Protein AF-A0A356EL39-F1 (afdb_monomer_lite)

Foldseek 3Di:
DDDDDDDDDDDDDDDDDDDDDDDDPPDPPVPQDWDKAWAADPPWIKIKTKAFQDPVFADVPCGQLQKDKAFPVLFKALKFKQDPDPCVVVVCCVVVDCPPPDDPPPVVCPVVVVVVPDGRDIMMIMIIGGDQAKTFMWIDGVDIDTDIDHHDHDVVVRVVRVVVSLCRLLDDDDDPPDADPLDDVLLSLLVQLLCCQVVVHDGSDDDDPQPPVNVVCLLVCLQQVHPVVLSVLLNCQLNVVDDFPAAPPDDFDDADPDDPDDDDFFDPPQDDDPLQLLAFQQKKKKKQQFPVLVVVVQVVCVVQQNDPVCVNNVHNDRLCLVVLVCQQQLPDCDPVCSVCVRVFFRIKMKIFLGNNSSLPGWIKMKTQTPHLVVVVVVSVVSLVVCVVVVQWDWDFDAALNDTWIFIAGPQSSYTWTWDDDPRMIMIINDSVSVNLSVVSVDPPGGNRPDSVNSSVCVVVPCVVVDSMDIDRHPSSVSSSVTSVNSVVSSVSSNQVSLQSLLLSLQVVCVSVVFDRPDPVRSCVVSSGPVCSDDGSPRKDWDQDPNGTDIPPD

Sequence (553 aa):
MRCVQNRSFLAVVLVGCWLTGAMSALCPTATCALQIEAVAGEPFGIGRIVIPNSADLLPAELGVQGVSISTPDGRILYPVVELPPDNKMVTEILLGSPLMKGGPVREQAGGILRELLKPPPQTSLYFLFRGSEPLEVTLQMRDTQRFVVRPRANPPAYNRLFREWWRAYTAKPTGFFRPSGSYPPVVSNYLQAMLARRLGLPPAESEKEKSWQDQIEGQLGLFLGTEQVRLAVVRDRILGRLPSDETASLPLPTELDWPPLELPEPSDDVKTEPIANRVPAECLYVRFGSFANFLWLQDTLQKWGGDMSNLVALRGLDTGQSARMERQLVLKQTALGRMLGPTVISDVAIVGTDMFMREGGAFGILFEARNSFLLENDFKRQRSDLVKQGIATEKSVEIAGKKVSFLNSSDGAVRSFYLSDKGYIFVTTSETLMRRFIETSGEGASLGRSAEFRHARSVMPLTREDTVFVYLSDAFFRNMAGPHYWIEILRRLRAAADIELLEMASLASATEGKPGDTIEQLVAGEFLPPGFDPRGDGSRTELLDGAAVDSLR

pLDDT: mean 76.41, std 20.14, range [24.83, 97.44]

Secondary structure (DSSP, 8-state):
----------------------------------EEEEE--SS-EEEEEEEE--TTTS-TTTGGGG-EEE-TTS-EEEEEE-PPP-HHHHHHHHHHSGGGSS-S--SGGGGTHHHHTSPPPEEEEEEEE-SSS-EEEEEESSSEEEEEE--B--HHHHHHHHHHHHHHHH----STTSPP-SS-HHHHHHHHHHHHHHTTPPPSS--S---HHHHHHHHHHHHTT-HHHHHHHHHHHHTT-S-SS----SPPPPPP-PPP---PPPPTT----GGGGGSBTTSEEEE-SSHHHHHHHHHHHHHTTSSTHHHHH-------HHHHHHHHHT----HHHHHHHHHHEEEEEEEES-S-TTTT-SEEEEEEESSHHHHHHHHHHHHHHHHHTTS-EEEEEEETTEEEEEEE-TTSS-EEEEEEETTEEEEES-HHHHHHHHHTTSTT-BGGGSHHHHHHHHHS-GGG--SSEEEE-HHHHHHHTSHHHHHHHHHHHHHHHHHHHHHHHHHHHHHTT---SSHHHHHHTTSS-TT-S--TTS--EEEETTEEEES--

Radius of gyration: 33.7 Å; chains: 1; bounding box: 104×71×111 Å

Structure (mmCIF, N/CA/C/O backbone):
data_AF-A0A356EL39-F1
#
_entry.id   AF-A0A356EL39-F1
#
loop_
_atom_site.group_PDB
_atom_site.id
_atom_site.type_symbol
_atom_site.label_atom_id
_atom_site.label_alt_id
_atom_site.label_comp_id
_atom_site.label_asym_id
_atom_site.label_entity_id
_atom_site.label_seq_id
_atom_site.pdbx_PDB_ins_code
_atom_site.Cartn_x
_atom_site.Cartn_y
_atom_site.Cartn_z
_atom_site.occupancy
_atom_site.B_iso_or_equiv
_atom_site.auth_seq_id
_atom_site.auth_comp_id
_atom_site.auth_asym_id
_atom_site.auth_atom_id
_atom_site.pdbx_PDB_model_num
ATOM 1 N N . MET A 1 1 ? 44.703 -50.324 -75.496 1.00 31.39 1 MET A N 1
ATOM 2 C CA . MET A 1 1 ? 45.947 -49.984 -76.221 1.00 31.39 1 MET A CA 1
ATOM 3 C C . MET A 1 1 ? 46.662 -48.844 -75.511 1.00 31.39 1 MET A C 1
ATOM 5 O O . MET A 1 1 ? 46.103 -47.766 -75.455 1.00 31.39 1 MET A O 1
ATOM 9 N N . ARG A 1 2 ? 47.858 -49.141 -74.970 1.00 25.75 2 ARG A N 1
ATOM 10 C CA . ARG A 1 2 ? 49.107 -48.348 -75.071 1.00 25.75 2 ARG A CA 1
ATOM 11 C C . ARG A 1 2 ? 48.974 -46.835 -74.784 1.00 25.75 2 ARG A C 1
ATOM 13 O O . ARG A 1 2 ? 48.436 -46.110 -75.601 1.00 25.75 2 ARG A O 1
ATOM 20 N N . CYS A 1 3 ? 49.373 -46.309 -73.622 1.00 24.83 3 CYS A N 1
ATOM 21 C CA . CYS A 1 3 ? 50.753 -46.184 -73.115 1.00 24.83 3 CYS A CA 1
ATOM 22 C C . CYS A 1 3 ? 51.718 -45.620 -74.173 1.00 24.83 3 CYS A C 1
ATOM 24 O O . CYS A 1 3 ? 51.915 -46.300 -75.176 1.00 24.83 3 CYS A O 1
ATOM 26 N N . VAL A 1 4 ? 52.299 -44.429 -73.924 1.00 26.44 4 VAL A N 1
ATOM 27 C CA . VAL A 1 4 ? 53.717 -44.042 -74.160 1.00 26.44 4 VAL A CA 1
ATOM 28 C C . VAL A 1 4 ? 53.933 -42.510 -74.027 1.00 26.44 4 VAL A C 1
ATOM 30 O O . VAL A 1 4 ? 53.353 -41.719 -74.758 1.00 26.44 4 VAL A O 1
ATOM 33 N N . GLN A 1 5 ? 54.760 -42.161 -73.029 1.00 29.38 5 GLN A N 1
ATOM 34 C CA . GLN A 1 5 ? 55.905 -41.217 -72.945 1.00 29.38 5 GLN A CA 1
ATOM 35 C C . GLN A 1 5 ? 55.942 -39.849 -73.665 1.00 29.38 5 GLN A C 1
ATOM 37 O O . GLN A 1 5 ? 55.881 -39.775 -74.885 1.00 29.38 5 GLN A O 1
ATOM 42 N N . ASN A 1 6 ? 56.339 -38.814 -72.902 1.00 26.23 6 ASN A N 1
ATOM 43 C CA . ASN A 1 6 ? 57.641 -38.097 -73.001 1.00 26.23 6 ASN A CA 1
ATOM 44 C C . ASN A 1 6 ? 57.773 -37.114 -71.800 1.00 26.23 6 ASN A C 1
ATOM 46 O O . ASN A 1 6 ? 56.809 -36.415 -71.519 1.00 26.23 6 ASN A O 1
ATOM 50 N N . ARG A 1 7 ? 58.781 -37.129 -70.895 1.00 29.14 7 ARG A N 1
ATOM 51 C CA . ARG A 1 7 ? 60.232 -36.774 -70.988 1.00 29.14 7 ARG A CA 1
ATOM 52 C C . ARG A 1 7 ? 60.434 -35.357 -71.583 1.00 29.14 7 ARG A C 1
ATOM 54 O O . ARG A 1 7 ? 59.977 -35.135 -72.689 1.00 29.14 7 ARG A O 1
ATOM 61 N N . SER A 1 8 ? 61.043 -34.344 -70.941 1.00 27.42 8 SER A N 1
ATOM 62 C CA . SER A 1 8 ? 62.261 -34.310 -70.105 1.00 27.42 8 SER A CA 1
ATOM 63 C C . SER A 1 8 ? 62.473 -32.957 -69.375 1.00 27.42 8 SER A C 1
ATOM 65 O O . SER A 1 8 ? 62.128 -31.917 -69.916 1.00 27.42 8 SER A O 1
ATOM 67 N N . PHE A 1 9 ? 63.133 -33.025 -68.206 1.00 25.72 9 PHE A N 1
ATOM 68 C CA . PHE A 1 9 ? 64.190 -32.147 -67.645 1.00 25.72 9 PHE A CA 1
ATOM 69 C C . PHE A 1 9 ? 64.116 -30.604 -67.737 1.00 25.72 9 PHE A C 1
ATOM 71 O O . PHE A 1 9 ? 64.332 -30.048 -68.806 1.00 25.72 9 PHE A O 1
ATOM 78 N N . LEU A 1 10 ? 64.128 -29.928 -66.571 1.00 26.83 10 LEU A N 1
ATOM 79 C CA . LEU A 1 10 ? 65.211 -28.986 -66.227 1.00 26.83 10 LEU A CA 1
ATOM 80 C C . LEU A 1 10 ? 65.322 -28.703 -64.707 1.00 26.83 10 LEU A C 1
ATOM 82 O O . LEU A 1 10 ? 64.359 -28.309 -64.064 1.00 26.83 10 LEU A O 1
ATOM 86 N N . ALA A 1 11 ? 66.546 -28.899 -64.209 1.00 25.80 11 ALA A N 1
ATOM 87 C CA . ALA A 1 11 ? 67.273 -28.192 -63.146 1.00 25.80 11 ALA A CA 1
ATOM 88 C C . ALA A 1 11 ? 66.654 -27.956 -61.748 1.00 25.80 11 ALA A C 1
ATOM 90 O O . ALA A 1 11 ? 65.832 -27.079 -61.507 1.00 25.80 11 ALA A O 1
ATOM 91 N N . VAL A 1 12 ? 67.248 -28.683 -60.799 1.00 25.30 12 VAL A N 1
ATOM 92 C CA . VAL A 1 12 ? 67.294 -28.460 -59.351 1.00 25.30 12 VAL A CA 1
ATOM 93 C C . VAL A 1 12 ? 68.044 -27.160 -59.020 1.00 25.30 12 VAL A C 1
ATOM 95 O O . VAL A 1 12 ? 69.186 -26.995 -59.443 1.00 25.30 12 VAL A O 1
ATOM 98 N N . VAL A 1 13 ? 67.457 -26.302 -58.179 1.00 27.66 13 VAL A N 1
ATOM 99 C CA . VAL A 1 13 ? 68.191 -25.374 -57.301 1.00 27.66 13 VAL A CA 1
ATOM 100 C C . VAL A 1 13 ? 67.671 -25.567 -55.877 1.00 27.66 13 VAL A C 1
ATOM 102 O O . VAL A 1 13 ? 66.494 -25.373 -55.586 1.00 27.66 13 VAL A O 1
ATOM 105 N N . LEU A 1 14 ? 68.583 -26.009 -55.015 1.00 25.67 14 LEU A N 1
ATOM 106 C CA . LEU A 1 14 ? 68.447 -26.177 -53.573 1.00 25.67 14 LEU A CA 1
ATOM 107 C C . LEU A 1 14 ? 68.361 -24.817 -52.870 1.00 25.67 14 LEU A C 1
ATOM 109 O O . LEU A 1 14 ? 69.311 -24.044 -52.948 1.00 25.67 14 LEU A O 1
ATOM 113 N N . VAL A 1 15 ? 67.312 -24.597 -52.078 1.00 28.02 15 VAL A N 1
ATOM 114 C CA . VAL A 1 15 ? 67.398 -23.816 -50.833 1.00 28.02 15 VAL A CA 1
ATOM 115 C C . VAL A 1 15 ? 66.579 -24.559 -49.782 1.00 28.02 15 VAL A C 1
ATOM 117 O O . VAL A 1 15 ? 65.384 -24.789 -49.951 1.00 28.02 15 VAL A O 1
ATOM 120 N N . GLY A 1 16 ? 67.266 -25.025 -48.742 1.00 26.02 16 GLY A N 1
ATOM 121 C CA . GLY A 1 16 ? 66.683 -25.817 -47.670 1.00 26.02 16 GLY A CA 1
ATOM 122 C C . GLY A 1 16 ? 65.969 -24.981 -46.614 1.00 26.02 16 GLY A C 1
ATOM 123 O O . GLY A 1 16 ? 66.281 -23.811 -46.424 1.00 26.02 16 GLY A O 1
ATOM 124 N N . CYS A 1 17 ? 65.057 -25.632 -45.892 1.00 25.62 17 CYS A N 1
ATOM 125 C CA . CYS A 1 17 ? 64.949 -25.533 -44.436 1.00 25.62 17 CYS A CA 1
ATOM 126 C C . CYS A 1 17 ? 63.959 -26.585 -43.902 1.00 25.62 17 CYS A C 1
ATOM 128 O O . CYS A 1 17 ? 62.767 -26.530 -44.178 1.00 25.62 17 CYS A O 1
ATOM 130 N N . TRP A 1 18 ? 64.511 -27.567 -43.184 1.00 26.48 18 TRP A N 1
ATOM 131 C CA . TRP A 1 18 ? 63.976 -28.272 -42.013 1.00 26.48 18 TRP A CA 1
ATOM 132 C C . TRP A 1 18 ? 62.448 -28.435 -41.870 1.00 26.48 18 TRP A C 1
ATOM 134 O O . TRP A 1 18 ? 61.747 -27.567 -41.360 1.00 26.48 18 TRP A O 1
ATOM 144 N N . LEU A 1 19 ? 61.973 -29.640 -42.204 1.00 26.33 19 LEU A N 1
ATOM 145 C CA . LEU A 1 19 ? 60.712 -30.220 -41.735 1.00 26.33 19 LEU A CA 1
ATOM 146 C C . LEU A 1 19 ? 60.948 -30.913 -40.385 1.00 26.33 19 LEU A C 1
ATOM 148 O O . LEU A 1 19 ? 61.553 -31.982 -40.325 1.00 26.33 19 LEU A O 1
ATOM 152 N N . THR A 1 20 ? 60.433 -30.325 -39.310 1.00 32.16 20 THR A N 1
ATOM 153 C CA . THR A 1 20 ? 60.235 -30.992 -38.017 1.00 32.16 20 THR A CA 1
ATOM 154 C C . THR A 1 20 ? 58.745 -31.159 -37.749 1.00 32.16 20 THR A C 1
ATOM 156 O O . THR A 1 20 ? 58.021 -30.172 -37.695 1.00 32.16 20 THR A O 1
ATOM 159 N N . GLY A 1 21 ? 58.333 -32.406 -37.505 1.00 27.83 21 GLY A N 1
ATOM 160 C CA . GLY A 1 21 ? 57.369 -32.737 -36.452 1.00 27.83 21 GLY A CA 1
ATOM 161 C C . GLY A 1 21 ? 55.890 -32.509 -36.747 1.00 27.83 21 GLY A C 1
ATOM 162 O O . GLY A 1 21 ? 55.346 -31.439 -36.506 1.00 27.83 21 GLY A O 1
ATOM 163 N N . ALA A 1 22 ? 55.231 -33.583 -37.174 1.00 29.06 22 ALA A N 1
ATOM 164 C CA . ALA A 1 22 ? 53.786 -33.741 -37.197 1.00 29.06 22 ALA A CA 1
ATOM 165 C C . ALA A 1 22 ? 53.158 -33.796 -35.785 1.00 29.06 22 ALA A C 1
ATOM 167 O O . ALA A 1 22 ? 53.840 -34.054 -34.797 1.00 29.06 22 ALA A O 1
ATOM 168 N N . MET A 1 23 ? 51.823 -33.687 -35.773 1.00 27.33 23 MET A N 1
ATOM 169 C CA . MET A 1 23 ? 50.868 -33.871 -34.665 1.00 27.33 23 MET A CA 1
ATOM 170 C C . MET A 1 23 ? 50.535 -32.633 -33.824 1.00 27.33 23 MET A C 1
ATOM 172 O O . MET A 1 23 ? 50.741 -32.588 -32.616 1.00 27.33 23 MET A O 1
ATOM 176 N N . SER A 1 24 ? 49.855 -31.672 -34.450 1.00 27.94 24 SER A N 1
ATOM 177 C CA . SER A 1 24 ? 48.871 -30.855 -33.736 1.00 27.94 24 SER A CA 1
ATOM 178 C C . SER A 1 24 ? 47.567 -31.648 -33.651 1.00 27.94 24 SER A C 1
ATOM 180 O O . SER A 1 24 ? 46.889 -31.863 -34.656 1.00 27.94 24 SER A O 1
ATOM 182 N N . ALA A 1 25 ? 47.239 -32.119 -32.450 1.00 29.48 25 ALA A N 1
ATOM 183 C CA . ALA A 1 25 ? 45.920 -32.635 -32.130 1.00 29.48 25 ALA A CA 1
ATOM 184 C C . ALA A 1 25 ? 44.887 -31.522 -32.367 1.00 29.48 25 ALA A C 1
ATOM 186 O O . ALA A 1 25 ? 44.873 -30.506 -31.674 1.00 29.48 25 ALA A O 1
ATOM 187 N N . LEU A 1 26 ? 44.039 -31.711 -33.377 1.00 29.48 26 LEU A N 1
ATOM 188 C CA . LEU A 1 26 ? 42.823 -30.933 -33.570 1.00 29.48 26 LEU A CA 1
ATOM 189 C C . LEU A 1 26 ? 41.860 -31.296 -32.437 1.00 29.48 26 LEU A C 1
ATOM 191 O O . LEU A 1 26 ? 41.136 -32.284 -32.513 1.00 29.48 26 LEU A O 1
ATOM 195 N N . CYS A 1 27 ? 41.886 -30.504 -31.371 1.00 25.53 27 CYS A N 1
ATOM 196 C CA . CYS A 1 27 ? 40.786 -30.418 -30.425 1.00 25.53 27 CYS A CA 1
ATOM 197 C C . CYS A 1 27 ? 39.737 -29.494 -31.065 1.00 25.53 27 CYS A C 1
ATOM 199 O O . CYS A 1 27 ? 40.033 -28.311 -31.243 1.00 25.53 27 CYS A O 1
ATOM 201 N N . PRO A 1 28 ? 38.535 -29.960 -31.446 1.00 32.22 28 PRO A N 1
ATOM 202 C CA . PRO A 1 28 ? 37.461 -29.044 -31.770 1.00 32.22 28 PRO A CA 1
ATOM 203 C C . PRO A 1 28 ? 36.887 -28.555 -30.440 1.00 32.22 28 PRO A C 1
ATOM 205 O O . PRO A 1 28 ? 35.934 -29.121 -29.911 1.00 32.22 28 PRO A O 1
ATOM 208 N N . THR A 1 29 ? 37.464 -27.499 -29.870 1.00 30.41 29 THR A N 1
ATOM 209 C CA . THR A 1 29 ? 36.676 -26.647 -28.983 1.00 30.41 29 THR A CA 1
ATOM 210 C C . THR A 1 29 ? 35.608 -26.020 -29.869 1.00 30.41 29 THR A C 1
ATOM 212 O O . THR A 1 29 ? 35.880 -25.121 -30.658 1.00 30.41 29 THR A O 1
ATOM 215 N N . ALA A 1 30 ? 34.392 -26.564 -29.819 1.00 32.25 30 ALA A N 1
ATOM 216 C CA . ALA A 1 30 ? 33.235 -25.941 -30.434 1.00 32.25 30 ALA A CA 1
ATOM 217 C C . ALA A 1 30 ? 33.005 -24.605 -29.720 1.00 32.25 30 ALA A C 1
ATOM 219 O O . ALA A 1 30 ? 32.340 -24.538 -28.688 1.00 32.25 30 ALA A O 1
ATOM 220 N N . THR A 1 31 ? 33.616 -23.538 -30.229 1.00 39.66 31 THR A N 1
ATOM 221 C CA . THR A 1 31 ? 33.345 -22.175 -29.792 1.00 39.66 31 THR A CA 1
ATOM 222 C C . THR A 1 31 ? 31.884 -21.909 -30.117 1.00 39.66 31 THR A C 1
ATOM 224 O O . THR A 1 31 ? 31.499 -21.798 -31.281 1.00 39.66 31 THR A O 1
ATOM 227 N N . CYS A 1 32 ? 31.046 -21.889 -29.085 1.00 51.12 32 CYS A N 1
ATOM 228 C CA . CYS A 1 32 ? 29.638 -21.556 -29.197 1.00 51.12 32 CYS A CA 1
ATOM 229 C C . CYS A 1 32 ? 29.538 -20.104 -29.693 1.00 51.12 32 CYS A C 1
ATOM 231 O O . CYS A 1 32 ? 29.740 -19.163 -28.928 1.00 51.12 32 CYS A O 1
ATOM 233 N N . ALA A 1 33 ? 29.349 -19.911 -30.999 1.00 65.31 33 ALA A N 1
ATOM 234 C CA . ALA A 1 33 ? 29.327 -18.584 -31.597 1.00 65.31 33 ALA A CA 1
ATOM 235 C C . ALA A 1 33 ? 27.994 -17.899 -31.267 1.00 65.31 33 ALA A C 1
ATOM 237 O O . ALA A 1 33 ? 26.977 -18.169 -31.907 1.00 65.31 33 ALA A O 1
ATOM 238 N N . LEU A 1 34 ? 27.997 -17.021 -30.259 1.00 78.56 34 LEU A N 1
ATOM 239 C CA . LEU A 1 34 ? 26.885 -16.108 -29.999 1.00 78.56 34 LEU A CA 1
ATOM 240 C C . LEU A 1 34 ? 26.609 -15.281 -31.260 1.00 78.56 34 LEU A C 1
ATOM 242 O O . LEU A 1 34 ? 27.524 -14.675 -31.823 1.00 78.56 34 LEU A O 1
ATOM 246 N N . GLN A 1 35 ? 25.353 -15.236 -31.703 1.00 86.75 35 GLN A N 1
ATOM 247 C CA . GLN A 1 35 ? 24.962 -14.342 -32.794 1.00 86.75 35 GLN A CA 1
ATOM 248 C C . GLN A 1 35 ? 24.529 -13.011 -32.195 1.00 86.75 35 GLN A C 1
ATOM 250 O O . GLN A 1 35 ? 23.590 -12.966 -31.402 1.00 86.75 35 GLN A O 1
ATOM 255 N N . ILE A 1 36 ? 25.228 -11.939 -32.562 1.00 90.06 36 ILE A N 1
ATOM 256 C CA . ILE A 1 36 ? 25.029 -10.608 -31.994 1.00 90.06 36 ILE A CA 1
ATOM 257 C C . ILE A 1 36 ? 24.651 -9.647 -33.120 1.00 90.06 36 ILE A C 1
ATOM 259 O O . ILE A 1 36 ? 25.401 -9.477 -34.083 1.00 90.06 36 ILE A O 1
ATOM 263 N N . GLU A 1 37 ? 23.503 -8.995 -32.981 1.00 93.19 37 GLU A N 1
ATOM 264 C CA . GLU A 1 37 ? 23.041 -7.920 -33.856 1.00 93.19 37 GLU A CA 1
ATOM 265 C C . GLU A 1 37 ? 22.842 -6.663 -33.004 1.00 93.19 37 GLU A C 1
ATOM 267 O O . GLU A 1 37 ? 22.175 -6.714 -31.977 1.00 93.19 37 GLU A O 1
ATOM 272 N N . ALA A 1 38 ? 23.432 -5.534 -33.399 1.00 94.56 38 ALA A N 1
ATOM 273 C CA . ALA A 1 38 ? 23.220 -4.250 -32.737 1.00 94.56 38 ALA A CA 1
ATOM 274 C C . ALA A 1 38 ? 23.040 -3.156 -33.781 1.00 94.56 38 ALA A C 1
ATOM 276 O O . ALA A 1 38 ? 23.900 -2.953 -34.645 1.00 94.56 38 ALA A O 1
ATOM 277 N N . VAL A 1 39 ? 21.913 -2.459 -33.696 1.00 95.94 39 VAL A N 1
ATOM 278 C CA . VAL A 1 39 ? 21.519 -1.438 -34.660 1.00 95.94 39 VAL A CA 1
ATOM 279 C C . VAL A 1 39 ? 21.383 -0.104 -33.940 1.00 95.94 39 VAL A C 1
ATOM 281 O O . VAL A 1 39 ? 20.639 -0.003 -32.969 1.00 95.94 39 VAL A O 1
ATOM 284 N N . ALA A 1 40 ? 22.128 0.904 -34.395 1.00 94.25 40 ALA A N 1
ATOM 285 C CA . ALA A 1 40 ? 22.060 2.255 -33.839 1.00 94.25 40 ALA A CA 1
ATOM 286 C C . ALA A 1 40 ? 20.712 2.918 -34.174 1.00 94.25 40 ALA A C 1
ATOM 288 O O . ALA A 1 40 ? 20.167 2.695 -35.258 1.00 94.25 40 ALA A O 1
ATOM 289 N N . GLY A 1 41 ? 20.202 3.742 -33.259 1.00 90.31 41 GLY A N 1
ATOM 290 C CA . GLY A 1 41 ? 18.946 4.475 -33.404 1.00 90.31 41 GLY A CA 1
ATOM 291 C C . GLY A 1 41 ? 18.790 5.561 -32.340 1.00 90.31 41 GLY A C 1
ATOM 292 O O . GLY A 1 41 ? 19.585 5.631 -31.405 1.00 90.31 41 GLY A O 1
ATOM 293 N N . GLU A 1 42 ? 17.764 6.394 -32.507 1.00 87.44 42 GLU A N 1
ATOM 294 C CA . GLU A 1 42 ? 17.400 7.498 -31.611 1.00 87.44 42 GLU A CA 1
ATOM 295 C C . GLU A 1 42 ? 15.931 7.322 -31.174 1.00 87.44 42 GLU A C 1
ATOM 297 O O . GLU A 1 42 ? 15.089 7.035 -32.032 1.00 87.44 42 GLU A O 1
ATOM 302 N N . PRO A 1 43 ? 15.583 7.462 -29.878 1.00 88.50 43 PRO A N 1
ATOM 303 C CA . PRO A 1 43 ? 16.460 7.797 -28.746 1.00 88.50 43 PRO A CA 1
ATOM 304 C C . PRO A 1 43 ? 17.323 6.623 -28.241 1.00 88.50 43 PRO A C 1
ATOM 306 O O . PRO A 1 43 ? 18.185 6.817 -27.385 1.00 88.50 43 PRO A O 1
ATOM 309 N N . PHE A 1 44 ? 17.086 5.403 -28.736 1.00 94.31 44 PHE A N 1
ATOM 310 C CA . PHE A 1 44 ? 17.838 4.205 -28.362 1.00 94.31 44 PHE A CA 1
ATOM 311 C C . PHE A 1 44 ? 18.227 3.391 -29.596 1.00 94.31 44 PHE A C 1
ATOM 313 O O . PHE A 1 44 ? 17.446 3.262 -30.534 1.00 94.31 44 PHE A O 1
ATOM 320 N N . GLY A 1 45 ? 19.407 2.777 -29.568 1.00 95.00 45 GLY A N 1
ATOM 321 C CA . GLY A 1 45 ? 19.725 1.625 -30.404 1.00 95.00 45 GLY A CA 1
ATOM 322 C C . GLY A 1 45 ? 19.173 0.330 -29.802 1.00 95.00 45 GLY A C 1
ATOM 323 O O . GLY A 1 45 ? 18.811 0.284 -28.625 1.00 95.00 45 GLY A O 1
ATOM 324 N N . ILE A 1 46 ? 19.105 -0.736 -30.602 1.00 96.44 46 ILE A N 1
ATOM 325 C CA . ILE A 1 46 ? 18.575 -2.043 -30.177 1.00 96.44 46 ILE A CA 1
ATOM 326 C C . ILE A 1 46 ? 19.594 -3.134 -30.448 1.00 96.44 46 ILE A C 1
ATOM 328 O O . ILE A 1 46 ? 20.132 -3.246 -31.555 1.00 96.44 46 ILE A O 1
ATOM 332 N N . GLY A 1 47 ? 19.838 -3.946 -29.427 1.00 94.88 47 GLY A N 1
ATOM 333 C CA . GLY A 1 47 ? 20.667 -5.133 -29.493 1.00 94.88 47 GLY A CA 1
ATOM 334 C C . GLY A 1 47 ? 19.850 -6.414 -29.373 1.00 94.88 47 GLY A C 1
ATOM 335 O O . GLY A 1 47 ? 18.842 -6.471 -28.668 1.00 94.88 47 GLY A O 1
ATOM 336 N N . ARG A 1 48 ? 20.322 -7.458 -30.050 1.00 94.94 48 ARG A N 1
ATOM 337 C CA . ARG A 1 48 ? 19.862 -8.836 -29.921 1.00 94.94 48 ARG A CA 1
ATOM 338 C C . ARG A 1 48 ? 21.070 -9.757 -29.806 1.00 94.94 48 ARG A C 1
ATOM 340 O O . ARG A 1 48 ? 21.984 -9.693 -30.627 1.00 94.94 48 ARG A O 1
ATOM 347 N N . ILE A 1 49 ? 21.047 -10.638 -28.816 1.00 91.56 49 ILE A N 1
ATOM 348 C CA . ILE A 1 49 ? 22.003 -11.731 -28.647 1.00 91.56 49 ILE A CA 1
ATOM 349 C C . ILE A 1 49 ? 21.220 -13.036 -28.692 1.00 91.56 49 ILE A C 1
ATOM 351 O O . ILE A 1 49 ? 20.312 -13.248 -27.894 1.00 91.56 49 ILE A O 1
ATOM 355 N N . VAL A 1 50 ? 21.565 -13.915 -29.625 1.00 88.69 50 VAL A N 1
ATOM 356 C CA . VAL A 1 50 ? 20.991 -15.259 -29.698 1.00 88.69 50 VAL A CA 1
ATOM 357 C C . VAL A 1 50 ? 21.898 -16.207 -28.929 1.00 88.69 50 VAL A C 1
ATOM 359 O O . VAL A 1 50 ? 23.053 -16.424 -29.306 1.00 88.69 50 VAL A O 1
ATOM 362 N N . ILE A 1 51 ? 21.359 -16.761 -27.848 1.00 83.94 51 ILE A N 1
ATOM 363 C CA . ILE A 1 51 ? 22.040 -17.683 -26.947 1.00 83.94 51 ILE A CA 1
ATOM 364 C C . ILE A 1 51 ? 21.557 -19.101 -27.269 1.00 83.94 51 ILE A C 1
ATOM 366 O O . ILE A 1 51 ? 20.354 -19.381 -27.196 1.00 83.94 51 ILE A O 1
ATOM 370 N N . PRO A 1 52 ? 22.462 -20.021 -27.631 1.00 76.19 52 PRO A N 1
ATOM 371 C CA . PRO A 1 52 ? 22.116 -21.429 -27.765 1.00 76.19 52 PRO A CA 1
ATOM 372 C C . PRO A 1 52 ? 21.679 -21.993 -26.410 1.00 76.19 52 PRO A C 1
ATOM 374 O O . PRO A 1 52 ? 22.400 -21.870 -25.423 1.00 76.19 52 PRO A O 1
ATOM 377 N N . ASN A 1 53 ? 20.499 -22.610 -26.347 1.00 67.00 53 ASN A N 1
ATOM 378 C CA . ASN A 1 53 ? 19.982 -23.213 -25.119 1.00 67.00 53 ASN A CA 1
ATOM 379 C C . ASN A 1 53 ? 20.671 -24.562 -24.871 1.00 67.00 53 ASN A C 1
ATOM 381 O O . ASN A 1 53 ? 20.141 -25.624 -25.205 1.00 67.00 53 ASN A O 1
ATOM 385 N N . SER A 1 54 ? 21.894 -24.512 -24.347 1.00 65.56 54 SER A N 1
ATOM 386 C CA . SER A 1 54 ? 22.596 -25.673 -23.811 1.00 65.56 54 SER A CA 1
ATOM 387 C C . SER A 1 54 ? 22.594 -25.615 -22.285 1.00 65.56 54 SER A C 1
ATOM 389 O O . SER A 1 54 ? 22.815 -24.563 -21.681 1.00 65.56 54 SER A O 1
ATOM 391 N N . ALA A 1 55 ? 22.359 -26.767 -21.650 1.00 61.16 55 ALA A N 1
ATOM 392 C CA . ALA A 1 55 ? 22.377 -26.898 -20.192 1.00 61.16 55 ALA A CA 1
ATOM 393 C C . ALA A 1 55 ? 23.730 -26.490 -19.573 1.00 61.16 55 ALA A C 1
ATOM 395 O O . ALA A 1 55 ? 23.788 -26.133 -18.402 1.00 61.16 55 ALA A O 1
ATOM 396 N N . ASP A 1 56 ? 24.803 -26.495 -20.370 1.00 62.12 56 ASP A N 1
ATOM 397 C CA . ASP A 1 56 ? 26.139 -26.095 -19.936 1.00 62.12 56 ASP A CA 1
ATOM 398 C C . ASP A 1 56 ? 26.317 -24.577 -19.816 1.00 62.12 56 ASP A C 1
ATOM 400 O O . ASP A 1 56 ? 27.154 -24.141 -19.031 1.00 62.12 56 ASP A O 1
ATOM 404 N N . LEU A 1 57 ? 25.542 -23.774 -20.555 1.00 62.25 57 LEU A N 1
ATOM 405 C CA . LEU A 1 57 ? 25.686 -22.313 -20.584 1.00 62.25 57 LEU A CA 1
ATOM 406 C C . LEU A 1 57 ? 24.761 -21.596 -19.599 1.00 62.25 57 LEU A C 1
ATOM 408 O O . LEU A 1 57 ? 25.087 -20.498 -19.151 1.00 62.25 57 LEU A O 1
ATOM 412 N N . LEU A 1 58 ? 23.615 -22.184 -19.258 1.00 67.75 58 LEU A N 1
ATOM 413 C CA . LEU A 1 58 ? 22.614 -21.536 -18.413 1.00 67.75 58 LEU A CA 1
ATOM 414 C C . LEU A 1 58 ? 22.902 -21.720 -16.909 1.00 67.75 58 LEU A C 1
ATOM 416 O O . LEU A 1 58 ? 23.367 -22.784 -16.499 1.00 67.75 58 LEU A O 1
ATOM 420 N N . PRO A 1 59 ? 22.596 -20.716 -16.065 1.00 65.88 59 PRO A N 1
ATOM 421 C CA . PRO A 1 59 ? 22.622 -20.853 -14.609 1.00 65.88 59 PRO A CA 1
ATOM 422 C C . PRO A 1 59 ? 21.806 -22.055 -14.111 1.00 65.88 59 PRO A C 1
ATOM 424 O O . PRO A 1 59 ? 20.665 -22.247 -14.528 1.00 65.88 59 PRO A O 1
ATOM 427 N N . ALA A 1 60 ? 22.369 -22.843 -13.190 1.00 57.72 60 ALA A N 1
ATOM 428 C CA . ALA A 1 60 ? 21.784 -24.119 -12.761 1.00 57.72 60 ALA A CA 1
ATOM 429 C C . ALA A 1 60 ? 20.417 -23.981 -12.059 1.00 57.72 60 ALA A C 1
ATOM 431 O O . ALA A 1 60 ? 19.558 -24.841 -12.225 1.00 57.72 60 ALA A O 1
ATOM 432 N N . GLU A 1 61 ? 20.208 -22.902 -11.301 1.00 62.97 61 GLU A N 1
ATOM 433 C CA . GLU A 1 61 ? 18.999 -22.700 -10.485 1.00 62.97 61 GLU A CA 1
ATOM 434 C C . GLU A 1 61 ? 17.939 -21.849 -11.199 1.00 62.97 61 GLU A C 1
ATOM 436 O O . GLU A 1 61 ? 16.751 -22.153 -11.151 1.00 62.97 61 GLU A O 1
ATOM 441 N N . LEU A 1 62 ? 18.370 -20.794 -11.896 1.00 58.59 62 LEU A N 1
ATOM 442 C CA . LEU A 1 62 ? 17.480 -19.824 -12.548 1.00 58.59 62 LEU A CA 1
ATOM 443 C C . LEU A 1 62 ? 17.276 -20.100 -14.047 1.00 58.59 62 LEU A C 1
ATOM 445 O O . LEU A 1 62 ? 16.427 -19.475 -14.689 1.00 58.59 62 LEU A O 1
ATOM 449 N N . GLY A 1 63 ? 18.051 -21.018 -14.634 1.00 67.50 63 GLY A N 1
ATOM 450 C CA . GLY A 1 63 ? 18.027 -21.302 -16.066 1.00 67.50 63 GLY A CA 1
ATOM 451 C C . GLY A 1 63 ? 18.165 -20.026 -16.900 1.00 67.50 63 GLY A C 1
ATOM 452 O O . GLY A 1 63 ? 18.973 -19.147 -16.609 1.00 67.50 63 GLY A O 1
ATOM 453 N N . VAL A 1 64 ? 17.318 -19.892 -17.921 1.00 64.38 64 VAL A N 1
ATOM 454 C CA . VAL A 1 64 ? 17.270 -18.724 -18.818 1.00 64.38 64 VAL A CA 1
ATOM 455 C C . VAL A 1 64 ? 17.004 -17.399 -18.081 1.00 64.38 64 VAL A C 1
ATOM 457 O O . VAL A 1 64 ? 17.454 -16.353 -18.540 1.00 64.38 64 VAL A O 1
ATOM 460 N N . GLN A 1 65 ? 16.327 -17.420 -16.927 1.00 65.56 65 GLN A N 1
ATOM 461 C CA . GLN A 1 65 ? 16.031 -16.204 -16.155 1.00 65.56 65 GLN A CA 1
ATOM 462 C C . GLN A 1 65 ? 17.242 -15.654 -15.392 1.00 65.56 65 GLN A C 1
ATOM 464 O O . GLN A 1 65 ? 17.222 -14.502 -14.974 1.00 65.56 65 GLN A O 1
ATOM 469 N N . GLY A 1 66 ? 18.296 -16.454 -15.212 1.00 66.31 66 GLY A N 1
ATOM 470 C CA . GLY A 1 66 ? 19.536 -16.001 -14.580 1.00 66.31 66 GLY A CA 1
ATOM 471 C C . GLY A 1 66 ? 20.496 -15.294 -15.540 1.00 66.31 66 GLY A C 1
ATOM 472 O O . GLY A 1 66 ? 21.571 -14.879 -15.115 1.00 66.31 66 GLY A O 1
ATOM 473 N N . VAL A 1 67 ? 20.145 -15.184 -16.827 1.00 78.00 67 VAL A N 1
ATOM 474 C CA . VAL A 1 67 ? 20.960 -14.469 -17.813 1.00 78.00 67 VAL A CA 1
ATOM 475 C C . VAL A 1 67 ? 20.806 -12.966 -17.601 1.00 78.00 67 VAL A C 1
ATOM 477 O O . VAL A 1 67 ? 19.695 -12.442 -17.657 1.00 78.00 67 VAL A O 1
ATOM 480 N N . SER A 1 68 ? 21.918 -12.260 -17.404 1.00 83.62 68 SER A N 1
ATOM 481 C CA . SER A 1 68 ? 21.926 -10.800 -17.282 1.00 83.62 68 SER A CA 1
ATOM 482 C C . SER A 1 68 ? 22.980 -10.161 -18.178 1.00 83.62 68 SER A C 1
ATOM 484 O O . SER A 1 68 ? 23.956 -10.791 -18.585 1.00 83.62 68 SER A O 1
ATOM 486 N N . ILE A 1 69 ? 22.753 -8.900 -18.532 1.00 88.62 69 ILE A N 1
ATOM 487 C CA . ILE A 1 69 ? 23.615 -8.134 -19.428 1.00 88.62 69 ILE A CA 1
ATOM 488 C C . ILE A 1 69 ? 23.827 -6.734 -18.870 1.00 88.62 69 ILE A C 1
ATOM 490 O O . ILE A 1 69 ? 22.887 -6.101 -18.390 1.00 88.62 69 ILE A O 1
ATOM 494 N N . SER A 1 70 ? 25.061 -6.250 -18.946 1.00 89.88 70 SER A N 1
ATOM 495 C CA . SER A 1 70 ? 25.426 -4.906 -18.512 1.00 89.88 70 SER A CA 1
ATOM 496 C C . SER A 1 70 ? 26.589 -4.344 -19.327 1.00 89.88 70 SER A C 1
ATOM 498 O O . SER A 1 70 ? 27.295 -5.072 -20.031 1.00 89.88 70 SER A O 1
ATOM 500 N N . THR A 1 71 ? 26.792 -3.033 -19.220 1.00 89.94 71 THR A N 1
ATOM 501 C CA . THR A 1 71 ? 28.012 -2.350 -19.662 1.00 89.94 71 THR A CA 1
ATOM 502 C C . THR A 1 71 ? 28.579 -1.541 -18.494 1.00 89.94 71 THR A C 1
ATOM 504 O O . THR A 1 71 ? 27.796 -1.050 -17.675 1.00 89.94 71 THR A O 1
ATOM 507 N N . PRO A 1 72 ? 29.911 -1.370 -18.388 1.00 86.50 72 PRO A N 1
ATOM 508 C CA . PRO A 1 72 ? 30.517 -0.571 -17.317 1.00 86.50 72 PRO A CA 1
ATOM 509 C C . PRO A 1 72 ? 30.022 0.882 -17.266 1.00 86.50 72 PRO A C 1
ATOM 511 O O . PRO A 1 72 ? 29.984 1.486 -16.200 1.00 86.50 72 PRO A O 1
ATOM 514 N N . ASP A 1 73 ? 29.631 1.433 -18.414 1.00 86.56 73 ASP A N 1
ATOM 515 C CA . ASP A 1 73 ? 29.159 2.809 -18.593 1.00 86.56 73 ASP A CA 1
ATOM 516 C C . ASP A 1 73 ? 27.628 2.970 -18.492 1.00 86.56 73 ASP A C 1
ATOM 518 O O . ASP A 1 73 ? 27.108 4.061 -18.724 1.00 86.56 73 ASP A O 1
ATOM 522 N N . GLY A 1 74 ? 26.884 1.901 -18.176 1.00 86.81 74 GLY A N 1
ATOM 523 C CA . GLY A 1 74 ? 25.427 1.965 -17.992 1.00 86.81 74 GLY A CA 1
ATOM 524 C C . GLY A 1 74 ? 24.650 2.358 -19.257 1.00 86.81 74 GLY A C 1
ATOM 525 O O . GLY A 1 74 ? 23.582 2.975 -19.187 1.00 86.81 74 GLY A O 1
ATOM 526 N N . ARG A 1 75 ? 25.194 2.061 -20.443 1.00 92.00 75 ARG A N 1
ATOM 527 C CA . ARG A 1 75 ? 24.541 2.344 -21.729 1.00 92.00 75 ARG A CA 1
ATOM 528 C C . ARG A 1 75 ? 23.495 1.311 -22.119 1.00 92.00 75 ARG A C 1
ATOM 530 O O . ARG A 1 75 ? 22.631 1.675 -22.909 1.00 92.00 75 ARG A O 1
ATOM 537 N N . ILE A 1 76 ? 23.558 0.077 -21.608 1.00 93.31 76 ILE A N 1
ATOM 538 C CA . ILE A 1 76 ? 22.532 -0.957 -21.836 1.00 93.31 76 ILE A CA 1
ATOM 539 C C . ILE A 1 76 ? 21.359 -0.777 -20.873 1.00 93.31 76 ILE A C 1
ATOM 541 O O . ILE A 1 76 ? 21.546 -0.675 -19.664 1.00 93.31 76 ILE A O 1
ATOM 545 N N . LEU A 1 77 ? 20.149 -0.778 -21.428 1.00 92.75 77 LEU A N 1
ATOM 546 C CA . LEU A 1 77 ? 18.893 -0.516 -20.736 1.00 92.75 77 LEU A CA 1
ATOM 547 C C . LEU A 1 77 ? 17.825 -1.539 -21.145 1.00 92.75 77 LEU A C 1
ATOM 549 O O . LEU A 1 77 ? 17.855 -2.095 -22.244 1.00 92.75 77 LEU A O 1
ATOM 553 N N . TYR A 1 78 ? 16.853 -1.762 -20.258 1.00 91.56 78 TYR A N 1
ATOM 554 C CA . TYR A 1 78 ? 15.653 -2.577 -20.506 1.00 91.56 78 TYR A CA 1
ATOM 555 C C . TYR A 1 78 ? 15.912 -3.956 -21.150 1.00 91.56 78 TYR A C 1
ATOM 557 O O . TYR A 1 78 ? 15.288 -4.286 -22.169 1.00 91.56 78 TYR A O 1
ATOM 565 N N . PRO A 1 79 ? 16.830 -4.772 -20.593 1.00 91.25 79 PRO A N 1
ATOM 566 C CA . PRO A 1 79 ? 17.077 -6.100 -21.123 1.00 91.25 79 PRO A CA 1
ATOM 567 C C . PRO A 1 79 ? 15.861 -7.006 -20.911 1.00 91.25 79 PRO A C 1
ATOM 569 O O . PRO A 1 79 ? 15.199 -6.955 -19.874 1.00 91.25 79 PRO A O 1
ATOM 572 N N . VAL A 1 80 ? 15.589 -7.869 -21.885 1.00 87.81 80 VAL A N 1
ATOM 573 C CA . VAL A 1 80 ? 14.578 -8.920 -21.781 1.00 87.81 80 VAL A CA 1
ATOM 574 C C . VAL A 1 80 ? 15.041 -10.181 -22.480 1.00 87.81 80 VAL A C 1
ATOM 576 O O . VAL A 1 80 ? 15.549 -10.149 -23.601 1.00 87.81 80 VAL A O 1
ATOM 579 N N . VAL A 1 81 ? 14.828 -11.309 -21.814 1.00 84.44 81 VAL A N 1
ATOM 580 C CA . VAL A 1 81 ? 15.082 -12.627 -22.377 1.00 84.44 81 VAL A CA 1
ATOM 581 C C . VAL A 1 81 ? 13.765 -13.207 -22.881 1.00 84.44 81 VAL A C 1
ATOM 583 O O . VAL A 1 81 ? 12.826 -13.406 -22.112 1.00 84.44 81 VAL A O 1
ATOM 586 N N . GLU A 1 82 ? 13.692 -13.473 -24.180 1.00 80.12 82 GLU A N 1
ATOM 587 C CA . GLU A 1 82 ? 12.568 -14.156 -24.808 1.00 80.12 82 GLU A CA 1
ATOM 588 C C . GLU A 1 82 ? 12.572 -15.623 -24.375 1.00 80.12 82 GLU A C 1
ATOM 590 O O . GLU A 1 82 ? 13.456 -16.402 -24.740 1.00 80.12 82 GLU A O 1
ATOM 595 N N . LEU A 1 83 ? 11.582 -16.002 -23.571 1.00 65.62 83 LEU A N 1
ATOM 596 C CA . LEU A 1 83 ? 11.419 -17.385 -23.149 1.00 65.62 83 LEU A CA 1
ATOM 597 C C . LEU A 1 83 ? 10.842 -18.203 -24.312 1.00 65.62 83 LEU A C 1
ATOM 599 O O . LEU A 1 83 ? 9.819 -17.805 -24.877 1.00 65.62 83 LEU A O 1
ATOM 603 N N . PRO A 1 84 ? 11.436 -19.359 -24.657 1.00 59.50 84 PRO A N 1
ATOM 604 C CA . PRO A 1 84 ? 10.847 -20.227 -25.662 1.00 59.50 84 PRO A CA 1
ATOM 605 C C . PRO A 1 84 ? 9.451 -20.694 -25.202 1.00 59.50 84 PRO A C 1
ATOM 607 O O . PRO A 1 84 ? 9.242 -20.918 -24.001 1.00 59.50 84 PRO A O 1
ATOM 610 N N . PRO A 1 85 ? 8.489 -20.863 -26.130 1.00 54.50 85 PRO A N 1
ATOM 611 C CA . PRO A 1 85 ? 7.206 -21.480 -25.813 1.00 54.50 85 PRO A CA 1
ATOM 612 C C . PRO A 1 85 ? 7.439 -22.862 -25.197 1.00 54.50 85 PRO A C 1
ATOM 614 O O . PRO A 1 85 ? 8.387 -23.564 -25.560 1.00 54.50 85 PRO A O 1
ATOM 617 N N . ASP A 1 86 ? 6.602 -23.224 -24.223 1.00 49.94 86 ASP A N 1
ATOM 618 C CA . ASP A 1 86 ? 6.780 -24.415 -23.393 1.00 49.94 86 ASP A CA 1
ATOM 619 C C . ASP A 1 86 ? 6.535 -25.708 -24.184 1.00 49.94 86 ASP A C 1
ATOM 621 O O . ASP A 1 86 ? 5.496 -26.358 -24.093 1.00 49.94 86 ASP A O 1
ATOM 625 N N . ASN A 1 87 ? 7.514 -26.095 -24.996 1.00 44.56 87 ASN A N 1
ATOM 626 C CA . ASN A 1 87 ? 7.471 -27.350 -25.729 1.00 44.56 87 ASN A CA 1
ATOM 627 C C . ASN A 1 87 ? 7.747 -28.553 -24.818 1.00 44.56 87 ASN A C 1
ATOM 629 O O . ASN A 1 87 ? 7.606 -29.681 -25.287 1.00 44.56 87 ASN A O 1
ATOM 633 N N . LYS A 1 88 ? 8.121 -28.374 -23.537 1.00 46.84 88 LYS A N 1
ATOM 634 C CA . LYS A 1 88 ? 8.360 -29.513 -22.633 1.00 46.84 88 LYS A CA 1
ATOM 635 C C . LYS A 1 88 ? 7.075 -30.289 -22.375 1.00 46.84 88 LYS A C 1
ATOM 637 O O . LYS A 1 88 ? 7.108 -31.509 -22.460 1.00 46.84 88 LYS A O 1
ATOM 642 N N . MET A 1 89 ? 5.941 -29.606 -22.211 1.00 42.34 89 MET A N 1
ATOM 643 C CA . MET A 1 89 ? 4.644 -30.272 -22.044 1.00 42.34 89 MET A CA 1
ATOM 644 C C . MET A 1 89 ? 4.215 -31.021 -23.318 1.00 42.34 89 MET A C 1
ATOM 646 O O . MET A 1 89 ? 3.745 -32.150 -23.244 1.00 42.34 89 MET A O 1
ATOM 650 N N . VAL A 1 90 ? 4.455 -30.446 -24.503 1.00 43.00 90 VAL A N 1
ATOM 651 C CA . VAL A 1 90 ? 4.200 -31.113 -25.796 1.00 43.00 90 VAL A CA 1
ATOM 652 C C . VAL A 1 90 ? 5.088 -32.351 -25.952 1.00 43.00 90 VAL A C 1
ATOM 654 O O . VAL A 1 90 ? 4.614 -33.409 -26.362 1.00 43.00 90 VAL A O 1
ATOM 657 N N . THR A 1 91 ? 6.358 -32.244 -25.561 1.00 39.50 91 THR A N 1
ATOM 658 C CA . THR A 1 91 ? 7.344 -33.326 -25.667 1.00 39.50 91 THR A CA 1
ATOM 659 C C . THR A 1 91 ? 7.068 -34.448 -24.657 1.00 39.50 91 THR A C 1
ATOM 661 O O . THR A 1 91 ? 7.132 -35.614 -25.032 1.00 39.50 91 THR A O 1
ATOM 664 N N . GLU A 1 92 ? 6.689 -34.139 -23.413 1.00 44.22 92 GLU A N 1
ATOM 665 C CA . GLU A 1 92 ? 6.299 -35.134 -22.400 1.00 44.22 92 GLU A CA 1
ATOM 666 C C . GLU A 1 92 ? 4.976 -35.830 -22.736 1.00 44.22 92 GLU A C 1
ATOM 668 O O . GLU A 1 92 ? 4.869 -37.044 -22.569 1.00 44.22 92 GLU A O 1
ATOM 673 N N . ILE A 1 93 ? 3.990 -35.108 -23.280 1.00 44.44 93 ILE A N 1
ATOM 674 C CA . ILE A 1 93 ? 2.724 -35.703 -23.731 1.00 44.44 93 ILE A CA 1
ATOM 675 C C . ILE A 1 93 ? 2.958 -36.620 -24.941 1.00 44.44 93 ILE A C 1
ATOM 677 O O . ILE A 1 93 ? 2.397 -37.714 -24.992 1.00 44.44 93 ILE A O 1
ATOM 681 N N . LEU A 1 94 ? 3.815 -36.235 -25.894 1.00 40.44 94 LEU A N 1
ATOM 682 C CA . LEU A 1 94 ? 4.165 -37.068 -27.054 1.00 40.44 94 LEU A CA 1
ATOM 683 C C . LEU A 1 94 ? 5.010 -38.295 -26.678 1.00 40.44 94 LEU A C 1
ATOM 685 O O . LEU A 1 94 ? 4.751 -39.382 -27.193 1.00 40.44 94 LEU A O 1
ATOM 689 N N . LEU A 1 95 ? 5.988 -38.148 -25.777 1.00 46.53 95 LEU A N 1
ATOM 690 C CA . LEU A 1 95 ? 6.840 -39.251 -25.305 1.00 46.53 95 LEU A CA 1
ATOM 691 C C . LEU A 1 95 ? 6.112 -40.189 -24.326 1.00 46.53 95 LEU A C 1
ATOM 693 O O . LEU A 1 95 ? 6.429 -41.376 -24.273 1.00 46.53 95 LEU A O 1
ATOM 697 N N . GLY A 1 96 ? 5.134 -39.676 -23.573 1.00 48.31 96 GLY A N 1
ATOM 698 C CA . GLY A 1 96 ? 4.293 -40.440 -22.646 1.00 48.31 96 GLY A CA 1
ATOM 699 C C . GLY A 1 96 ? 3.061 -41.087 -23.289 1.00 48.31 96 GLY A C 1
ATOM 700 O O . GLY A 1 96 ? 2.403 -41.913 -22.654 1.00 48.31 96 GLY A O 1
ATOM 701 N N . SER A 1 97 ? 2.741 -40.752 -24.543 1.00 43.34 97 SER A N 1
ATOM 702 C CA . SER A 1 97 ? 1.585 -41.307 -25.252 1.00 43.34 97 SER A CA 1
ATOM 703 C C . SER A 1 97 ? 1.846 -42.732 -25.778 1.00 43.34 97 SER A C 1
ATOM 705 O O . SER A 1 97 ? 2.930 -43.019 -26.292 1.00 43.34 97 SER A O 1
ATOM 707 N N . PRO A 1 98 ? 0.843 -43.637 -25.769 1.00 44.12 98 PRO A N 1
ATOM 708 C CA . PRO A 1 98 ? 0.974 -45.011 -26.279 1.00 44.12 98 PRO A CA 1
ATOM 709 C C . PRO A 1 98 ? 1.300 -45.118 -27.779 1.00 44.12 98 PRO A C 1
ATOM 711 O O . PRO A 1 98 ? 1.603 -46.207 -28.254 1.00 44.12 98 PRO A O 1
ATOM 714 N N . LEU A 1 99 ? 1.270 -44.006 -28.522 1.00 46.97 99 LEU A N 1
ATOM 715 C CA . LEU A 1 99 ? 1.575 -43.920 -29.957 1.00 46.97 99 LEU A CA 1
ATOM 716 C C . LEU A 1 99 ? 2.990 -44.407 -30.326 1.00 46.97 99 LEU A C 1
ATOM 718 O O . LEU A 1 99 ? 3.221 -44.782 -31.471 1.00 46.97 99 LEU A O 1
ATOM 722 N N . MET A 1 100 ? 3.921 -44.450 -29.366 1.00 44.81 100 MET A N 1
ATOM 723 C CA . MET A 1 100 ? 5.279 -44.985 -29.551 1.00 44.81 100 MET A CA 1
ATOM 724 C C . MET A 1 100 ? 5.425 -46.467 -29.155 1.00 44.81 100 MET A C 1
ATOM 726 O O . MET A 1 100 ? 6.480 -47.063 -29.380 1.00 44.81 100 MET A O 1
ATOM 730 N N . LYS A 1 101 ? 4.390 -47.098 -28.581 1.00 48.16 101 LYS A N 1
ATOM 731 C CA . LYS A 1 101 ? 4.398 -48.527 -28.235 1.00 48.16 101 LYS A CA 1
ATOM 732 C C . LYS A 1 101 ? 3.757 -49.343 -29.358 1.00 48.16 101 LYS A C 1
ATOM 734 O O . LYS A 1 101 ? 2.583 -49.670 -29.307 1.00 48.16 101 LYS A O 1
ATOM 739 N N . GLY A 1 102 ? 4.576 -49.670 -30.359 1.00 46.16 102 GLY A N 1
ATOM 740 C CA . GLY A 1 102 ? 4.419 -50.829 -31.248 1.00 46.16 102 GLY A CA 1
ATOM 741 C C . GLY A 1 102 ? 3.057 -51.015 -31.929 1.00 46.16 102 GLY A C 1
ATOM 742 O O . GLY A 1 102 ? 2.212 -51.757 -31.443 1.00 46.16 102 GLY A O 1
ATOM 743 N N . GLY A 1 103 ? 2.903 -50.451 -33.126 1.00 51.47 103 GLY A N 1
ATOM 744 C CA . GLY A 1 103 ? 1.812 -50.759 -34.056 1.00 51.47 103 GLY A CA 1
ATOM 745 C C . GLY A 1 103 ? 2.149 -50.298 -35.482 1.00 51.47 103 GLY A C 1
ATOM 746 O O . GLY A 1 103 ? 3.083 -49.512 -35.650 1.00 51.47 103 GLY A O 1
ATOM 747 N N . PRO A 1 104 ? 1.430 -50.760 -36.523 1.00 47.53 104 PRO A N 1
ATOM 748 C CA . PRO A 1 104 ? 1.810 -50.621 -37.937 1.00 47.53 104 PRO A CA 1
ATOM 749 C C . PRO A 1 104 ? 1.659 -49.198 -38.516 1.00 47.53 104 PRO A C 1
ATOM 751 O O . PRO A 1 104 ? 1.646 -49.016 -39.727 1.00 47.53 104 PRO A O 1
ATOM 754 N N . VAL A 1 105 ? 1.589 -48.162 -37.679 1.00 45.12 105 VAL A N 1
ATOM 755 C CA . VAL A 1 105 ? 1.401 -46.761 -38.095 1.00 45.12 105 VAL A CA 1
ATOM 756 C C . VAL A 1 105 ? 2.759 -46.060 -38.226 1.00 45.12 105 VAL A C 1
ATOM 758 O O . VAL A 1 105 ? 3.023 -45.028 -37.616 1.00 45.12 105 VAL A O 1
ATOM 761 N N . ARG A 1 106 ? 3.677 -46.653 -38.998 1.00 47.12 106 ARG A N 1
ATOM 762 C CA . ARG A 1 106 ? 5.025 -46.092 -39.218 1.00 47.12 106 ARG A CA 1
ATOM 763 C C . ARG A 1 106 ? 5.084 -45.083 -40.371 1.00 47.12 106 ARG A C 1
ATOM 765 O O . ARG A 1 106 ? 6.011 -44.282 -40.415 1.00 47.12 106 ARG A O 1
ATOM 772 N N . GLU A 1 107 ? 4.087 -45.061 -41.257 1.00 45.66 107 GLU A N 1
ATOM 773 C CA . GLU A 1 107 ? 4.089 -44.191 -42.446 1.00 45.66 107 GLU A CA 1
ATOM 774 C C . GLU A 1 107 ? 3.559 -42.766 -42.196 1.00 45.66 107 GLU A C 1
ATOM 776 O O . GLU A 1 107 ? 3.932 -41.846 -42.917 1.00 45.66 107 GLU A O 1
ATOM 781 N N . GLN A 1 108 ? 2.791 -42.523 -41.125 1.00 45.69 108 GLN A N 1
ATOM 782 C CA . GLN A 1 108 ? 2.332 -41.168 -40.756 1.00 45.69 108 GLN A CA 1
ATOM 783 C C . GLN A 1 108 ? 3.319 -40.397 -39.850 1.00 45.69 108 GLN A C 1
ATOM 785 O O . GLN A 1 108 ? 3.147 -39.203 -39.616 1.00 45.69 108 GLN A O 1
ATOM 790 N N . ALA A 1 109 ? 4.395 -41.042 -39.382 1.00 44.38 109 ALA A N 1
ATOM 791 C CA . ALA A 1 109 ? 5.376 -40.462 -38.454 1.00 44.38 109 ALA A CA 1
ATOM 792 C C . ALA A 1 109 ? 6.505 -39.651 -39.132 1.00 44.38 109 ALA A C 1
ATOM 794 O O . ALA A 1 109 ? 7.362 -39.087 -38.446 1.00 44.38 109 ALA A O 1
ATOM 795 N N . GLY A 1 110 ? 6.508 -39.548 -40.467 1.00 39.28 110 GLY A N 1
ATOM 796 C CA . GLY A 1 110 ? 7.527 -38.802 -41.221 1.00 39.28 110 GLY A CA 1
ATOM 797 C C . GLY A 1 110 ? 7.559 -37.295 -40.918 1.00 39.28 110 GLY A C 1
ATOM 798 O O . GLY A 1 110 ? 8.606 -36.663 -41.049 1.00 39.28 110 GLY A O 1
ATOM 799 N N . GLY A 1 111 ? 6.441 -36.719 -40.457 1.00 47.09 111 GLY A N 1
ATOM 800 C CA . GLY A 1 111 ? 6.368 -35.314 -40.035 1.00 47.09 111 GLY A CA 1
ATOM 801 C C . GLY A 1 111 ? 6.946 -35.046 -38.639 1.00 47.09 111 GLY A C 1
ATOM 802 O O . GLY A 1 111 ? 7.497 -33.976 -38.402 1.00 47.09 111 GLY A O 1
ATOM 803 N N . ILE A 1 112 ? 6.879 -36.032 -37.739 1.00 43.59 112 ILE A N 1
ATOM 804 C CA . ILE A 1 112 ? 7.189 -35.878 -36.307 1.00 43.59 112 ILE A CA 1
ATOM 805 C C . ILE A 1 112 ? 8.691 -36.078 -36.044 1.00 43.59 112 ILE A C 1
ATOM 807 O O . ILE A 1 112 ? 9.292 -35.346 -35.260 1.00 43.59 112 ILE A O 1
ATOM 811 N N . LEU A 1 113 ? 9.357 -36.978 -36.785 1.00 40.72 113 LEU A N 1
ATOM 812 C CA . LEU A 1 113 ? 10.825 -37.099 -36.743 1.00 40.72 113 LEU A CA 1
ATOM 813 C C . LEU A 1 113 ? 11.541 -35.822 -37.221 1.00 40.72 113 LEU A C 1
ATOM 815 O O . LEU A 1 113 ? 12.666 -35.547 -36.809 1.00 40.72 113 LEU A O 1
ATOM 819 N N . ARG A 1 114 ? 10.886 -35.022 -38.070 1.00 44.47 114 ARG A N 1
ATOM 820 C CA . ARG A 1 114 ? 11.421 -33.750 -38.572 1.00 44.47 114 ARG A CA 1
ATOM 821 C C . ARG A 1 114 ? 11.398 -32.643 -37.510 1.00 44.47 114 ARG A C 1
ATOM 823 O O . ARG A 1 114 ? 12.196 -31.716 -37.604 1.00 44.47 114 ARG A O 1
ATOM 830 N N . GLU A 1 115 ? 10.540 -32.748 -36.491 1.00 44.41 115 GLU A N 1
ATOM 831 C CA . GLU A 1 115 ? 10.550 -31.844 -35.331 1.00 44.41 115 GLU A CA 1
ATOM 832 C C . GLU A 1 115 ? 11.669 -32.158 -34.335 1.00 44.41 115 GLU A C 1
ATOM 834 O O . GLU A 1 115 ? 12.234 -31.233 -33.760 1.00 44.41 115 GLU A O 1
ATOM 839 N N . LEU A 1 116 ? 12.049 -33.432 -34.197 1.00 40.28 116 LEU A N 1
ATOM 840 C CA . LEU A 1 116 ? 13.178 -33.874 -33.364 1.00 40.28 116 LEU A CA 1
ATOM 841 C C . LEU A 1 116 ? 14.555 -33.523 -33.959 1.00 40.28 116 LEU A C 1
ATOM 843 O O . LEU A 1 116 ? 15.556 -33.554 -33.252 1.00 40.28 116 LEU A O 1
ATOM 847 N N . LEU A 1 117 ? 14.605 -33.173 -35.249 1.00 44.56 117 LEU A N 1
ATOM 848 C CA . LEU A 1 117 ? 15.804 -32.699 -35.953 1.00 44.56 117 LEU A CA 1
ATOM 849 C C . LEU A 1 117 ? 15.925 -31.163 -35.969 1.00 44.56 117 LEU A C 1
ATOM 851 O O . LEU A 1 117 ? 16.812 -30.628 -36.639 1.00 44.56 117 LEU A O 1
ATOM 855 N N . LYS A 1 118 ? 15.043 -30.433 -35.268 1.00 47.16 118 LYS A N 1
ATOM 856 C CA . LYS A 1 118 ? 15.181 -28.979 -35.124 1.00 47.16 118 LYS A CA 1
ATOM 857 C C . LYS A 1 118 ? 16.380 -28.673 -34.207 1.00 47.16 118 LYS A C 1
ATOM 859 O O . LYS A 1 118 ? 16.556 -29.357 -33.199 1.00 47.16 118 LYS A O 1
ATOM 864 N N . PRO A 1 119 ? 17.214 -27.670 -34.544 1.00 46.59 119 PRO A N 1
ATOM 865 C CA . PRO A 1 119 ? 18.307 -27.233 -33.676 1.00 46.59 119 PRO A CA 1
ATOM 866 C C . PRO A 1 119 ? 17.780 -26.897 -32.270 1.00 46.59 119 PRO A C 1
ATOM 868 O O . PRO A 1 119 ? 16.601 -26.547 -32.146 1.00 46.59 119 PRO A O 1
ATOM 871 N N . PRO A 1 120 ? 18.623 -26.998 -31.219 1.00 52.28 120 PRO A N 1
ATOM 872 C CA . PRO A 1 120 ? 18.204 -26.698 -29.853 1.00 52.28 120 PRO A CA 1
ATOM 873 C C . PRO A 1 120 ? 17.510 -25.330 -29.819 1.00 52.28 120 PRO A C 1
ATOM 875 O O . PRO A 1 120 ? 17.978 -24.410 -30.501 1.00 52.28 120 PRO A O 1
ATOM 878 N N . PRO A 1 121 ? 16.388 -25.196 -29.086 1.00 61.72 121 PRO A N 1
ATOM 879 C CA . PRO A 1 121 ? 15.597 -23.971 -29.083 1.00 61.72 121 PRO A CA 1
ATOM 880 C C . PRO A 1 121 ? 16.510 -22.797 -28.743 1.00 61.72 121 PRO A C 1
ATOM 882 O O . PRO A 1 121 ? 17.151 -22.807 -27.706 1.00 61.72 121 PRO A O 1
ATOM 885 N N . GLN A 1 122 ? 16.641 -21.818 -29.628 1.00 71.94 122 GLN A N 1
ATOM 886 C CA . GLN A 1 122 ? 17.484 -20.658 -29.361 1.00 71.94 122 GLN A CA 1
ATOM 887 C C . GLN A 1 122 ? 16.722 -19.665 -28.487 1.00 71.94 122 GLN A C 1
ATOM 889 O O . GLN A 1 122 ? 15.525 -19.461 -28.683 1.00 71.94 122 GLN A O 1
ATOM 894 N N . THR A 1 123 ? 17.422 -19.042 -27.547 1.00 78.12 123 THR A N 1
ATOM 895 C CA . THR A 1 123 ? 16.868 -17.994 -26.690 1.00 78.12 123 THR A CA 1
ATOM 896 C C . THR A 1 123 ? 17.393 -16.649 -27.173 1.00 78.12 123 THR A C 1
ATOM 898 O O . THR A 1 123 ? 18.604 -16.467 -27.303 1.00 78.12 123 THR A O 1
ATOM 901 N N . SER A 1 124 ? 16.502 -15.693 -27.429 1.00 88.00 124 SER A N 1
ATOM 902 C CA . SER A 1 124 ? 16.897 -14.328 -27.782 1.00 88.00 124 SER A CA 1
ATOM 903 C C . SER A 1 124 ? 16.947 -13.455 -26.526 1.00 88.00 124 SER A C 1
ATOM 905 O O . SER A 1 124 ? 15.960 -13.344 -25.807 1.00 88.00 124 SER A O 1
ATOM 907 N N . LEU A 1 125 ? 18.070 -12.791 -26.278 1.00 90.19 125 LEU A N 1
ATOM 908 C CA . LEU A 1 125 ? 18.181 -11.678 -25.338 1.00 90.19 125 LEU A CA 1
ATOM 909 C C . LEU A 1 125 ? 18.126 -10.376 -26.139 1.00 90.19 125 LEU A C 1
ATOM 911 O O . LEU A 1 125 ? 18.980 -10.138 -26.992 1.00 90.19 125 LEU A O 1
ATOM 915 N N . TYR A 1 126 ? 17.142 -9.534 -25.855 1.00 93.62 126 TYR A N 1
ATOM 916 C CA . TYR A 1 126 ? 17.006 -8.204 -26.435 1.00 93.62 126 TYR A CA 1
ATOM 917 C C . TYR A 1 126 ? 17.357 -7.139 -25.398 1.00 93.62 126 TYR A C 1
ATOM 919 O O . TYR A 1 126 ? 17.137 -7.336 -24.205 1.00 93.62 126 TYR A O 1
ATOM 927 N N . PHE A 1 127 ? 17.879 -6.000 -25.841 1.00 94.69 127 PHE A N 1
ATOM 928 C CA . PHE A 1 127 ? 18.155 -4.853 -24.977 1.00 94.69 127 PHE A CA 1
ATOM 929 C C . PHE A 1 127 ? 18.159 -3.550 -25.776 1.00 94.69 127 PHE A C 1
ATOM 931 O O . PHE A 1 127 ? 18.435 -3.547 -26.978 1.00 94.69 127 PHE A O 1
ATOM 938 N N . LEU A 1 128 ? 17.884 -2.438 -25.100 1.00 95.56 128 LEU A N 1
ATOM 939 C CA . LEU A 1 128 ? 18.077 -1.097 -25.642 1.00 95.56 128 LEU A CA 1
ATOM 940 C C . LEU A 1 128 ? 19.459 -0.570 -25.247 1.00 95.56 128 LEU A C 1
ATOM 942 O O . LEU A 1 128 ? 20.021 -0.982 -24.232 1.00 95.56 128 LEU A O 1
ATOM 946 N N . PHE A 1 129 ? 20.023 0.342 -26.034 1.00 95.00 129 PHE A N 1
ATOM 947 C CA . PHE A 1 129 ? 21.264 1.022 -25.670 1.00 95.00 129 PHE A CA 1
ATOM 948 C C . PHE A 1 129 ? 21.304 2.485 -26.108 1.00 95.00 129 PHE A C 1
ATOM 950 O O . PHE A 1 129 ? 20.628 2.879 -27.055 1.00 95.00 129 PHE A O 1
ATOM 957 N N . ARG A 1 130 ? 22.119 3.301 -25.433 1.00 92.75 130 ARG A N 1
ATOM 958 C CA . ARG A 1 130 ? 22.316 4.724 -25.768 1.00 92.75 130 ARG A CA 1
ATOM 959 C C . ARG A 1 130 ? 23.548 4.948 -26.642 1.00 92.75 130 ARG A C 1
ATOM 961 O O . ARG A 1 130 ? 24.584 4.330 -26.404 1.00 92.75 130 ARG A O 1
ATOM 968 N N . GLY A 1 131 ? 23.467 5.881 -27.590 1.00 89.69 131 GLY A N 1
ATOM 969 C CA . GLY A 1 131 ? 24.582 6.294 -28.455 1.00 89.69 131 GLY A CA 1
ATOM 970 C C . GLY A 1 131 ? 24.984 5.261 -29.516 1.00 89.69 131 GLY A C 1
ATOM 971 O O . GLY A 1 131 ? 24.515 4.127 -29.513 1.00 89.69 131 GLY A O 1
ATOM 972 N N . SER A 1 132 ? 25.884 5.647 -30.419 1.00 90.44 132 SER A N 1
ATOM 973 C CA . SER A 1 132 ? 26.324 4.840 -31.572 1.00 90.44 132 SER A CA 1
ATOM 974 C C . SER A 1 132 ? 27.721 4.223 -31.423 1.00 90.44 132 SER A C 1
ATOM 976 O O . SER A 1 132 ? 28.093 3.360 -32.219 1.00 90.44 132 SER A O 1
ATOM 978 N N . GLU A 1 133 ? 28.480 4.630 -30.402 1.00 91.81 133 GLU A N 1
ATOM 979 C CA . GLU A 1 133 ? 29.832 4.129 -30.138 1.00 91.81 133 GLU A CA 1
ATOM 980 C C . GLU A 1 133 ? 29.832 2.645 -29.728 1.00 91.81 133 GLU A C 1
ATOM 982 O O . GLU A 1 133 ? 28.832 2.178 -29.164 1.00 91.81 133 GLU A O 1
ATOM 987 N N . PRO A 1 134 ? 30.940 1.904 -29.948 1.00 92.88 134 PRO A N 1
ATOM 988 C CA . PRO A 1 134 ? 31.089 0.524 -29.489 1.00 92.88 134 PRO A CA 1
ATOM 989 C C . PRO A 1 134 ? 30.719 0.338 -28.008 1.00 92.88 134 PRO A C 1
ATOM 991 O O . PRO A 1 134 ? 30.957 1.216 -27.182 1.00 92.88 134 PRO A O 1
ATOM 994 N N . LEU A 1 135 ? 30.126 -0.812 -27.686 1.00 92.56 135 LEU A N 1
ATOM 995 C CA . LEU A 1 135 ? 29.659 -1.175 -26.348 1.00 92.56 135 LEU A CA 1
ATOM 996 C C . LEU A 1 135 ? 30.533 -2.293 -25.780 1.00 92.56 135 LEU A C 1
ATOM 998 O O . LEU A 1 135 ? 30.663 -3.349 -26.406 1.00 92.56 135 LEU A O 1
ATOM 1002 N N . GLU A 1 136 ? 31.089 -2.090 -24.588 1.00 93.44 136 GLU A N 1
ATOM 1003 C CA . GLU A 1 136 ? 31.756 -3.146 -23.822 1.00 93.44 136 GLU A CA 1
ATOM 1004 C C . GLU A 1 136 ? 30.721 -3.940 -23.025 1.00 93.44 136 GLU A C 1
ATOM 1006 O O . GLU A 1 136 ? 30.272 -3.519 -21.960 1.00 93.44 136 GLU A O 1
ATOM 1011 N N . VAL A 1 137 ? 30.314 -5.088 -23.559 1.00 93.06 137 VAL A N 1
ATOM 1012 C CA . VAL A 1 137 ? 29.220 -5.889 -23.011 1.00 93.06 137 VAL A CA 1
ATOM 1013 C C . VAL A 1 137 ? 29.763 -6.964 -22.082 1.00 93.06 137 VAL A C 1
ATOM 1015 O O . VAL A 1 137 ? 30.635 -7.748 -22.461 1.00 93.06 137 VAL A O 1
ATOM 1018 N N . THR A 1 138 ? 29.200 -7.028 -20.876 1.00 93.00 138 THR A N 1
ATOM 1019 C CA . THR A 1 138 ? 29.346 -8.156 -19.954 1.00 93.00 138 THR A CA 1
ATOM 1020 C C . THR A 1 138 ? 28.048 -8.953 -19.954 1.00 93.00 138 THR A C 1
ATOM 1022 O O . THR A 1 138 ? 27.001 -8.442 -19.562 1.00 93.00 138 THR A O 1
ATOM 1025 N N . LEU A 1 139 ? 28.117 -10.202 -20.408 1.00 90.19 139 LEU A N 1
ATOM 1026 C CA . LEU A 1 139 ? 27.014 -11.156 -20.400 1.00 90.19 139 LEU A CA 1
ATOM 1027 C C . LEU A 1 139 ? 27.258 -12.168 -19.279 1.00 90.19 139 LEU A C 1
ATOM 1029 O O . LEU A 1 139 ? 28.207 -12.954 -19.336 1.00 90.19 139 LEU A O 1
ATOM 1033 N N . GLN A 1 140 ? 26.410 -12.136 -18.258 1.00 87.00 140 GLN A N 1
ATOM 1034 C CA . GLN A 1 140 ? 26.425 -13.093 -17.163 1.00 87.00 140 GLN A CA 1
ATOM 1035 C C . GLN A 1 140 ? 25.506 -14.261 -17.521 1.00 87.00 140 GLN A C 1
ATOM 1037 O O . GLN A 1 140 ? 24.301 -14.085 -17.695 1.00 87.00 140 GLN A O 1
ATOM 1042 N N . MET A 1 141 ? 26.077 -15.455 -17.631 1.00 84.31 141 MET A N 1
ATOM 1043 C CA . MET A 1 141 ? 25.330 -16.707 -17.736 1.00 84.31 141 MET A CA 1
ATOM 1044 C C . MET A 1 141 ? 25.808 -17.628 -16.607 1.00 84.31 141 MET A C 1
ATOM 1046 O O . MET A 1 141 ? 26.011 -17.153 -15.489 1.00 84.31 141 MET A O 1
ATOM 1050 N N . ARG A 1 142 ? 26.025 -18.925 -16.861 1.00 82.44 142 ARG A N 1
ATOM 1051 C CA . ARG A 1 142 ? 26.796 -19.763 -15.931 1.00 82.44 142 ARG A CA 1
ATOM 1052 C C . ARG A 1 142 ? 28.216 -19.221 -15.744 1.00 82.44 142 ARG A C 1
ATOM 1054 O O . ARG A 1 142 ? 28.675 -19.096 -14.614 1.00 82.44 142 ARG A O 1
ATOM 1061 N N . ASP A 1 143 ? 28.850 -18.851 -16.854 1.00 82.50 143 ASP A N 1
ATOM 1062 C CA . ASP A 1 143 ? 30.131 -18.151 -16.888 1.00 82.50 143 ASP A CA 1
ATOM 1063 C C . ASP A 1 143 ? 29.932 -16.697 -17.333 1.00 82.50 143 ASP A C 1
ATOM 1065 O O . ASP A 1 143 ? 29.005 -16.371 -18.084 1.00 82.50 143 ASP A O 1
ATOM 1069 N N . THR A 1 144 ? 30.825 -15.811 -16.893 1.00 86.88 144 THR A N 1
ATOM 1070 C CA . THR A 1 144 ? 30.852 -14.414 -17.337 1.00 86.88 144 THR A CA 1
ATOM 1071 C C . THR A 1 144 ? 31.605 -14.297 -18.659 1.00 86.88 144 THR A C 1
ATOM 1073 O O . THR A 1 144 ? 32.784 -14.641 -18.742 1.00 86.88 144 THR A O 1
ATOM 1076 N N . GLN A 1 145 ? 30.961 -13.743 -19.685 1.00 88.81 145 GLN A N 1
ATOM 1077 C CA . GLN A 1 145 ? 31.589 -13.439 -20.972 1.00 88.81 145 GLN A CA 1
ATOM 1078 C C . GLN A 1 145 ? 31.668 -11.930 -21.194 1.00 88.81 145 GLN A C 1
ATOM 1080 O O . GLN A 1 145 ? 30.712 -11.203 -20.930 1.00 88.81 145 GLN A O 1
ATOM 1085 N N . ARG A 1 146 ? 32.810 -11.451 -21.699 1.00 91.50 146 ARG A N 1
ATOM 1086 C CA . ARG A 1 146 ? 33.029 -10.038 -22.037 1.00 91.50 146 ARG A CA 1
ATOM 1087 C C . ARG A 1 146 ? 33.418 -9.903 -23.500 1.00 91.50 146 ARG A C 1
ATOM 1089 O O . ARG A 1 146 ? 34.318 -10.604 -23.958 1.00 91.50 146 ARG A O 1
ATOM 1096 N N . PHE A 1 147 ? 32.751 -9.014 -24.227 1.00 92.25 147 PHE A N 1
ATOM 1097 C CA . PHE A 1 147 ? 33.018 -8.774 -25.645 1.00 92.25 147 PHE A CA 1
ATOM 1098 C C . PHE A 1 147 ? 32.580 -7.370 -26.074 1.00 92.25 147 PHE A C 1
ATOM 1100 O O . PHE A 1 147 ? 31.790 -6.713 -25.400 1.00 92.25 147 PHE A O 1
ATOM 1107 N N . VAL A 1 148 ? 33.092 -6.909 -27.218 1.00 92.75 148 VAL A N 1
ATOM 1108 C CA . VAL A 1 148 ? 32.762 -5.590 -27.773 1.00 92.75 148 VAL A CA 1
ATOM 1109 C C . VAL A 1 148 ? 31.726 -5.731 -28.880 1.00 92.75 148 VAL A C 1
ATOM 1111 O O . VAL A 1 148 ? 31.951 -6.428 -29.871 1.00 92.75 148 VAL A O 1
ATOM 1114 N N . VAL A 1 149 ? 30.612 -5.019 -28.743 1.00 92.00 149 VAL A N 1
ATOM 1115 C CA . VAL A 1 149 ? 29.556 -4.942 -29.754 1.00 92.00 149 VAL A CA 1
ATOM 1116 C C . VAL A 1 149 ? 29.677 -3.620 -30.498 1.00 92.00 149 VAL A C 1
ATOM 1118 O O . VAL A 1 149 ? 29.765 -2.564 -29.882 1.00 92.00 149 VAL A O 1
ATOM 1121 N N . ARG A 1 150 ? 29.689 -3.659 -31.834 1.00 93.69 150 ARG A N 1
ATOM 1122 C CA . ARG A 1 150 ? 29.772 -2.458 -32.680 1.00 93.69 150 ARG A CA 1
ATOM 1123 C C . ARG A 1 150 ? 28.422 -2.198 -33.351 1.00 93.69 150 ARG A C 1
ATOM 1125 O O . ARG A 1 150 ? 28.081 -2.955 -34.267 1.00 93.69 150 ARG A O 1
ATOM 1132 N N . PRO A 1 151 ? 27.665 -1.171 -32.921 1.00 93.81 151 PRO A N 1
ATOM 1133 C CA . PRO A 1 151 ? 26.406 -0.801 -33.554 1.00 93.81 151 PRO A CA 1
ATOM 1134 C C . PRO A 1 151 ? 26.579 -0.495 -35.044 1.00 93.81 151 PRO A C 1
ATOM 1136 O O . PRO A 1 151 ? 27.582 0.082 -35.464 1.00 93.81 151 PRO A O 1
ATOM 1139 N N . ARG A 1 152 ? 25.592 -0.873 -35.858 1.00 93.06 152 ARG A N 1
ATOM 1140 C CA . ARG A 1 152 ? 25.545 -0.549 -37.292 1.00 93.06 152 ARG A CA 1
ATOM 1141 C C . ARG A 1 152 ? 24.293 0.257 -37.614 1.00 93.06 152 ARG A C 1
ATOM 1143 O O . ARG A 1 152 ? 23.253 0.053 -36.999 1.00 93.06 152 ARG A O 1
ATOM 1150 N N . ALA A 1 153 ? 24.362 1.135 -38.609 1.00 90.19 153 ALA A N 1
ATOM 1151 C CA . ALA A 1 153 ? 23.175 1.806 -39.133 1.00 90.19 153 ALA A CA 1
ATOM 1152 C C . ALA A 1 153 ? 22.434 0.867 -40.102 1.00 90.19 153 ALA A C 1
ATOM 1154 O O . ALA A 1 153 ? 22.971 0.506 -41.149 1.00 90.19 153 ALA A O 1
ATOM 1155 N N . ASN A 1 154 ? 21.218 0.441 -39.748 1.00 92.31 154 ASN A N 1
ATOM 1156 C CA . ASN A 1 154 ? 20.376 -0.414 -40.594 1.00 92.31 154 ASN A CA 1
ATOM 1157 C C . ASN A 1 154 ? 18.879 -0.185 -40.289 1.00 92.31 154 ASN A C 1
ATOM 1159 O O . ASN A 1 154 ? 18.302 -0.913 -39.477 1.00 92.31 154 ASN A O 1
ATOM 1163 N N . PRO A 1 155 ? 18.228 0.810 -40.922 1.00 87.50 155 PRO A N 1
ATOM 1164 C CA . PRO A 1 155 ? 16.849 1.182 -40.588 1.00 87.50 155 PRO A CA 1
ATOM 1165 C C . PRO A 1 155 ? 15.811 0.046 -40.734 1.00 87.50 155 PRO A C 1
ATOM 1167 O O . PRO A 1 155 ? 14.969 -0.104 -39.846 1.00 87.50 155 PRO A O 1
ATOM 1170 N N . PRO A 1 156 ? 15.855 -0.815 -41.776 1.00 89.81 156 PRO A N 1
ATOM 1171 C CA . PRO A 1 156 ? 14.954 -1.968 -41.855 1.00 89.81 156 PRO A CA 1
ATOM 1172 C C . PRO A 1 156 ? 15.117 -2.963 -40.697 1.00 89.81 156 PRO A C 1
ATOM 1174 O O . PRO A 1 156 ? 14.121 -3.458 -40.165 1.00 89.81 156 PRO A O 1
ATOM 1177 N N . ALA A 1 157 ? 16.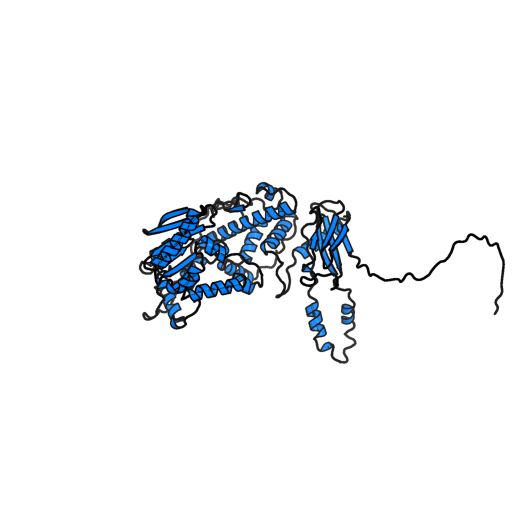359 -3.252 -40.292 1.00 91.19 157 ALA A N 1
ATOM 1178 C CA . ALA A 1 157 ? 16.622 -4.148 -39.166 1.00 91.19 157 ALA A CA 1
ATOM 1179 C C . ALA A 1 157 ? 16.195 -3.523 -37.833 1.00 91.19 157 ALA A C 1
ATOM 1181 O O . ALA A 1 157 ? 15.611 -4.221 -37.007 1.00 91.19 157 ALA A O 1
ATOM 1182 N N . TYR A 1 158 ? 16.397 -2.211 -37.667 1.00 93.56 158 TYR A N 1
ATOM 1183 C CA . TYR A 1 158 ? 15.966 -1.457 -36.490 1.00 93.56 158 TYR A CA 1
ATOM 1184 C C . TYR A 1 158 ? 14.470 -1.664 -36.204 1.00 93.56 158 TYR A C 1
ATOM 1186 O O . TYR A 1 158 ? 14.104 -2.172 -35.148 1.00 93.56 158 TYR A O 1
ATOM 1194 N N . ASN A 1 159 ? 13.599 -1.386 -37.181 1.00 91.25 159 ASN A N 1
ATOM 1195 C CA . ASN A 1 159 ? 12.142 -1.490 -37.008 1.00 91.25 159 ASN A CA 1
ATOM 1196 C C . ASN A 1 159 ? 11.656 -2.922 -36.724 1.00 91.25 159 ASN A C 1
ATOM 1198 O O . ASN A 1 159 ? 10.622 -3.129 -36.081 1.00 91.25 159 ASN A O 1
ATOM 1202 N N . ARG A 1 160 ? 12.359 -3.934 -37.243 1.00 93.88 160 ARG A N 1
ATOM 1203 C CA . ARG A 1 160 ? 12.071 -5.341 -36.938 1.00 93.88 160 ARG A CA 1
ATOM 1204 C C . ARG A 1 160 ? 12.447 -5.656 -35.491 1.00 93.88 160 ARG A C 1
ATOM 1206 O O . ARG A 1 160 ? 11.582 -6.090 -34.735 1.00 93.88 160 ARG A O 1
ATOM 1213 N N . LEU A 1 161 ? 13.698 -5.389 -35.114 1.00 93.94 161 LEU A N 1
ATOM 1214 C CA . LEU A 1 161 ? 14.220 -5.680 -33.779 1.00 93.94 161 LEU A CA 1
ATOM 1215 C C . LEU A 1 161 ? 13.479 -4.908 -32.689 1.00 93.94 161 LEU A C 1
ATOM 1217 O O . LEU A 1 161 ? 13.231 -5.465 -31.627 1.00 93.94 161 LEU A O 1
ATOM 1221 N N . PHE A 1 162 ? 13.063 -3.669 -32.955 1.00 93.69 162 PHE A N 1
ATOM 1222 C CA . PHE A 1 162 ? 12.319 -2.865 -31.986 1.00 93.69 162 PHE A CA 1
ATOM 1223 C C . PHE A 1 162 ? 10.968 -3.491 -31.642 1.00 93.69 162 PHE A C 1
ATOM 1225 O O . PHE A 1 162 ? 10.598 -3.593 -30.475 1.00 93.69 162 PHE A O 1
ATOM 1232 N N . ARG A 1 163 ? 10.245 -3.979 -32.658 1.00 91.56 163 ARG A N 1
ATOM 1233 C CA . ARG A 1 163 ? 8.963 -4.671 -32.465 1.00 91.56 163 ARG A CA 1
ATOM 1234 C C . ARG A 1 163 ? 9.131 -6.024 -31.782 1.00 91.56 163 ARG A C 1
ATOM 1236 O O . ARG A 1 163 ? 8.274 -6.406 -30.991 1.00 91.56 163 ARG A O 1
ATOM 1243 N N . GLU A 1 164 ? 10.202 -6.750 -32.093 1.00 92.06 164 GLU A N 1
ATOM 1244 C CA . GLU A 1 164 ? 10.533 -8.012 -31.421 1.00 92.06 164 GLU A CA 1
ATOM 1245 C C . GLU A 1 164 ? 10.878 -7.789 -29.946 1.00 92.06 164 GLU A C 1
ATOM 1247 O O . GLU A 1 164 ? 10.291 -8.450 -29.091 1.00 92.06 164 GLU A O 1
ATOM 1252 N N . TRP A 1 165 ? 11.737 -6.809 -29.646 1.00 93.62 165 TRP A N 1
ATOM 1253 C CA . TRP A 1 165 ? 12.047 -6.398 -28.277 1.00 93.62 165 TRP A CA 1
ATOM 1254 C C . TRP A 1 165 ? 10.775 -6.015 -27.525 1.00 93.62 165 TRP A C 1
ATOM 1256 O O . TRP A 1 165 ? 10.536 -6.562 -26.456 1.00 93.62 165 TRP A O 1
ATOM 1266 N N . TRP A 1 166 ? 9.918 -5.156 -28.089 1.00 93.00 166 TRP A N 1
ATOM 1267 C CA . TRP A 1 166 ? 8.694 -4.729 -27.405 1.00 93.00 166 TRP A CA 1
ATOM 1268 C C . TRP A 1 166 ? 7.750 -5.897 -27.112 1.00 93.00 166 TRP A C 1
ATOM 1270 O O . TRP A 1 166 ? 7.215 -6.011 -26.007 1.00 93.00 166 TRP A O 1
ATOM 1280 N N . ARG A 1 167 ? 7.584 -6.813 -28.074 1.00 89.75 167 ARG A N 1
ATOM 1281 C CA . ARG A 1 167 ? 6.785 -8.030 -27.888 1.00 89.75 167 ARG A CA 1
ATOM 1282 C C . ARG A 1 167 ? 7.359 -8.916 -26.783 1.00 89.75 167 ARG A C 1
ATOM 1284 O O . ARG A 1 167 ? 6.593 -9.415 -25.968 1.00 89.75 167 ARG A O 1
ATOM 1291 N N . ALA A 1 168 ? 8.678 -9.104 -26.745 1.00 86.44 168 ALA A N 1
ATOM 1292 C CA . ALA A 1 168 ? 9.333 -9.880 -25.696 1.00 86.44 168 ALA A CA 1
ATOM 1293 C C . ALA A 1 168 ? 9.216 -9.187 -24.326 1.00 86.44 168 ALA A C 1
ATOM 1295 O O . ALA A 1 168 ? 8.895 -9.836 -23.337 1.00 86.44 168 ALA A O 1
ATOM 1296 N N . TYR A 1 169 ? 9.402 -7.864 -24.279 1.00 87.12 169 TYR A N 1
ATOM 1297 C CA . TYR A 1 169 ? 9.361 -7.036 -23.068 1.00 87.12 169 TYR A CA 1
ATOM 1298 C C . TYR A 1 169 ? 7.974 -6.982 -22.410 1.00 87.12 169 TYR A C 1
ATOM 1300 O O . TYR A 1 169 ? 7.854 -6.836 -21.193 1.00 87.12 169 TYR A O 1
ATOM 1308 N N . THR A 1 170 ? 6.917 -7.120 -23.212 1.00 85.56 170 THR A N 1
ATOM 1309 C CA . THR A 1 170 ? 5.515 -7.109 -22.760 1.00 85.56 170 THR A CA 1
ATOM 1310 C C . THR A 1 170 ? 4.893 -8.501 -22.645 1.00 85.56 170 THR A C 1
ATOM 1312 O O . THR A 1 170 ? 3.744 -8.630 -22.218 1.00 85.56 170 THR A O 1
ATOM 1315 N N . ALA A 1 171 ? 5.630 -9.561 -22.989 1.00 78.88 171 ALA A N 1
ATOM 1316 C CA . ALA A 1 171 ? 5.120 -10.923 -22.926 1.00 78.88 171 ALA A CA 1
ATOM 1317 C C . ALA A 1 171 ? 4.808 -11.330 -21.477 1.00 78.88 171 ALA A C 1
ATOM 1319 O O . ALA A 1 171 ? 5.660 -11.264 -20.589 1.00 78.88 171 ALA A O 1
ATOM 1320 N N . LYS A 1 172 ? 3.583 -11.809 -21.233 1.00 65.50 172 LYS A N 1
ATOM 1321 C CA . LYS A 1 172 ? 3.217 -12.377 -19.932 1.00 65.50 172 LYS A CA 1
ATOM 1322 C C . LYS A 1 172 ? 3.868 -13.753 -19.744 1.00 65.50 172 LYS A C 1
ATOM 1324 O O . LYS A 1 172 ? 3.800 -14.576 -20.664 1.00 65.50 172 LYS A O 1
ATOM 1329 N N . PRO A 1 173 ? 4.416 -14.062 -18.555 1.00 56.59 173 PRO A N 1
ATOM 1330 C CA . PRO A 1 173 ? 4.794 -15.426 -18.216 1.00 56.59 173 PRO A CA 1
ATOM 1331 C C . PRO A 1 173 ? 3.554 -16.323 -18.312 1.00 56.59 173 PRO A C 1
ATOM 1333 O O . PRO A 1 173 ? 2.585 -16.145 -17.581 1.00 56.59 173 PRO A O 1
ATOM 1336 N N . THR A 1 174 ? 3.557 -17.271 -19.241 1.00 43.75 174 THR A N 1
ATOM 1337 C CA . THR A 1 174 ? 2.514 -18.295 -19.355 1.00 43.75 174 THR A CA 1
ATOM 1338 C C . THR A 1 174 ? 2.925 -19.510 -18.518 1.00 43.75 174 THR A C 1
ATOM 1340 O O . THR A 1 174 ? 3.994 -20.075 -18.743 1.00 43.75 174 THR A O 1
ATOM 1343 N N . GLY A 1 175 ? 2.108 -19.888 -17.525 1.00 38.34 175 GLY A N 1
ATOM 1344 C CA . GLY A 1 175 ? 2.286 -21.102 -16.710 1.00 38.34 175 GLY A CA 1
ATOM 1345 C C . GLY A 1 175 ? 1.990 -20.916 -15.213 1.00 38.34 175 GLY A C 1
ATOM 1346 O O . GLY A 1 175 ? 2.453 -19.959 -14.605 1.00 38.34 175 GLY A O 1
ATOM 1347 N N . PHE A 1 176 ? 1.259 -21.867 -14.617 1.00 31.62 176 PHE A N 1
ATOM 1348 C CA . PHE A 1 176 ? 0.769 -21.843 -13.222 1.00 31.62 176 PHE A CA 1
ATOM 1349 C C . PHE A 1 176 ? 1.881 -21.946 -12.151 1.00 31.62 176 PHE A C 1
ATOM 1351 O O . PHE A 1 176 ? 1.675 -21.551 -11.012 1.00 31.62 176 PHE A O 1
ATOM 1358 N N . PHE A 1 177 ? 3.072 -22.443 -12.518 1.00 33.97 177 PHE A N 1
ATOM 1359 C CA . PHE A 1 177 ? 4.222 -22.649 -11.617 1.00 33.97 177 PHE A CA 1
ATOM 1360 C C . PHE A 1 177 ? 5.421 -21.738 -11.910 1.00 33.97 177 PHE A C 1
ATOM 1362 O O . PHE A 1 177 ? 6.513 -21.970 -11.393 1.00 33.97 177 PHE A O 1
ATOM 1369 N N . ARG A 1 178 ? 5.272 -20.727 -12.774 1.00 46.25 178 ARG A N 1
ATOM 1370 C CA . ARG A 1 178 ? 6.385 -19.815 -13.055 1.00 46.25 178 ARG A CA 1
ATOM 1371 C C . ARG A 1 178 ? 6.386 -18.692 -12.022 1.00 46.25 178 ARG A C 1
ATOM 1373 O O . ARG A 1 178 ? 5.356 -18.029 -11.883 1.00 46.25 178 ARG A O 1
ATOM 1380 N N . PRO A 1 179 ? 7.517 -18.432 -11.342 1.00 43.53 179 PRO A N 1
ATOM 1381 C CA . PRO A 1 179 ? 7.652 -17.226 -10.549 1.00 43.53 179 PRO A CA 1
ATOM 1382 C C . PRO A 1 179 ? 7.306 -16.033 -11.443 1.00 43.53 179 PRO A C 1
ATOM 1384 O O . PRO A 1 179 ? 7.875 -15.864 -12.527 1.00 43.53 179 PRO A O 1
ATOM 1387 N N . SER A 1 180 ? 6.352 -15.213 -10.997 1.00 49.62 180 SER A N 1
ATOM 1388 C CA . SER A 1 180 ? 6.322 -13.811 -11.427 1.00 49.62 180 SER A CA 1
ATOM 1389 C C . SER A 1 180 ? 7.739 -13.260 -11.211 1.00 49.62 180 SER A C 1
ATOM 1391 O O . SER A 1 180 ? 8.376 -13.687 -10.249 1.00 49.62 180 SER A O 1
ATOM 1393 N N . GLY A 1 181 ? 8.259 -12.407 -12.103 1.00 51.88 181 GLY A N 1
ATOM 1394 C CA . GLY A 1 181 ? 9.661 -11.957 -12.041 1.00 51.88 181 GLY A CA 1
ATOM 1395 C C . GLY A 1 181 ? 10.109 -11.563 -10.626 1.00 51.88 181 GLY A C 1
ATOM 1396 O O . GLY A 1 181 ? 9.285 -11.161 -9.810 1.00 51.88 181 GLY A O 1
ATOM 1397 N N . SER A 1 182 ? 11.408 -11.670 -10.326 1.00 52.34 182 SER A N 1
ATOM 1398 C CA . SER A 1 182 ? 11.988 -11.471 -8.979 1.00 52.34 182 SER A CA 1
ATOM 1399 C C . SER A 1 182 ? 11.829 -10.058 -8.387 1.00 52.34 182 SER A C 1
ATOM 1401 O O . SER A 1 182 ? 12.479 -9.728 -7.399 1.00 52.34 182 SER A O 1
ATOM 1403 N N . TYR A 1 183 ? 11.009 -9.208 -8.998 1.00 59.88 183 TYR A N 1
ATOM 1404 C CA . TYR A 1 183 ? 10.757 -7.828 -8.625 1.00 59.88 183 TYR A CA 1
ATOM 1405 C C . TYR A 1 183 ? 9.241 -7.559 -8.526 1.00 59.88 183 TYR A C 1
ATOM 1407 O O . TYR A 1 183 ? 8.440 -8.251 -9.162 1.00 59.88 183 TYR A O 1
ATOM 1415 N N . PRO A 1 184 ? 8.814 -6.548 -7.747 1.00 68.31 184 PRO A N 1
ATOM 1416 C CA . PRO A 1 184 ? 7.400 -6.219 -7.584 1.00 68.31 184 PRO A CA 1
ATOM 1417 C C . PRO A 1 184 ? 6.693 -5.901 -8.919 1.00 68.31 184 PRO A C 1
ATOM 1419 O O . PRO A 1 184 ? 7.241 -5.145 -9.726 1.00 68.31 184 PRO A O 1
ATOM 1422 N N . PRO A 1 185 ? 5.451 -6.374 -9.154 1.00 71.06 185 PRO A N 1
ATOM 1423 C CA . PRO A 1 185 ? 4.721 -6.147 -10.411 1.00 71.06 185 PRO A CA 1
ATOM 1424 C C . PRO A 1 185 ? 4.557 -4.675 -10.812 1.00 71.06 185 PRO A C 1
ATOM 1426 O O . PRO A 1 185 ? 4.464 -4.366 -12.005 1.00 71.06 185 PRO A O 1
ATOM 1429 N N . VAL A 1 186 ? 4.544 -3.769 -9.827 1.00 76.19 186 VAL A N 1
ATOM 1430 C CA . VAL A 1 186 ? 4.480 -2.316 -10.044 1.00 76.19 186 VAL A CA 1
ATOM 1431 C C . VAL A 1 186 ? 5.630 -1.819 -10.918 1.00 76.19 186 VAL A C 1
ATOM 1433 O O . VAL A 1 186 ? 5.394 -0.986 -11.786 1.00 76.19 186 VAL A O 1
ATOM 1436 N N . VAL A 1 187 ? 6.827 -2.403 -10.793 1.00 82.88 187 VAL A N 1
ATOM 1437 C CA . VAL A 1 187 ? 8.003 -2.019 -11.586 1.00 82.88 187 VAL A CA 1
ATOM 1438 C C . VAL A 1 187 ? 7.772 -2.329 -13.064 1.00 82.88 187 VAL A C 1
ATOM 1440 O O . VAL A 1 187 ? 7.880 -1.437 -13.901 1.00 82.88 187 VAL A O 1
ATOM 1443 N N . SER A 1 188 ? 7.388 -3.568 -13.403 1.00 80.38 188 SER A N 1
ATOM 1444 C CA . SER A 1 188 ? 7.069 -3.930 -14.795 1.00 80.38 188 SER A CA 1
ATOM 1445 C C . SER A 1 188 ? 5.914 -3.107 -15.348 1.00 80.38 188 SER A C 1
ATOM 1447 O O . SER A 1 188 ? 5.976 -2.659 -16.489 1.00 80.38 188 SER A O 1
ATOM 1449 N N . ASN A 1 189 ? 4.870 -2.892 -14.543 1.00 83.62 189 ASN A N 1
ATOM 1450 C CA . ASN A 1 189 ? 3.686 -2.154 -14.963 1.00 83.62 189 ASN A CA 1
ATOM 1451 C C . ASN A 1 189 ? 4.025 -0.691 -15.278 1.00 83.62 189 ASN A C 1
ATOM 1453 O O . ASN A 1 189 ? 3.616 -0.180 -16.319 1.00 83.62 189 ASN A O 1
ATOM 1457 N N . TYR A 1 190 ? 4.817 -0.049 -14.415 1.00 90.00 190 TYR A N 1
ATOM 1458 C CA . TYR A 1 190 ? 5.333 1.296 -14.634 1.00 90.00 190 TYR A CA 1
ATOM 1459 C C . TYR A 1 190 ? 6.234 1.359 -15.871 1.00 90.00 190 TYR A C 1
ATOM 1461 O O . TYR A 1 190 ? 5.954 2.141 -16.774 1.00 90.00 190 TYR A O 1
ATOM 1469 N N . LEU A 1 191 ? 7.276 0.522 -15.953 1.00 91.19 191 LEU A N 1
ATOM 1470 C CA . LEU A 1 191 ? 8.252 0.573 -17.046 1.00 91.19 191 LEU A CA 1
ATOM 1471 C C . LEU A 1 191 ? 7.598 0.337 -18.407 1.00 91.19 191 LEU A C 1
ATOM 1473 O O . LEU A 1 191 ? 7.865 1.081 -19.346 1.00 91.19 191 LEU A O 1
ATOM 1477 N N . GLN A 1 192 ? 6.711 -0.654 -18.515 1.00 90.81 192 GLN A N 1
ATOM 1478 C CA . GLN A 1 192 ? 5.979 -0.911 -19.753 1.00 90.81 192 GLN A CA 1
ATOM 1479 C C . GLN A 1 192 ? 5.092 0.280 -20.125 1.00 90.81 192 GLN A C 1
ATOM 1481 O O . GLN A 1 192 ? 5.114 0.730 -21.264 1.00 90.81 192 GLN A O 1
ATOM 1486 N N . ALA A 1 193 ? 4.325 0.833 -19.190 1.00 89.38 193 ALA A N 1
ATOM 1487 C CA . ALA A 1 193 ? 3.433 1.939 -19.517 1.00 89.38 193 ALA A CA 1
ATOM 1488 C C . ALA A 1 193 ? 4.190 3.251 -19.817 1.00 89.38 193 ALA A C 1
ATOM 1490 O O . ALA A 1 193 ? 3.818 3.974 -20.742 1.00 89.38 193 ALA A O 1
ATOM 1491 N N . MET A 1 194 ? 5.289 3.517 -19.104 1.00 93.00 194 MET A N 1
ATOM 1492 C CA . MET A 1 194 ? 6.198 4.638 -19.354 1.00 93.00 194 MET A CA 1
ATOM 1493 C C . MET A 1 194 ? 6.839 4.522 -20.741 1.00 93.00 194 MET A C 1
ATOM 1495 O O . MET A 1 194 ? 6.720 5.449 -21.539 1.00 93.00 194 MET A O 1
ATOM 1499 N N . LEU A 1 195 ? 7.436 3.369 -21.073 1.00 93.06 195 LEU A N 1
ATOM 1500 C CA . LEU A 1 195 ? 8.044 3.128 -22.387 1.00 93.06 195 LEU A CA 1
ATOM 1501 C C . LEU A 1 195 ? 7.004 3.166 -23.508 1.00 93.06 195 LEU A C 1
ATOM 1503 O O . LEU A 1 195 ? 7.292 3.697 -24.577 1.00 93.06 195 LEU A O 1
ATOM 1507 N N . ALA A 1 196 ? 5.794 2.655 -23.262 1.00 91.81 196 ALA A N 1
ATOM 1508 C CA . ALA A 1 196 ? 4.707 2.712 -24.231 1.00 91.81 196 ALA A CA 1
ATOM 1509 C C . ALA A 1 196 ? 4.372 4.151 -24.619 1.00 91.81 196 ALA A C 1
ATOM 1511 O O . ALA A 1 196 ? 4.366 4.489 -25.801 1.00 91.81 196 ALA A O 1
ATOM 1512 N N . ARG A 1 197 ? 4.174 5.015 -23.620 1.00 90.75 197 ARG A N 1
ATOM 1513 C CA . ARG A 1 197 ? 3.910 6.439 -23.835 1.00 90.75 197 ARG A CA 1
ATOM 1514 C C . ARG A 1 197 ? 5.094 7.138 -24.508 1.00 90.75 197 ARG A C 1
ATOM 1516 O O . ARG A 1 197 ? 4.913 7.778 -25.537 1.00 90.75 197 ARG A O 1
ATOM 1523 N N . ARG A 1 198 ? 6.294 6.987 -23.943 1.00 91.31 198 ARG A N 1
ATOM 1524 C CA . ARG A 1 198 ? 7.515 7.700 -24.351 1.00 91.31 198 ARG A CA 1
ATOM 1525 C C . ARG A 1 198 ? 8.019 7.314 -25.744 1.00 91.31 198 ARG A C 1
ATOM 1527 O O . ARG A 1 198 ? 8.613 8.125 -26.443 1.00 91.31 198 ARG A O 1
ATOM 1534 N N . LEU A 1 199 ? 7.805 6.065 -26.156 1.00 91.69 199 LEU A N 1
ATOM 1535 C CA . LEU A 1 199 ? 8.274 5.549 -27.447 1.00 91.69 199 LEU A CA 1
ATOM 1536 C C . LEU A 1 199 ? 7.142 5.384 -28.473 1.00 91.69 199 LEU A C 1
ATOM 1538 O O . LEU A 1 199 ? 7.382 4.851 -29.556 1.00 91.69 199 LEU A O 1
ATOM 1542 N N . GLY A 1 200 ? 5.916 5.813 -28.147 1.00 89.12 200 GLY A N 1
ATOM 1543 C CA . GLY A 1 200 ? 4.748 5.682 -29.024 1.00 89.12 200 GLY A CA 1
ATOM 1544 C C . GLY A 1 200 ? 4.386 4.226 -29.348 1.00 89.12 200 GLY A C 1
ATOM 1545 O O . GLY A 1 200 ? 3.969 3.922 -30.466 1.00 89.12 200 GLY A O 1
ATOM 1546 N N . LEU A 1 201 ? 4.595 3.310 -28.400 1.00 90.12 201 LEU A N 1
ATOM 1547 C CA . LEU A 1 201 ? 4.331 1.880 -28.561 1.00 90.12 201 LEU A CA 1
ATOM 1548 C C . LEU A 1 201 ? 2.918 1.523 -28.074 1.00 90.12 201 LEU A C 1
ATOM 1550 O O . LEU A 1 201 ? 2.381 2.187 -27.183 1.00 90.12 201 LEU A O 1
ATOM 1554 N N . PRO A 1 202 ? 2.306 0.448 -28.608 1.00 86.00 202 PRO A N 1
ATOM 1555 C CA . PRO A 1 202 ? 1.031 -0.028 -28.090 1.00 86.00 202 PRO A CA 1
ATOM 1556 C C . PRO A 1 202 ? 1.201 -0.451 -26.623 1.00 86.00 202 PRO A C 1
ATOM 1558 O O . PRO A 1 202 ? 2.167 -1.159 -26.317 1.00 86.00 202 PRO A O 1
ATOM 1561 N N . PRO A 1 203 ? 0.297 -0.049 -25.713 1.00 78.06 203 PRO A N 1
ATOM 1562 C CA . PRO A 1 203 ? 0.388 -0.438 -24.313 1.00 78.06 203 PRO A CA 1
ATOM 1563 C C . PRO A 1 203 ? 0.345 -1.966 -24.188 1.00 78.06 203 PRO A C 1
ATOM 1565 O O . PRO A 1 203 ? -0.334 -2.638 -24.962 1.00 78.06 203 PRO A O 1
ATOM 1568 N N . ALA A 1 204 ? 1.044 -2.509 -23.185 1.00 66.50 204 ALA A N 1
ATOM 1569 C CA . ALA A 1 204 ? 1.168 -3.954 -22.955 1.00 66.50 204 ALA A CA 1
ATOM 1570 C C . ALA A 1 204 ? -0.188 -4.682 -22.816 1.00 66.50 204 ALA A C 1
ATOM 1572 O O . ALA A 1 204 ? -0.249 -5.899 -22.963 1.00 66.50 204 ALA A O 1
ATOM 1573 N N . GLU A 1 205 ? -1.279 -3.937 -22.594 1.00 64.38 205 GLU A N 1
ATOM 1574 C CA . GLU A 1 205 ? -2.656 -4.400 -22.744 1.00 64.38 205 GLU A CA 1
ATOM 1575 C C . GLU A 1 205 ? -3.559 -3.262 -23.250 1.00 64.38 205 GLU A C 1
ATOM 1577 O O . GLU A 1 205 ? -3.906 -2.338 -22.508 1.00 64.38 205 GLU A O 1
ATOM 1582 N N . SER A 1 206 ? -3.994 -3.354 -24.501 1.00 47.91 206 SER A N 1
ATOM 1583 C CA . SER A 1 206 ? -5.252 -2.762 -24.952 1.00 47.91 206 SER A CA 1
ATOM 1584 C C . SER A 1 206 ? -5.908 -3.711 -25.948 1.00 47.91 206 SER A C 1
ATOM 1586 O O . SER A 1 206 ? -5.238 -4.175 -26.864 1.00 47.91 206 SER A O 1
ATOM 1588 N N . GLU A 1 207 ? -7.210 -3.952 -25.759 1.00 40.44 207 GLU A N 1
ATOM 1589 C CA . GLU A 1 207 ? -8.132 -4.639 -26.684 1.00 40.44 207 GLU A CA 1
ATOM 1590 C C . GLU A 1 207 ? -8.277 -6.166 -26.558 1.00 40.44 207 GLU A C 1
ATOM 1592 O O . GLU A 1 207 ? -8.211 -6.918 -27.526 1.00 40.44 207 GLU A O 1
ATOM 1597 N N . LYS A 1 208 ? -8.644 -6.643 -25.368 1.00 43.12 208 LYS A N 1
ATOM 1598 C CA . LYS A 1 208 ? -9.774 -7.583 -25.326 1.00 43.12 208 LYS A CA 1
ATOM 1599 C C . LYS A 1 208 ? -10.908 -6.888 -24.594 1.00 43.12 208 LYS A C 1
ATOM 1601 O O . LYS A 1 208 ? -10.661 -6.266 -23.561 1.00 43.12 208 LYS A O 1
ATOM 1606 N N . GLU A 1 209 ? -12.116 -6.942 -25.154 1.00 39.34 209 GLU A N 1
ATOM 1607 C CA . GLU A 1 209 ? -13.331 -6.600 -24.416 1.00 39.34 209 GLU A CA 1
ATOM 1608 C C . GLU A 1 209 ? -13.272 -7.353 -23.090 1.00 39.34 209 GLU A C 1
ATOM 1610 O O . GLU A 1 209 ? -13.206 -8.584 -23.075 1.00 39.34 209 GLU A O 1
ATOM 1615 N N . LYS A 1 210 ? -13.185 -6.605 -21.986 1.00 51.41 210 LYS A N 1
ATOM 1616 C CA . LYS A 1 210 ? -13.184 -7.186 -20.645 1.00 51.41 210 LYS A CA 1
ATOM 1617 C C . LYS A 1 210 ? -14.449 -8.024 -20.534 1.00 51.41 210 LYS A C 1
ATOM 1619 O O . LYS A 1 210 ? -15.543 -7.470 -20.683 1.00 51.41 210 LYS A O 1
ATOM 1624 N N . SER A 1 211 ? -14.297 -9.325 -20.293 1.00 53.38 211 SER A N 1
ATOM 1625 C CA . SER A 1 211 ? -15.431 -10.205 -20.029 1.00 53.38 211 SER A CA 1
ATOM 1626 C C . SER A 1 211 ? -16.239 -9.625 -18.867 1.00 53.38 211 SER A C 1
ATOM 1628 O O . SER A 1 211 ? -15.694 -8.941 -17.999 1.00 53.38 211 SER A O 1
ATOM 1630 N N . TRP A 1 212 ? -17.536 -9.914 -18.806 1.00 41.59 212 TRP A N 1
ATOM 1631 C CA . TRP A 1 212 ? -18.360 -9.562 -17.646 1.00 41.59 212 TRP A CA 1
ATOM 1632 C C . TRP A 1 212 ? -17.752 -10.103 -16.334 1.00 41.59 212 TRP A C 1
ATOM 1634 O O . TRP A 1 212 ? -17.866 -9.465 -15.293 1.00 41.59 212 TRP A O 1
ATOM 1644 N N . GLN A 1 213 ? -17.029 -11.227 -16.404 1.00 44.91 213 GLN A N 1
ATOM 1645 C CA . GLN A 1 213 ? -16.266 -11.791 -15.286 1.00 44.91 213 GLN A CA 1
ATOM 1646 C C . GLN A 1 213 ? -15.087 -10.898 -14.884 1.00 44.91 213 GLN A C 1
ATOM 1648 O O . GLN A 1 213 ? -14.949 -10.609 -13.705 1.00 44.91 213 GLN A O 1
ATOM 1653 N N . ASP A 1 214 ? -14.312 -10.371 -15.838 1.00 55.00 214 ASP A N 1
ATOM 1654 C CA . ASP A 1 214 ? -13.193 -9.452 -15.561 1.00 55.00 214 ASP A CA 1
ATOM 1655 C C . ASP A 1 214 ? -13.683 -8.114 -14.977 1.00 55.00 214 ASP A C 1
ATOM 1657 O O . ASP A 1 214 ? -12.989 -7.456 -14.202 1.00 55.00 214 ASP A O 1
ATOM 1661 N N . GLN A 1 215 ? -14.887 -7.681 -15.363 1.00 53.03 215 GLN A N 1
ATOM 1662 C CA . GLN A 1 215 ? -15.520 -6.480 -14.817 1.00 53.03 215 GLN A CA 1
ATOM 1663 C C . GLN A 1 215 ? -15.987 -6.705 -13.375 1.00 53.03 215 GLN A C 1
ATOM 1665 O O . GLN A 1 215 ? -15.734 -5.855 -12.523 1.00 53.03 215 GLN A O 1
ATOM 1670 N N . ILE A 1 216 ? -16.604 -7.857 -13.088 1.00 50.69 216 ILE A N 1
ATOM 1671 C CA . ILE A 1 216 ? -16.994 -8.249 -11.728 1.00 50.69 216 ILE A CA 1
ATOM 1672 C C . ILE A 1 216 ? -15.761 -8.489 -10.856 1.00 50.69 216 ILE A C 1
ATOM 1674 O O . ILE A 1 216 ? -15.731 -8.010 -9.731 1.00 50.69 216 ILE A O 1
ATOM 1678 N N . GLU A 1 217 ? -14.718 -9.154 -11.352 1.00 55.19 217 GLU A N 1
ATOM 1679 C CA . GLU A 1 217 ? -13.447 -9.321 -10.637 1.00 55.19 217 GLU A CA 1
ATOM 1680 C C . GLU A 1 217 ? -12.750 -7.981 -10.398 1.00 55.19 217 GLU A C 1
ATOM 1682 O O . GLU A 1 217 ? -12.193 -7.772 -9.327 1.00 55.19 217 GLU A O 1
ATOM 1687 N N . GLY A 1 218 ? -12.830 -7.035 -11.337 1.00 55.16 218 GLY A N 1
ATOM 1688 C CA . GLY A 1 218 ? -12.360 -5.667 -11.127 1.00 55.16 218 GLY A CA 1
ATOM 1689 C C . GLY A 1 218 ? -13.152 -4.929 -10.043 1.00 55.16 218 GLY A C 1
ATOM 1690 O O . GLY A 1 218 ? -12.555 -4.261 -9.201 1.00 55.16 218 GLY A O 1
ATOM 1691 N N . GLN A 1 219 ? -14.480 -5.071 -10.022 1.00 55.50 219 GLN A N 1
ATOM 1692 C CA . GLN A 1 219 ? -15.352 -4.466 -9.008 1.00 55.50 219 GLN A CA 1
ATOM 1693 C C . GLN A 1 219 ? -15.170 -5.114 -7.630 1.00 55.50 219 GLN A C 1
ATOM 1695 O O . GLN A 1 219 ? -14.947 -4.411 -6.652 1.00 55.50 219 GLN A O 1
ATOM 1700 N N . LEU A 1 220 ? -15.171 -6.445 -7.542 1.00 56.72 220 LEU A N 1
ATOM 1701 C CA . LEU A 1 220 ? -14.830 -7.200 -6.330 1.00 56.72 220 LEU A CA 1
ATOM 1702 C C . LEU A 1 220 ? -13.396 -6.913 -5.885 1.00 56.72 220 LEU A C 1
ATOM 1704 O O . LEU A 1 220 ? -13.128 -6.762 -4.699 1.00 56.72 220 LEU A O 1
ATOM 1708 N N . GLY A 1 221 ? -12.476 -6.756 -6.830 1.00 56.41 221 GLY A N 1
ATOM 1709 C CA . GLY A 1 221 ? -11.102 -6.373 -6.564 1.00 56.41 221 GLY A CA 1
ATOM 1710 C C . GLY A 1 221 ? -10.976 -4.966 -5.987 1.00 56.41 221 GLY A C 1
ATOM 1711 O O . GLY A 1 221 ? -10.074 -4.732 -5.183 1.00 56.41 221 GLY A O 1
ATOM 1712 N N . LEU A 1 222 ? -11.869 -4.049 -6.376 1.00 55.19 222 LEU A N 1
ATOM 1713 C CA . LEU A 1 222 ? -12.005 -2.703 -5.815 1.00 55.19 222 LEU A CA 1
ATOM 1714 C C . LEU A 1 222 ? -12.675 -2.744 -4.437 1.00 55.19 222 LEU A C 1
ATOM 1716 O O . LEU A 1 222 ? -12.364 -1.918 -3.596 1.00 55.19 222 LEU A O 1
ATOM 1720 N N . PHE A 1 223 ? -13.542 -3.715 -4.165 1.00 55.91 223 PHE A N 1
ATOM 1721 C CA . PHE A 1 223 ? -14.085 -3.928 -2.823 1.00 55.91 223 PHE A CA 1
ATOM 1722 C C . PHE A 1 223 ? -13.047 -4.530 -1.859 1.00 55.91 223 PHE A C 1
ATOM 1724 O O . PHE A 1 223 ? -13.038 -4.207 -0.676 1.00 55.91 223 PHE A O 1
ATOM 1731 N N . LEU A 1 224 ? -12.154 -5.386 -2.362 1.00 59.00 224 LEU A N 1
ATOM 1732 C CA . LEU A 1 224 ? -11.194 -6.149 -1.555 1.00 59.00 224 LEU A CA 1
ATOM 1733 C C . LEU A 1 224 ? -9.770 -5.562 -1.536 1.00 59.00 224 LEU A C 1
ATOM 1735 O O . LEU A 1 224 ? -8.884 -6.143 -0.916 1.00 59.00 224 LEU A O 1
ATOM 1739 N N . GLY A 1 225 ? -9.515 -4.451 -2.233 1.00 57.31 225 GLY A N 1
ATOM 1740 C CA . GLY A 1 225 ? -8.189 -3.819 -2.291 1.00 57.31 225 GLY A CA 1
ATOM 1741 C C . GLY A 1 225 ? -7.104 -4.652 -2.981 1.00 57.31 225 GLY A C 1
ATOM 1742 O O . GLY A 1 225 ? -5.937 -4.655 -2.583 1.00 57.31 225 GLY A O 1
ATOM 1743 N N . THR A 1 226 ? -7.472 -5.374 -4.039 1.00 65.75 226 THR A N 1
ATOM 1744 C CA . THR A 1 226 ? -6.550 -6.280 -4.741 1.00 65.75 226 THR A CA 1
ATOM 1745 C C . THR A 1 226 ? -5.397 -5.542 -5.432 1.00 65.75 226 TH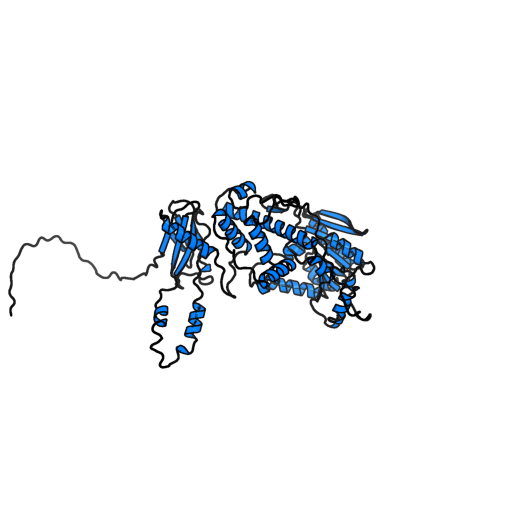R A C 1
ATOM 1747 O O . THR A 1 226 ? -5.512 -4.402 -5.885 1.00 65.75 226 THR A O 1
ATOM 1750 N N . GLU A 1 227 ? -4.255 -6.221 -5.574 1.00 66.19 227 GLU A N 1
ATOM 1751 C CA . GLU A 1 227 ? -3.085 -5.687 -6.284 1.00 66.19 227 GLU A CA 1
ATOM 1752 C C . GLU A 1 227 ? -3.400 -5.303 -7.740 1.00 66.19 227 GLU A C 1
ATOM 1754 O O . GLU A 1 227 ? -2.893 -4.296 -8.226 1.00 66.19 227 GLU A O 1
ATOM 1759 N N . GLN A 1 228 ? -4.266 -6.057 -8.421 1.00 65.00 228 GLN A N 1
ATOM 1760 C CA . GLN A 1 228 ? -4.617 -5.806 -9.820 1.00 65.00 228 GLN A CA 1
ATOM 1761 C C . GLN A 1 228 ? -5.267 -4.436 -10.021 1.00 65.00 228 GLN A C 1
ATOM 1763 O O . GLN A 1 228 ? -4.916 -3.713 -10.953 1.00 65.00 228 GLN A O 1
ATOM 1768 N N . VAL A 1 229 ? -6.172 -4.056 -9.119 1.00 67.81 229 VAL A N 1
ATOM 1769 C CA . VAL A 1 229 ? -6.835 -2.751 -9.149 1.00 67.81 229 VAL A CA 1
ATOM 1770 C C . VAL A 1 229 ? -5.831 -1.626 -8.941 1.00 67.81 229 VAL A C 1
ATOM 1772 O O . VAL A 1 229 ? -5.844 -0.651 -9.690 1.00 67.81 229 VAL A O 1
ATOM 1775 N N . ARG A 1 230 ? -4.905 -1.783 -7.988 1.00 72.88 230 ARG A N 1
ATOM 1776 C CA . ARG A 1 230 ? -3.830 -0.805 -7.774 1.00 72.88 230 ARG A CA 1
ATOM 1777 C C . ARG A 1 230 ? -2.977 -0.632 -9.031 1.00 72.88 230 ARG A C 1
ATOM 1779 O O . ARG A 1 230 ? -2.767 0.490 -9.481 1.00 72.88 230 ARG A O 1
ATOM 1786 N N . LEU A 1 231 ? -2.536 -1.737 -9.636 1.00 72.94 231 LEU A N 1
ATOM 1787 C CA . LEU A 1 231 ? -1.735 -1.708 -10.864 1.00 72.94 231 LEU A CA 1
ATOM 1788 C C . LEU A 1 231 ? -2.491 -1.061 -12.032 1.00 72.94 231 LEU A C 1
ATOM 1790 O O . LEU A 1 231 ? -1.876 -0.356 -12.835 1.00 72.94 231 LEU A O 1
ATOM 1794 N N . ALA A 1 232 ? -3.808 -1.261 -12.121 1.00 74.81 232 ALA A N 1
ATOM 1795 C CA . ALA A 1 232 ? -4.644 -0.602 -13.118 1.00 74.81 232 ALA A CA 1
ATOM 1796 C C . ALA A 1 232 ? -4.692 0.919 -12.903 1.00 74.81 232 ALA A C 1
ATOM 1798 O O . ALA A 1 232 ? -4.466 1.660 -13.855 1.00 74.81 232 ALA A O 1
ATOM 1799 N N . VAL A 1 233 ? -4.886 1.387 -11.662 1.00 79.00 233 VAL A N 1
ATOM 1800 C CA . VAL A 1 233 ? -4.861 2.825 -11.332 1.00 79.00 233 VAL A CA 1
ATOM 1801 C C . VAL A 1 233 ? -3.498 3.441 -11.658 1.00 79.00 233 VAL A C 1
ATOM 1803 O O . VAL A 1 233 ? -3.449 4.460 -12.346 1.00 79.00 233 VAL A O 1
ATOM 1806 N N . VAL A 1 234 ? -2.394 2.798 -11.254 1.00 80.56 234 VAL A N 1
ATOM 1807 C CA . VAL A 1 234 ? -1.021 3.226 -11.593 1.00 80.56 234 VAL A CA 1
ATOM 1808 C C . VAL A 1 234 ? -0.844 3.337 -13.107 1.00 80.56 234 VAL A C 1
ATOM 1810 O O . VAL A 1 234 ? -0.318 4.336 -13.596 1.00 80.56 234 VAL A O 1
ATOM 1813 N N . ARG A 1 235 ? -1.314 2.334 -13.861 1.00 81.88 235 ARG A N 1
ATOM 1814 C CA . ARG A 1 235 ? -1.212 2.293 -15.325 1.00 81.88 235 ARG A CA 1
ATOM 1815 C C . ARG A 1 235 ? -2.028 3.396 -15.994 1.00 81.88 235 ARG A C 1
ATOM 1817 O O . ARG A 1 235 ? -1.531 4.062 -16.896 1.00 81.88 235 ARG A O 1
ATOM 1824 N N . ASP A 1 236 ? -3.276 3.590 -15.593 1.00 82.06 236 ASP A N 1
ATOM 1825 C CA . ASP A 1 236 ? -4.117 4.625 -16.191 1.00 82.06 236 ASP A CA 1
ATOM 1826 C C . ASP A 1 236 ? -3.600 6.027 -15.845 1.00 82.06 236 ASP A C 1
ATOM 1828 O O . ASP A 1 236 ? -3.681 6.933 -16.679 1.00 82.06 236 ASP A O 1
ATOM 1832 N N . ARG A 1 237 ? -2.975 6.188 -14.672 1.00 82.94 237 ARG A N 1
ATOM 1833 C CA . ARG A 1 237 ? -2.309 7.427 -14.275 1.00 82.94 237 ARG A CA 1
ATOM 1834 C C . ARG A 1 237 ? -1.095 7.739 -15.150 1.00 82.94 237 ARG A C 1
ATOM 1836 O O . ARG A 1 237 ? -1.051 8.810 -15.747 1.00 82.94 237 ARG A O 1
ATOM 1843 N N . ILE A 1 238 ? -0.153 6.805 -15.312 1.00 83.75 238 ILE A N 1
ATOM 1844 C CA . ILE A 1 238 ? 1.010 6.991 -16.204 1.00 83.75 238 ILE A CA 1
ATOM 1845 C C . ILE A 1 238 ? 0.582 7.137 -17.675 1.00 83.75 238 ILE A C 1
ATOM 1847 O O . ILE A 1 238 ? 1.174 7.914 -18.412 1.00 83.75 238 ILE A O 1
ATOM 1851 N N . LEU A 1 239 ? -0.483 6.477 -18.131 1.00 83.00 239 LEU A N 1
ATOM 1852 C CA . LEU A 1 239 ? -0.978 6.656 -19.502 1.00 83.00 239 LEU A CA 1
ATOM 1853 C C . LEU A 1 239 ? -1.757 7.968 -19.711 1.00 83.00 239 LEU A C 1
ATOM 1855 O O . LEU A 1 239 ? -2.214 8.210 -20.825 1.00 83.00 239 LEU A O 1
ATOM 1859 N N . GLY A 1 240 ? -1.915 8.808 -18.679 1.00 76.31 240 GLY A N 1
ATOM 1860 C CA . GLY A 1 240 ? -2.632 10.084 -18.775 1.00 76.31 240 GLY A CA 1
ATOM 1861 C C . GLY A 1 240 ? -4.135 9.927 -19.026 1.00 76.31 240 GLY A C 1
ATOM 1862 O O . GLY A 1 240 ? -4.768 10.831 -19.556 1.00 76.31 240 GLY A O 1
ATOM 1863 N N . ARG A 1 241 ? -4.717 8.769 -18.683 1.00 77.56 241 ARG A N 1
ATOM 1864 C CA . ARG A 1 241 ? -6.147 8.465 -18.890 1.00 77.56 241 ARG A CA 1
ATOM 1865 C C . ARG A 1 241 ? -7.043 8.986 -17.770 1.00 77.56 241 ARG A C 1
ATOM 1867 O O . ARG A 1 241 ? -8.261 8.974 -17.904 1.00 77.56 241 ARG A O 1
ATOM 1874 N N . LEU A 1 242 ? -6.444 9.395 -16.655 1.00 69.88 242 LEU A N 1
ATOM 1875 C CA . LEU A 1 242 ? -7.135 9.999 -15.523 1.00 69.88 242 LEU A CA 1
ATOM 1876 C C . LEU A 1 242 ? -6.930 11.519 -15.580 1.00 69.88 242 LEU A C 1
ATOM 1878 O O . LEU A 1 242 ? -5.783 11.944 -15.401 1.00 69.88 242 LEU A O 1
ATOM 1882 N N . PRO A 1 243 ? -7.997 12.316 -15.798 1.00 61.62 243 PRO A N 1
ATOM 1883 C CA . PRO A 1 243 ? -7.918 13.773 -15.743 1.00 61.62 243 PRO A CA 1
ATOM 1884 C C . PRO A 1 243 ? -7.405 14.214 -14.370 1.00 61.62 243 PRO A C 1
ATOM 1886 O O . PRO A 1 243 ? -7.855 13.699 -13.340 1.00 61.62 243 PRO A O 1
ATOM 1889 N N . SER A 1 244 ? -6.445 15.131 -14.350 1.00 61.94 244 SER A N 1
ATOM 1890 C CA . SER A 1 244 ? -5.869 15.708 -13.125 1.00 61.94 244 SER A CA 1
ATOM 1891 C C . SER A 1 244 ? -6.245 17.166 -12.912 1.00 61.94 244 SER A C 1
ATOM 1893 O O . SER A 1 244 ? -6.228 17.630 -11.779 1.00 61.94 244 SER A O 1
ATOM 1895 N N . ASP A 1 245 ? -6.624 17.872 -13.972 1.00 64.25 245 ASP A N 1
ATOM 1896 C CA . ASP A 1 245 ? -6.941 19.299 -13.975 1.00 64.25 245 ASP A CA 1
ATOM 1897 C C . ASP A 1 245 ? -8.389 19.616 -13.568 1.00 64.25 245 ASP A C 1
ATOM 1899 O O . ASP A 1 245 ? -8.734 20.777 -13.345 1.00 64.25 245 ASP A O 1
ATOM 1903 N N . GLU A 1 246 ? -9.240 18.600 -13.422 1.00 72.50 246 GLU A N 1
ATOM 1904 C CA . GLU A 1 246 ? -10.625 18.785 -12.999 1.00 72.50 246 GLU A CA 1
ATOM 1905 C C . GLU A 1 246 ? -10.749 18.923 -11.476 1.00 72.50 246 GLU A C 1
ATOM 1907 O O . GLU A 1 246 ? -10.509 17.985 -10.711 1.00 72.50 246 GLU A O 1
ATOM 1912 N N . THR A 1 247 ? -11.208 20.090 -11.025 1.00 80.19 247 THR A N 1
ATOM 1913 C CA . THR A 1 247 ? -11.571 20.322 -9.623 1.00 80.19 247 THR A CA 1
ATOM 1914 C C . THR A 1 247 ? -12.783 19.478 -9.231 1.00 80.19 247 THR A C 1
ATOM 1916 O O . THR A 1 247 ? -13.844 19.563 -9.860 1.00 80.19 247 THR A O 1
ATOM 1919 N N . ALA A 1 248 ? -12.667 18.733 -8.129 1.00 82.50 248 ALA A N 1
ATOM 1920 C CA . ALA A 1 248 ? -13.740 17.936 -7.540 1.00 82.50 248 ALA A CA 1
ATOM 1921 C C . ALA A 1 248 ? -14.833 18.839 -6.932 1.00 82.50 248 ALA A C 1
ATOM 1923 O O . ALA A 1 248 ? -14.897 19.050 -5.723 1.00 82.50 248 ALA A O 1
ATOM 1924 N N . SER A 1 249 ? -15.676 19.397 -7.801 1.00 85.06 249 SER A N 1
ATOM 1925 C CA . SER A 1 249 ? -16.699 20.407 -7.493 1.00 85.06 249 SER A CA 1
ATOM 1926 C C . SER A 1 249 ? -18.134 19.879 -7.580 1.00 85.06 249 SER A C 1
ATOM 1928 O O . SER A 1 249 ? -19.074 20.567 -7.183 1.00 85.06 249 SER A O 1
ATOM 1930 N N . LEU A 1 250 ? -18.314 18.659 -8.090 1.00 87.06 250 LEU A N 1
ATOM 1931 C CA . LEU A 1 250 ? -19.619 18.018 -8.196 1.00 87.06 250 LEU A CA 1
ATOM 1932 C C . LEU A 1 250 ? -20.101 17.515 -6.824 1.00 87.06 250 LEU A C 1
ATOM 1934 O O . LEU A 1 250 ? -19.280 17.080 -6.010 1.00 87.06 250 LEU A O 1
ATOM 1938 N N . PRO A 1 251 ? -21.421 17.541 -6.559 1.00 89.12 251 PRO A N 1
ATOM 1939 C CA . PRO A 1 251 ? -21.973 16.948 -5.348 1.00 89.12 251 PRO A CA 1
ATOM 1940 C C . PRO A 1 251 ? -21.768 15.430 -5.340 1.00 89.12 251 PRO A C 1
ATOM 1942 O O . PRO A 1 251 ? -21.622 14.796 -6.389 1.00 89.12 251 PRO A O 1
ATOM 1945 N N . LEU A 1 252 ? -21.807 14.839 -4.144 1.00 88.06 252 LEU A N 1
ATOM 1946 C CA . LEU A 1 252 ? -21.835 13.386 -4.015 1.00 88.06 252 LEU A CA 1
ATOM 1947 C C . LEU A 1 252 ? -23.082 12.825 -4.722 1.00 88.06 252 LEU A C 1
ATOM 1949 O O . LEU A 1 252 ? -24.171 13.389 -4.561 1.00 88.06 252 LEU A O 1
ATOM 1953 N N . PRO A 1 253 ? -22.949 11.722 -5.481 1.00 89.94 253 PRO A N 1
ATOM 1954 C CA . PRO A 1 253 ? -24.100 10.986 -5.982 1.00 89.94 253 PRO A CA 1
ATOM 1955 C C . PRO A 1 253 ? -25.053 10.602 -4.847 1.00 89.94 253 PRO A C 1
ATOM 1957 O O . PRO A 1 253 ? -24.622 10.364 -3.718 1.00 89.94 253 PRO A O 1
ATOM 1960 N N . THR A 1 254 ? -26.346 10.518 -5.156 1.00 88.19 254 THR A N 1
ATOM 1961 C CA . THR A 1 254 ? -27.349 10.031 -4.205 1.00 88.19 254 THR A CA 1
ATOM 1962 C C . THR A 1 254 ? -27.032 8.594 -3.798 1.00 88.19 254 THR A C 1
ATOM 1964 O O . THR A 1 254 ? -26.622 7.783 -4.630 1.00 88.19 254 THR A O 1
ATOM 1967 N N . GLU A 1 255 ? -27.207 8.286 -2.514 1.00 85.75 255 GLU A N 1
ATOM 1968 C CA . GLU A 1 255 ? -27.047 6.924 -2.013 1.00 85.75 255 GLU A CA 1
ATOM 1969 C C . GLU A 1 255 ? -28.072 5.976 -2.645 1.00 85.75 255 GLU A C 1
ATOM 1971 O O . GLU A 1 255 ? -29.178 6.371 -3.018 1.00 85.75 255 GLU A O 1
ATOM 1976 N N . LEU A 1 256 ? -27.679 4.709 -2.771 1.00 84.00 256 LEU A N 1
ATOM 1977 C CA . LEU A 1 256 ? -28.574 3.645 -3.204 1.00 84.00 256 LEU A CA 1
ATOM 1978 C C . LEU A 1 256 ? -29.673 3.444 -2.158 1.00 84.00 256 LEU A C 1
ATOM 1980 O O . LEU A 1 256 ? -29.389 3.340 -0.964 1.00 84.00 256 LEU A O 1
ATOM 1984 N N . ASP A 1 257 ? -30.915 3.345 -2.624 1.00 86.25 257 ASP A N 1
ATOM 1985 C CA . ASP A 1 257 ? -32.040 2.962 -1.777 1.00 86.25 257 ASP A CA 1
ATOM 1986 C C . ASP A 1 257 ? -32.000 1.446 -1.553 1.00 86.25 257 ASP A C 1
ATOM 1988 O O . ASP A 1 257 ? -32.398 0.649 -2.407 1.00 86.25 257 ASP A O 1
ATOM 1992 N N . TRP A 1 258 ? -31.406 1.042 -0.431 1.00 82.75 258 TRP A N 1
ATOM 1993 C CA . TRP A 1 258 ? -31.274 -0.362 -0.067 1.00 82.75 258 TRP A CA 1
ATOM 1994 C C . TRP A 1 258 ? -32.574 -0.867 0.553 1.00 82.75 258 TRP A C 1
ATOM 1996 O O . TRP A 1 258 ? -33.023 -0.287 1.549 1.00 82.75 258 TRP A O 1
ATOM 2006 N N . PRO A 1 259 ? -33.136 -1.991 0.071 1.00 85.75 259 PRO A N 1
ATOM 2007 C CA . PRO A 1 259 ? -34.274 -2.590 0.743 1.00 85.75 259 PRO A CA 1
ATOM 2008 C C . PRO A 1 259 ? -33.915 -2.920 2.206 1.00 85.75 259 PRO A C 1
ATOM 2010 O O . PRO A 1 259 ? -32.753 -3.229 2.521 1.00 85.75 259 PRO A O 1
ATOM 2013 N N . PRO A 1 260 ? -34.886 -2.841 3.131 1.00 82.81 260 PRO A N 1
ATOM 2014 C CA . PRO A 1 260 ? -34.691 -3.323 4.489 1.00 82.81 260 PRO A CA 1
ATOM 2015 C C . PRO A 1 260 ? -34.240 -4.783 4.463 1.00 82.81 260 PRO A C 1
ATOM 2017 O O . PRO A 1 260 ? -34.762 -5.587 3.691 1.00 82.81 260 PRO A O 1
ATOM 2020 N N . LEU A 1 261 ? -33.260 -5.120 5.297 1.00 82.38 261 LEU A N 1
ATOM 2021 C CA . LEU A 1 261 ? -32.808 -6.496 5.410 1.00 82.38 261 LEU A CA 1
ATOM 2022 C C . LEU A 1 261 ? -33.884 -7.316 6.133 1.00 82.38 261 LEU A C 1
ATOM 2024 O O . LEU A 1 261 ? -34.171 -7.080 7.307 1.00 82.38 261 LEU A O 1
ATOM 2028 N N . GLU A 1 262 ? -34.471 -8.281 5.433 1.00 84.44 262 GLU A N 1
ATOM 2029 C CA . GLU A 1 262 ? -35.410 -9.228 6.024 1.00 84.44 262 GLU A CA 1
ATOM 2030 C C . GLU A 1 262 ? -34.631 -10.360 6.696 1.00 84.44 262 GLU A C 1
ATOM 2032 O O . GLU A 1 262 ? -34.013 -11.196 6.036 1.00 84.44 262 GLU A O 1
ATOM 2037 N N . LEU A 1 263 ? -34.655 -10.384 8.027 1.00 81.44 263 LEU A N 1
ATOM 2038 C CA . LEU A 1 263 ? -34.068 -11.456 8.821 1.00 81.44 263 LEU A CA 1
ATOM 2039 C C . LEU A 1 263 ? -35.133 -12.106 9.693 1.00 81.44 263 LEU A C 1
ATOM 2041 O O . LEU A 1 263 ? -35.997 -11.403 10.222 1.00 81.44 263 LEU A O 1
ATOM 2045 N N . PRO A 1 264 ? -35.056 -13.428 9.911 1.00 79.94 264 PRO A N 1
ATOM 2046 C CA . PRO A 1 264 ? -35.838 -14.043 10.967 1.00 79.94 264 PRO A CA 1
ATOM 2047 C C . PRO A 1 264 ? -35.386 -13.456 12.309 1.00 79.94 264 PRO A C 1
ATOM 2049 O O . PRO A 1 264 ? -34.182 -13.348 12.565 1.00 79.94 264 PRO A O 1
ATOM 2052 N N . GLU A 1 265 ? -36.341 -13.077 13.162 1.00 77.69 265 GLU A N 1
ATOM 2053 C CA . GLU A 1 265 ? -36.013 -12.576 14.495 1.00 77.69 265 GLU A CA 1
ATOM 2054 C C . GLU A 1 265 ? -35.226 -13.650 15.260 1.00 77.69 265 GLU A C 1
ATOM 2056 O O . GLU A 1 265 ? -35.715 -14.772 15.440 1.00 77.69 265 GLU A O 1
ATOM 2061 N N . PRO A 1 266 ? -33.986 -13.353 15.679 1.00 78.00 266 PRO A N 1
ATOM 2062 C CA . PRO A 1 266 ? -33.215 -14.296 16.463 1.00 78.00 266 PRO A CA 1
ATOM 2063 C C . PRO A 1 266 ? -33.843 -14.421 17.849 1.00 78.00 266 PRO A C 1
ATOM 2065 O O . PRO A 1 266 ? -34.238 -13.423 18.452 1.00 78.00 266 PRO A O 1
ATOM 2068 N N . SER A 1 267 ? -33.889 -15.647 18.364 1.00 82.62 267 SER A N 1
ATOM 2069 C CA . SER A 1 267 ? -34.360 -15.914 19.722 1.00 82.62 267 SER A CA 1
ATOM 2070 C C . SER A 1 267 ? -33.533 -15.143 20.763 1.00 82.62 267 SER A C 1
ATOM 2072 O O . SER A 1 267 ? -32.323 -14.949 20.606 1.00 82.62 267 SER A O 1
ATOM 2074 N N . ASP A 1 268 ? -34.177 -14.710 21.848 1.00 80.25 268 ASP A N 1
ATOM 2075 C CA . ASP A 1 268 ? -33.541 -13.914 22.907 1.00 80.25 268 ASP A CA 1
ATOM 2076 C C . ASP A 1 268 ? -32.484 -14.692 23.712 1.00 80.25 268 ASP A C 1
ATOM 2078 O O . ASP A 1 268 ? -31.666 -14.095 24.411 1.00 80.25 268 ASP A O 1
ATOM 2082 N N . ASP A 1 269 ? -32.462 -16.022 23.602 1.00 86.75 269 ASP A N 1
ATOM 2083 C CA . ASP A 1 269 ? -31.466 -16.888 24.237 1.00 86.75 269 ASP A CA 1
ATOM 2084 C C . ASP A 1 269 ? -30.135 -16.969 23.469 1.00 86.75 269 ASP A C 1
ATOM 2086 O O . ASP A 1 269 ? -29.160 -17.531 23.986 1.00 86.75 269 ASP A O 1
ATOM 2090 N N . VAL A 1 270 ? -30.057 -16.392 22.261 1.00 90.81 270 VAL A N 1
ATOM 2091 C CA . VAL A 1 270 ? -28.830 -16.399 21.463 1.00 90.81 270 VAL A CA 1
ATOM 2092 C C . VAL A 1 270 ? -27.748 -15.576 22.155 1.00 90.81 270 VAL A C 1
ATOM 2094 O O . VAL A 1 270 ? -27.806 -14.349 22.251 1.00 90.81 270 VAL A O 1
ATOM 2097 N N . LYS A 1 271 ? -26.710 -16.273 22.617 1.00 93.00 271 LYS A N 1
ATOM 2098 C CA . LYS A 1 271 ? -25.566 -15.658 23.289 1.00 93.00 271 LYS A CA 1
ATOM 2099 C C . LYS A 1 271 ? -24.606 -15.040 22.280 1.00 93.00 271 LYS A C 1
ATOM 2101 O O . LYS A 1 271 ? -24.125 -15.717 21.372 1.00 93.00 271 LYS A O 1
ATOM 2106 N N . THR A 1 272 ? -24.257 -13.783 22.522 1.00 94.00 272 THR A N 1
ATOM 2107 C CA . THR A 1 272 ? -23.166 -13.076 21.851 1.00 94.00 272 THR A CA 1
ATOM 2108 C C . THR A 1 272 ? -22.011 -12.857 22.822 1.00 94.00 272 THR A C 1
ATOM 2110 O O . THR A 1 272 ? -22.171 -12.843 24.045 1.00 94.00 272 THR A O 1
ATOM 2113 N N . GLU A 1 273 ? -20.810 -12.738 22.279 1.00 95.06 273 GLU A N 1
ATOM 2114 C CA . GLU A 1 273 ? -19.607 -12.445 23.042 1.00 95.06 273 GLU A CA 1
ATOM 2115 C C . GLU A 1 273 ? -19.639 -11.010 23.611 1.00 95.06 273 GLU A C 1
ATOM 2117 O O . GLU A 1 273 ? -20.079 -10.081 22.924 1.00 95.06 273 GLU A O 1
ATOM 2122 N N . PRO A 1 274 ? -19.149 -10.781 24.847 1.00 94.62 274 PRO A N 1
ATOM 2123 C CA . PRO A 1 274 ? -19.184 -9.458 25.474 1.00 94.62 274 PRO A CA 1
ATOM 2124 C C . PRO A 1 274 ? -18.503 -8.369 24.640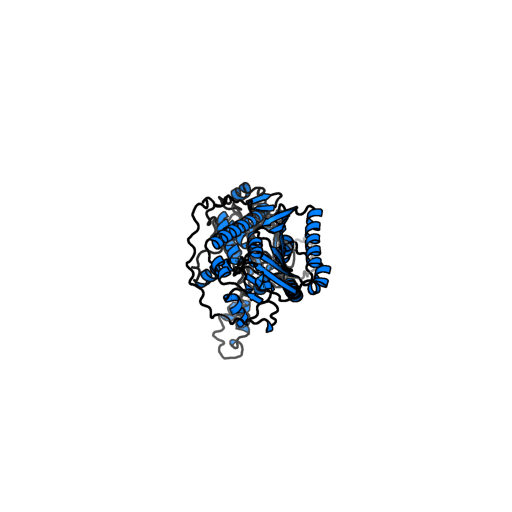 1.00 94.62 274 PRO A C 1
ATOM 2126 O O . PRO A 1 274 ? -19.076 -7.293 24.457 1.00 94.62 274 PRO A O 1
ATOM 2129 N N . ILE A 1 275 ? -17.333 -8.675 24.070 1.00 95.31 275 ILE A N 1
ATOM 2130 C CA . ILE A 1 275 ? -16.557 -7.766 23.221 1.00 95.31 275 ILE A CA 1
ATOM 2131 C C . ILE A 1 275 ? -17.338 -7.247 22.000 1.00 95.31 275 ILE A C 1
ATOM 2133 O O . ILE A 1 275 ? -17.160 -6.087 21.632 1.00 95.31 275 ILE A O 1
ATOM 2137 N N . ALA A 1 276 ? -18.272 -8.017 21.422 1.00 95.88 276 ALA A N 1
ATOM 2138 C CA . ALA A 1 276 ? -19.086 -7.558 20.289 1.00 95.88 276 ALA A CA 1
ATOM 2139 C C . ALA A 1 276 ? -20.024 -6.398 20.671 1.00 95.88 276 ALA A C 1
ATOM 2141 O O . ALA A 1 276 ? -20.366 -5.566 19.831 1.00 95.88 276 ALA A O 1
ATOM 2142 N N . ASN A 1 277 ? -20.384 -6.257 21.953 1.00 94.62 277 ASN A N 1
ATOM 2143 C CA . ASN A 1 277 ? -21.171 -5.117 22.439 1.00 94.62 277 ASN A CA 1
ATOM 2144 C C . ASN A 1 277 ? -20.387 -3.796 22.458 1.00 94.62 277 ASN A C 1
ATOM 2146 O O . ASN A 1 277 ? -20.951 -2.753 22.792 1.00 94.62 277 ASN A O 1
ATOM 2150 N N . ARG A 1 278 ? -19.095 -3.839 22.127 1.00 95.38 278 ARG A N 1
ATOM 2151 C CA . ARG A 1 278 ? -18.190 -2.688 22.053 1.00 95.38 278 ARG A CA 1
ATOM 2152 C C . ARG A 1 278 ? -17.662 -2.451 20.642 1.00 95.38 278 ARG A C 1
ATOM 2154 O O . ARG A 1 278 ? -16.788 -1.616 20.448 1.00 95.38 278 ARG A O 1
ATOM 2161 N N . VAL A 1 279 ? -18.219 -3.153 19.661 1.00 96.00 279 VAL A N 1
ATOM 2162 C CA . VAL A 1 279 ? -17.921 -2.987 18.238 1.00 96.00 279 VAL A CA 1
ATOM 2163 C C . VAL A 1 279 ? -19.047 -2.166 17.606 1.00 96.00 279 VAL A C 1
ATOM 2165 O O . VAL A 1 279 ? -20.208 -2.497 17.853 1.00 96.00 279 VAL A O 1
ATOM 2168 N N . PRO A 1 280 ? -18.762 -1.101 16.835 1.00 95.06 280 PRO A N 1
ATOM 2169 C CA . PRO A 1 280 ? -19.803 -0.370 16.114 1.00 95.06 280 PRO A CA 1
ATOM 2170 C C . PRO A 1 280 ? -20.549 -1.276 15.130 1.00 95.06 280 PRO A C 1
ATOM 2172 O O . PRO A 1 280 ? -19.944 -2.150 14.510 1.00 95.06 280 PRO A O 1
ATOM 2175 N N . ALA A 1 281 ? -21.860 -1.078 14.990 1.00 92.38 281 ALA A N 1
ATOM 2176 C CA . ALA A 1 281 ? -22.712 -1.946 14.172 1.00 92.38 281 ALA A CA 1
ATOM 2177 C C . ALA A 1 281 ? -22.310 -1.974 12.682 1.00 92.38 281 ALA A C 1
ATOM 2179 O O . ALA A 1 281 ? -22.517 -2.969 11.997 1.00 92.38 281 ALA A O 1
ATOM 2180 N N . GLU A 1 282 ? -21.689 -0.910 12.177 1.00 91.19 282 GLU A N 1
ATOM 2181 C CA . GLU A 1 282 ? -21.267 -0.765 10.780 1.00 91.19 282 GLU A CA 1
ATOM 2182 C C . GLU A 1 282 ? -19.880 -1.344 10.439 1.00 91.19 282 GLU A C 1
ATOM 2184 O O . GLU A 1 282 ? -19.343 -1.067 9.368 1.00 91.19 282 GLU A O 1
ATOM 2189 N N . CYS A 1 283 ? -19.261 -2.105 11.346 1.00 92.75 283 CYS A N 1
ATOM 2190 C CA . CYS A 1 283 ? -17.884 -2.567 11.179 1.00 92.75 283 CYS A CA 1
ATOM 2191 C C . CYS A 1 283 ? -17.756 -4.025 10.716 1.00 92.75 283 CYS A C 1
ATOM 2193 O O . CYS A 1 283 ? -18.504 -4.908 11.134 1.00 92.75 283 CYS A O 1
ATOM 2195 N N . LEU A 1 284 ? -16.686 -4.283 9.959 1.00 91.69 284 LEU A N 1
ATOM 2196 C CA . LEU A 1 284 ? -16.009 -5.576 9.924 1.00 91.69 284 LEU A CA 1
ATOM 2197 C C . LEU A 1 284 ? -15.571 -5.944 11.342 1.00 91.69 284 LEU A C 1
ATOM 2199 O O . LEU A 1 284 ? -15.022 -5.119 12.079 1.00 91.69 284 LEU A O 1
ATOM 2203 N N . TYR A 1 285 ? -15.743 -7.215 11.674 1.00 94.50 285 TYR A N 1
ATOM 2204 C CA . TYR A 1 285 ? -15.392 -7.780 12.958 1.00 94.50 285 TYR A CA 1
ATOM 2205 C C . TYR A 1 285 ? -14.645 -9.102 12.785 1.00 94.50 285 TYR A C 1
ATOM 2207 O O . TYR A 1 285 ? -15.210 -10.098 12.335 1.00 94.50 285 TYR A O 1
ATOM 2215 N N . VAL A 1 286 ? -13.363 -9.111 13.154 1.00 92.50 286 VAL A N 1
ATOM 2216 C CA . VAL A 1 286 ? -12.518 -10.313 13.171 1.00 92.50 286 VAL A CA 1
ATOM 2217 C C . VAL A 1 286 ? -12.154 -10.618 14.614 1.00 92.50 286 VAL A C 1
ATOM 2219 O O . VAL A 1 286 ? -11.320 -9.935 15.205 1.00 92.50 286 VAL A O 1
ATOM 2222 N N . ARG A 1 287 ? -12.785 -11.638 15.188 1.00 94.56 287 ARG A N 1
ATOM 2223 C CA . ARG A 1 287 ? -12.601 -12.057 16.578 1.00 94.56 287 ARG A CA 1
ATOM 2224 C C . ARG A 1 287 ? -11.652 -13.239 16.681 1.00 94.56 287 ARG A C 1
ATOM 2226 O O . ARG A 1 287 ? -11.773 -14.186 15.910 1.00 94.56 287 ARG A O 1
ATOM 2233 N N . PHE A 1 288 ? -10.802 -13.225 17.703 1.00 90.56 288 PHE A N 1
ATOM 2234 C CA . PHE A 1 288 ? -9.873 -14.319 17.998 1.00 90.56 288 PHE A CA 1
ATOM 2235 C C . PHE A 1 288 ? -10.317 -15.212 19.162 1.00 90.56 288 PHE A C 1
ATOM 2237 O O . PHE A 1 288 ? -9.817 -16.324 19.313 1.00 90.56 288 PHE A O 1
ATOM 2244 N N . GLY A 1 289 ? -11.214 -14.750 20.034 1.00 90.56 289 GLY A N 1
ATOM 2245 C CA . GLY A 1 289 ? -11.716 -15.509 21.184 1.00 90.56 289 GLY A CA 1
ATOM 2246 C C . GLY A 1 289 ? -10.712 -15.630 22.336 1.00 90.56 289 GLY A C 1
ATOM 2247 O O . GLY A 1 289 ? -11.105 -15.863 23.475 1.00 90.56 289 GLY A O 1
ATOM 2248 N N . SER A 1 290 ? -9.417 -15.465 22.056 1.00 90.62 290 SER A N 1
ATOM 2249 C CA . SER A 1 290 ? -8.343 -15.383 23.037 1.00 90.62 290 SER A CA 1
ATOM 2250 C C . SER A 1 290 ? -7.120 -14.670 22.460 1.00 90.62 290 SER A C 1
ATOM 2252 O O . SER A 1 290 ? -6.889 -14.660 21.248 1.00 90.62 290 SER A O 1
ATOM 2254 N N . PHE A 1 291 ? -6.270 -14.135 23.339 1.00 87.94 291 PHE A N 1
ATOM 2255 C CA . PHE A 1 291 ? -4.980 -13.573 22.928 1.00 87.94 291 PHE A CA 1
ATOM 2256 C C . PHE A 1 291 ? -4.036 -14.630 22.326 1.00 87.94 291 PHE A C 1
ATOM 2258 O O . PHE A 1 291 ? -3.239 -14.322 21.445 1.00 87.94 291 PHE A O 1
ATOM 2265 N N . ALA A 1 292 ? -4.143 -15.891 22.758 1.00 87.44 292 ALA A N 1
ATOM 2266 C CA . ALA A 1 292 ? -3.329 -16.983 22.227 1.00 87.44 292 ALA A CA 1
ATOM 2267 C C . ALA A 1 292 ? -3.642 -17.271 20.749 1.00 87.44 292 ALA A C 1
ATOM 2269 O O . ALA A 1 292 ? -2.720 -17.431 19.953 1.00 87.44 292 ALA A O 1
ATOM 2270 N N . ASN A 1 293 ? -4.923 -17.264 20.368 1.00 88.12 293 ASN A N 1
ATOM 2271 C CA . ASN A 1 293 ? -5.344 -17.447 18.976 1.00 88.12 293 ASN A CA 1
ATOM 2272 C C . ASN A 1 293 ? -4.870 -16.295 18.081 1.00 88.12 293 ASN A C 1
ATOM 2274 O O . ASN A 1 293 ? -4.438 -16.525 16.952 1.00 88.12 293 ASN A O 1
ATOM 2278 N N . PHE A 1 294 ? -4.900 -15.064 18.602 1.00 84.81 294 PHE A N 1
ATOM 2279 C CA . PHE A 1 294 ? -4.362 -13.894 17.911 1.00 84.81 294 PHE A CA 1
ATOM 2280 C C . PHE A 1 294 ? -2.860 -14.048 17.615 1.00 84.81 294 PHE A C 1
ATOM 2282 O O . PHE A 1 294 ? -2.448 -13.910 16.463 1.00 84.81 294 PHE A O 1
ATOM 2289 N N . LEU A 1 295 ? -2.058 -14.421 18.623 1.00 82.44 295 LEU A N 1
ATOM 2290 C CA . LEU A 1 295 ? -0.624 -14.681 18.439 1.00 82.44 295 LEU A CA 1
ATOM 2291 C C . LEU A 1 295 ? -0.364 -15.842 17.473 1.00 82.44 295 LEU A C 1
ATOM 2293 O O . LEU A 1 295 ? 0.508 -15.742 16.613 1.00 82.44 295 LEU A O 1
ATOM 2297 N N . TRP A 1 296 ? -1.135 -16.927 17.585 1.00 83.38 296 TRP A N 1
ATOM 2298 C CA . TRP A 1 296 ? -1.007 -18.081 16.697 1.00 83.38 296 TRP A CA 1
ATOM 2299 C C . TRP A 1 296 ? -1.214 -17.695 15.230 1.00 83.38 296 TRP A C 1
ATOM 2301 O O . TRP A 1 296 ? -0.424 -18.112 14.378 1.00 83.38 296 TRP A O 1
ATOM 2311 N N . LEU A 1 297 ? -2.233 -16.883 14.924 1.00 77.62 297 LEU A N 1
ATOM 2312 C CA . LEU A 1 297 ? -2.480 -16.458 13.549 1.00 77.62 297 LEU A CA 1
ATOM 2313 C C . LEU A 1 297 ? -1.328 -15.594 13.031 1.00 77.62 297 LEU A C 1
ATOM 2315 O O . LEU A 1 297 ? -0.856 -15.819 11.921 1.00 77.62 297 LEU A O 1
ATOM 2319 N N . GLN A 1 298 ? -0.843 -14.643 13.828 1.00 74.50 298 GLN A N 1
ATOM 2320 C CA . GLN A 1 298 ? 0.277 -13.792 13.424 1.00 74.50 298 GLN A CA 1
ATOM 2321 C C . GLN A 1 298 ? 1.555 -14.592 13.170 1.00 74.50 298 GLN A C 1
ATOM 2323 O O . GLN A 1 298 ? 2.192 -14.408 12.136 1.00 74.50 298 GLN A O 1
ATOM 2328 N N . ASP A 1 299 ? 1.897 -15.524 14.062 1.00 75.25 299 ASP A N 1
ATOM 2329 C CA . ASP A 1 299 ? 3.063 -16.394 13.892 1.00 75.25 299 ASP A CA 1
ATOM 2330 C C . ASP A 1 299 ? 2.907 -17.299 12.658 1.00 75.25 299 ASP A C 1
ATOM 2332 O O . ASP A 1 299 ? 3.884 -17.608 11.972 1.00 75.25 299 ASP A O 1
ATOM 2336 N N . THR A 1 300 ? 1.676 -17.718 12.350 1.00 71.56 300 THR A N 1
ATOM 2337 C CA . THR A 1 300 ? 1.358 -18.500 11.147 1.00 71.56 300 THR A CA 1
ATOM 2338 C C . THR A 1 300 ? 1.535 -17.663 9.880 1.00 71.56 300 THR A C 1
ATOM 2340 O O . THR A 1 300 ? 2.208 -18.107 8.952 1.00 71.56 300 THR A O 1
ATOM 2343 N N . LEU A 1 301 ? 1.019 -16.430 9.859 1.00 64.81 301 LEU A N 1
ATOM 2344 C CA . LEU A 1 301 ? 1.190 -15.503 8.738 1.00 64.81 301 LEU A CA 1
ATOM 2345 C C . LEU A 1 301 ? 2.665 -15.145 8.520 1.00 64.81 301 LEU A C 1
ATOM 2347 O O . LEU A 1 301 ? 3.132 -15.146 7.383 1.00 64.81 301 LEU A O 1
ATOM 2351 N N . GLN A 1 302 ? 3.431 -14.916 9.589 1.00 66.50 302 GLN A N 1
ATOM 2352 C CA . GLN A 1 302 ? 4.857 -14.598 9.495 1.00 66.50 302 GLN A CA 1
ATOM 2353 C C . GLN A 1 302 ? 5.669 -15.752 8.893 1.00 66.50 302 GLN A C 1
ATOM 2355 O O . GLN A 1 302 ? 6.519 -15.525 8.032 1.00 66.50 302 GLN A O 1
ATOM 2360 N N . LYS A 1 303 ? 5.382 -17.001 9.286 1.00 61.94 303 LYS A N 1
ATOM 2361 C CA . LYS A 1 303 ? 6.034 -18.188 8.705 1.00 61.94 303 LYS A CA 1
ATOM 2362 C C . LYS A 1 303 ? 5.784 -18.315 7.202 1.00 61.94 303 LYS A C 1
ATOM 2364 O O . LYS A 1 303 ? 6.557 -18.982 6.521 1.00 61.94 303 LYS A O 1
ATOM 2369 N N . TRP A 1 304 ? 4.689 -17.747 6.703 1.00 55.81 304 TRP A N 1
ATOM 2370 C CA . TRP A 1 304 ? 4.211 -17.914 5.329 1.00 55.81 304 TRP A CA 1
ATOM 2371 C C . TRP A 1 304 ? 4.447 -16.655 4.473 1.00 55.81 304 TRP A C 1
ATOM 2373 O O . TRP A 1 304 ? 3.815 -16.469 3.438 1.00 55.81 304 TRP A O 1
ATOM 2383 N N . GLY A 1 305 ? 5.391 -15.799 4.887 1.00 53.16 305 GLY A N 1
ATOM 2384 C CA . GLY A 1 305 ? 5.812 -14.616 4.130 1.00 53.16 305 GLY A CA 1
ATOM 2385 C C . GLY A 1 305 ? 5.073 -13.324 4.487 1.00 53.16 305 GLY A C 1
ATOM 2386 O O . GLY A 1 305 ? 5.168 -12.359 3.740 1.00 53.16 30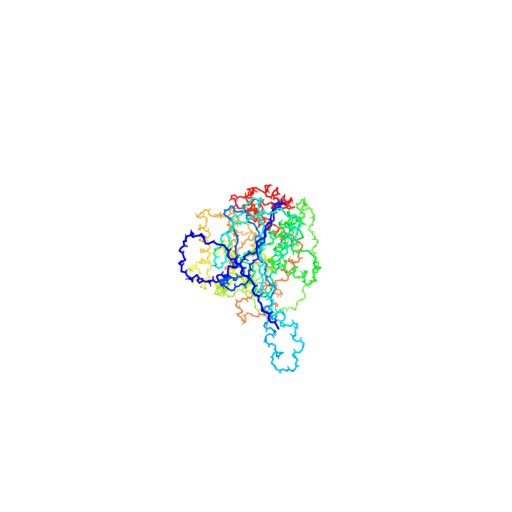5 GLY A O 1
ATOM 2387 N N . GLY A 1 306 ? 4.337 -13.286 5.600 1.00 53.94 306 GLY A N 1
ATOM 2388 C CA . GLY A 1 306 ? 3.826 -12.050 6.204 1.00 53.94 306 GLY A CA 1
ATOM 2389 C C . GLY A 1 306 ? 2.433 -11.581 5.760 1.00 53.94 306 GLY A C 1
ATOM 2390 O O . GLY A 1 306 ? 1.939 -10.614 6.333 1.00 53.94 306 GLY A O 1
ATOM 2391 N N . ASP A 1 307 ? 1.772 -12.236 4.796 1.00 54.69 307 ASP A N 1
ATOM 2392 C CA . ASP A 1 307 ? 0.410 -11.881 4.346 1.00 54.69 307 ASP A CA 1
ATOM 2393 C C . ASP A 1 307 ? -0.319 -13.088 3.708 1.00 54.69 307 ASP A C 1
ATOM 2395 O O . ASP A 1 307 ? 0.297 -13.919 3.040 1.00 54.69 307 ASP A O 1
ATOM 2399 N N . MET A 1 308 ? -1.648 -13.167 3.867 1.00 45.53 308 MET A N 1
ATOM 2400 C CA . MET A 1 308 ? -2.522 -14.125 3.174 1.00 45.53 308 MET A CA 1
ATOM 2401 C C . MET A 1 308 ? -2.433 -14.000 1.648 1.00 45.53 308 MET A C 1
ATOM 2403 O O . MET A 1 308 ? -2.633 -14.985 0.942 1.00 45.53 308 MET A O 1
ATOM 2407 N N . SER A 1 309 ? -2.095 -12.823 1.114 1.00 44.78 309 SER A N 1
ATOM 2408 C CA . SER A 1 309 ? -1.879 -12.644 -0.329 1.00 44.78 309 SER A CA 1
ATOM 2409 C C . SER A 1 309 ? -0.751 -13.535 -0.886 1.00 44.78 309 SER A C 1
ATOM 2411 O O . SER A 1 309 ? -0.834 -13.993 -2.031 1.00 44.78 309 SER A O 1
ATOM 2413 N N . ASN A 1 310 ? 0.244 -13.892 -0.062 1.00 42.44 310 ASN A N 1
ATOM 2414 C CA . ASN A 1 310 ? 1.340 -14.783 -0.452 1.00 42.44 310 ASN A CA 1
ATOM 2415 C C . ASN A 1 310 ? 0.916 -16.256 -0.568 1.00 42.44 310 ASN A C 1
ATOM 2417 O O . ASN A 1 310 ? 1.539 -16.999 -1.330 1.00 42.44 310 ASN A O 1
ATOM 2421 N N . LEU A 1 311 ? -0.182 -16.663 0.086 1.00 38.72 311 LEU A N 1
ATOM 2422 C CA . LEU A 1 311 ? -0.743 -18.013 -0.059 1.00 38.72 311 LEU A CA 1
ATOM 2423 C C . LEU A 1 311 ? -1.283 -18.291 -1.458 1.00 38.72 311 LEU A C 1
ATOM 2425 O O . LEU A 1 311 ? -1.232 -19.424 -1.929 1.00 38.72 311 LEU A O 1
ATOM 2429 N N . VAL A 1 312 ? -1.800 -17.253 -2.112 1.00 38.59 312 VAL A N 1
ATOM 2430 C CA . VAL A 1 312 ? -2.394 -17.345 -3.448 1.00 38.59 312 VAL A CA 1
ATOM 2431 C C . VAL A 1 312 ? -1.354 -17.037 -4.528 1.00 38.59 312 VAL A C 1
ATOM 2433 O O . VAL A 1 312 ? -1.403 -17.615 -5.610 1.00 38.59 312 VAL A O 1
ATOM 2436 N N . ALA A 1 313 ? -0.390 -16.153 -4.243 1.00 40.69 313 ALA A N 1
ATOM 2437 C CA . ALA A 1 313 ? 0.566 -15.677 -5.241 1.00 40.69 313 ALA A CA 1
ATOM 2438 C C . ALA A 1 313 ? 1.870 -16.497 -5.349 1.00 40.69 313 ALA A C 1
ATOM 2440 O O . ALA A 1 313 ? 2.588 -16.303 -6.329 1.00 40.69 313 ALA A O 1
ATOM 2441 N N . LEU A 1 314 ? 2.205 -17.372 -4.382 1.00 41.12 314 LEU A N 1
ATOM 2442 C CA . LEU A 1 314 ? 3.507 -18.075 -4.307 1.00 41.12 314 LEU A CA 1
ATOM 2443 C C . LEU A 1 314 ? 4.706 -17.122 -4.521 1.00 41.12 314 LEU A C 1
ATOM 2445 O O . LEU A 1 314 ? 5.682 -17.455 -5.195 1.00 41.12 314 LEU A O 1
ATOM 2449 N N . ARG A 1 315 ? 4.624 -15.901 -3.980 1.00 50.31 315 ARG A N 1
ATOM 2450 C CA . ARG A 1 315 ? 5.690 -14.892 -4.057 1.00 50.31 315 ARG A CA 1
ATOM 2451 C C . ARG A 1 315 ? 6.391 -14.781 -2.708 1.00 50.31 315 ARG A C 1
ATOM 2453 O O . ARG A 1 315 ? 5.742 -14.737 -1.671 1.00 50.31 315 ARG A O 1
ATOM 2460 N N . GLY A 1 316 ? 7.718 -14.684 -2.726 1.00 45.50 316 GLY A N 1
ATOM 2461 C CA . GLY A 1 316 ? 8.538 -14.400 -1.543 1.00 45.50 316 GLY A CA 1
ATOM 2462 C C . GLY A 1 316 ? 8.653 -12.904 -1.234 1.00 45.50 316 GLY A C 1
ATOM 2463 O O . GLY A 1 316 ? 9.746 -12.443 -0.924 1.00 45.50 316 GLY A O 1
ATOM 2464 N N . LEU A 1 317 ? 7.576 -12.127 -1.404 1.00 48.88 317 LEU A N 1
ATOM 2465 C CA . LEU A 1 317 ? 7.582 -10.683 -1.145 1.00 48.88 317 LEU A CA 1
ATOM 2466 C C . LEU A 1 317 ? 6.917 -10.400 0.207 1.00 48.88 317 LEU A C 1
ATOM 2468 O O . LEU A 1 317 ? 5.707 -10.563 0.352 1.00 48.88 317 LEU A O 1
ATOM 2472 N N . ASP A 1 318 ? 7.702 -9.945 1.184 1.00 52.41 318 ASP A N 1
ATOM 2473 C CA . ASP A 1 318 ? 7.176 -9.380 2.428 1.00 52.41 318 ASP A CA 1
ATOM 2474 C C . ASP A 1 318 ? 6.822 -7.905 2.193 1.00 52.41 318 ASP A C 1
ATOM 2476 O O . ASP A 1 318 ? 7.679 -7.079 1.878 1.00 52.41 318 ASP A O 1
ATOM 2480 N N . THR A 1 319 ? 5.539 -7.569 2.319 1.00 56.69 319 THR A N 1
ATOM 2481 C CA . THR A 1 319 ? 5.047 -6.192 2.153 1.00 56.69 319 THR A CA 1
ATOM 2482 C C . THR A 1 319 ? 5.073 -5.391 3.461 1.00 56.69 319 THR A C 1
ATOM 2484 O O . THR A 1 319 ? 4.617 -4.243 3.493 1.00 56.69 319 THR A O 1
ATOM 2487 N N . GLY A 1 320 ? 5.563 -5.978 4.559 1.00 63.28 320 GLY A N 1
ATOM 2488 C CA . GLY A 1 320 ? 5.716 -5.333 5.861 1.00 63.28 320 GLY A CA 1
ATOM 2489 C C . GLY A 1 320 ? 4.400 -4.858 6.482 1.00 63.28 320 GLY A C 1
ATOM 2490 O O . GLY A 1 320 ? 4.412 -3.935 7.294 1.00 63.28 320 GLY A O 1
ATOM 2491 N N . GLN A 1 321 ? 3.251 -5.420 6.083 1.00 66.25 321 GLN A N 1
ATOM 2492 C CA . GLN A 1 321 ? 1.927 -4.957 6.527 1.00 66.25 321 GLN A CA 1
ATOM 2493 C C . GLN A 1 321 ? 1.751 -5.069 8.043 1.00 66.25 321 GLN A C 1
ATOM 2495 O O . GLN A 1 321 ? 1.352 -4.096 8.681 1.00 66.25 321 GLN A O 1
ATOM 2500 N N . SER A 1 322 ? 2.121 -6.206 8.642 1.00 67.88 322 SER A N 1
ATOM 2501 C CA . SER A 1 322 ? 2.053 -6.383 10.097 1.00 67.88 322 SER A CA 1
ATOM 2502 C C . SER A 1 322 ? 2.947 -5.381 10.831 1.00 67.88 322 SER A C 1
ATOM 2504 O O . SER A 1 322 ? 2.490 -4.722 11.760 1.00 67.88 322 SER A O 1
ATOM 2506 N N . ALA A 1 323 ? 4.186 -5.186 10.365 1.00 72.19 323 ALA A N 1
ATOM 2507 C CA . ALA A 1 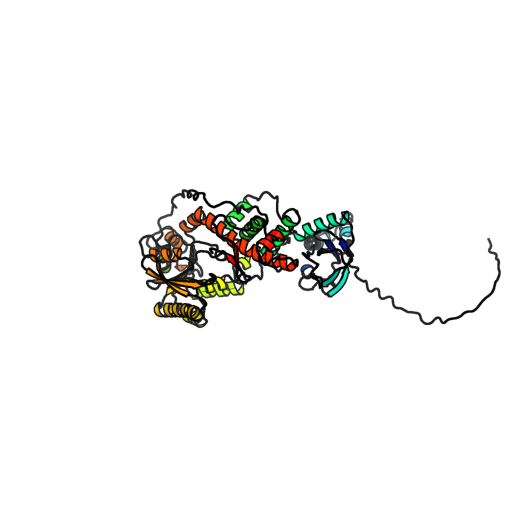323 ? 5.122 -4.234 10.964 1.00 72.19 323 ALA A CA 1
ATOM 2508 C C . ALA A 1 323 ? 4.624 -2.781 10.859 1.00 72.19 323 ALA A C 1
ATOM 2510 O O . ALA A 1 323 ? 4.757 -2.008 11.810 1.00 72.19 323 ALA A O 1
ATOM 2511 N N . ARG A 1 324 ? 4.014 -2.404 9.726 1.00 76.25 324 ARG A N 1
ATOM 2512 C CA . ARG A 1 324 ? 3.383 -1.088 9.549 1.00 76.25 324 ARG A CA 1
ATOM 2513 C C . ARG A 1 324 ? 2.196 -0.902 10.483 1.00 76.25 324 ARG A C 1
ATOM 2515 O O . ARG A 1 324 ? 2.118 0.134 11.134 1.00 76.25 324 ARG A O 1
ATOM 2522 N N . MET A 1 325 ? 1.328 -1.904 10.607 1.00 75.44 325 MET A N 1
ATOM 2523 C CA . MET A 1 325 ? 0.187 -1.865 11.521 1.00 75.44 325 MET A CA 1
ATOM 2524 C C . MET A 1 325 ? 0.630 -1.702 12.984 1.00 75.44 325 MET A C 1
ATOM 2526 O O . MET A 1 325 ? 0.131 -0.827 13.692 1.00 75.44 325 MET A O 1
ATOM 2530 N N . GLU A 1 326 ? 1.601 -2.503 13.431 1.00 78.00 326 GLU A N 1
ATOM 2531 C CA . GLU A 1 326 ? 2.161 -2.416 14.786 1.00 78.00 326 GLU A CA 1
ATOM 2532 C C . GLU A 1 326 ? 2.803 -1.053 15.056 1.00 78.00 326 GLU A C 1
ATOM 2534 O O . GLU A 1 326 ? 2.616 -0.481 16.135 1.00 78.00 326 GLU A O 1
ATOM 2539 N N . ARG A 1 327 ? 3.533 -0.514 14.069 1.00 81.94 327 ARG A N 1
ATOM 2540 C CA . ARG A 1 327 ? 4.155 0.810 14.149 1.00 81.94 327 ARG A CA 1
ATOM 2541 C C . ARG A 1 327 ? 3.110 1.923 14.215 1.00 81.94 327 ARG A C 1
ATOM 2543 O O . ARG A 1 327 ? 3.225 2.777 15.090 1.00 81.94 327 ARG A O 1
ATOM 2550 N N . GLN A 1 328 ? 2.094 1.892 13.352 1.00 80.25 328 GLN A N 1
ATOM 2551 C CA . GLN A 1 328 ? 1.052 2.919 13.297 1.00 80.25 328 GLN A CA 1
ATOM 2552 C C . GLN A 1 328 ? 0.225 2.973 14.581 1.00 80.25 328 GLN A C 1
ATOM 2554 O O . GLN A 1 328 ? -0.008 4.064 15.104 1.00 80.25 328 GLN A O 1
ATOM 2559 N N . LEU A 1 329 ? -0.187 1.813 15.107 1.00 82.19 329 LEU A N 1
ATOM 2560 C CA . LEU A 1 329 ? -1.004 1.726 16.320 1.00 82.19 329 LEU A CA 1
ATOM 2561 C C . LEU A 1 329 ? -0.191 1.827 17.615 1.00 82.19 329 LEU A C 1
ATOM 2563 O O . LEU A 1 329 ? -0.768 2.128 18.661 1.00 82.19 329 LEU A O 1
ATOM 2567 N N . VAL A 1 330 ? 1.129 1.631 17.552 1.00 81.75 330 VAL A N 1
ATOM 2568 C CA . VAL A 1 330 ? 2.030 1.552 18.716 1.00 81.75 330 VAL A CA 1
ATOM 2569 C C . VAL A 1 330 ? 1.621 0.407 19.640 1.00 81.75 330 VAL A C 1
ATOM 2571 O O . VAL A 1 330 ? 1.429 0.563 20.843 1.00 81.75 330 VAL A O 1
ATOM 2574 N N . LEU A 1 331 ? 1.466 -0.766 19.031 1.00 77.00 331 LEU A N 1
ATOM 2575 C CA . LEU A 1 331 ? 1.165 -2.022 19.707 1.00 77.00 331 LEU A CA 1
ATOM 2576 C C . LEU A 1 331 ? 2.337 -2.973 19.485 1.00 77.00 331 LEU A C 1
ATOM 2578 O O . LEU A 1 331 ? 2.256 -3.914 18.698 1.00 77.00 331 LEU A O 1
ATOM 2582 N N . LYS A 1 332 ? 3.465 -2.701 20.149 1.00 65.25 332 LYS A N 1
ATOM 2583 C CA . LYS A 1 332 ? 4.629 -3.581 20.068 1.00 65.25 332 LYS A CA 1
ATOM 2584 C C . LYS A 1 332 ? 4.359 -4.841 20.869 1.00 65.25 332 LYS A C 1
ATOM 2586 O O . LYS A 1 332 ? 4.112 -4.801 22.076 1.00 65.25 332 LYS A O 1
ATOM 2591 N N . GLN A 1 333 ? 4.503 -5.978 20.208 1.00 64.50 333 GLN A N 1
ATOM 2592 C CA . GLN A 1 333 ? 4.472 -7.272 20.868 1.00 64.50 333 GLN A CA 1
ATOM 2593 C C . GLN A 1 333 ? 5.815 -7.543 21.533 1.00 64.50 333 GLN A C 1
ATOM 2595 O O . GLN A 1 333 ? 6.679 -8.233 20.998 1.00 64.50 333 GLN A O 1
ATOM 2600 N N . THR A 1 334 ? 6.025 -6.959 22.710 1.00 56.56 334 THR A N 1
ATOM 2601 C CA . THR A 1 334 ? 7.227 -7.255 23.489 1.00 56.56 334 THR A CA 1
ATOM 2602 C C . THR A 1 334 ? 7.212 -8.722 23.934 1.00 56.56 334 THR A C 1
ATOM 2604 O O . THR A 1 334 ? 6.150 -9.303 24.163 1.00 56.56 334 THR A O 1
ATOM 2607 N N . ALA A 1 335 ? 8.389 -9.338 24.096 1.00 47.00 335 ALA A N 1
ATOM 2608 C CA . ALA A 1 335 ? 8.496 -10.709 24.608 1.00 47.00 335 ALA A CA 1
ATOM 2609 C C . ALA A 1 335 ? 7.771 -10.879 25.962 1.00 47.00 335 ALA A C 1
ATOM 2611 O O . ALA A 1 335 ? 7.145 -11.906 26.213 1.00 47.00 335 ALA A O 1
ATOM 2612 N N . LEU A 1 336 ? 7.771 -9.828 26.792 1.00 44.09 336 LEU A N 1
ATOM 2613 C CA . LEU A 1 336 ? 7.033 -9.775 28.054 1.00 44.09 336 LEU A CA 1
ATOM 2614 C C . LEU A 1 336 ? 5.506 -9.721 27.838 1.00 44.09 336 LEU A C 1
ATOM 2616 O O . LEU A 1 336 ? 4.765 -10.427 28.518 1.00 44.09 336 LEU A O 1
ATOM 2620 N N . GLY A 1 337 ? 5.038 -8.938 26.859 1.00 61.91 337 GLY A N 1
ATOM 2621 C CA . GLY A 1 337 ? 3.631 -8.862 26.455 1.00 61.91 337 GLY A CA 1
ATOM 2622 C C . GLY A 1 337 ? 3.103 -10.163 25.842 1.00 61.91 337 GLY A C 1
ATOM 2623 O O . GLY A 1 337 ? 1.953 -10.518 26.071 1.00 61.91 337 GLY A O 1
ATOM 2624 N N . ARG A 1 338 ? 3.946 -10.941 25.147 1.00 64.12 338 ARG A N 1
ATOM 2625 C CA . ARG A 1 338 ? 3.586 -12.288 24.666 1.00 64.12 338 ARG A CA 1
ATOM 2626 C C . ARG A 1 338 ? 3.446 -13.302 25.806 1.00 64.12 338 ARG A C 1
ATOM 2628 O O . ARG A 1 338 ? 2.536 -14.123 25.770 1.00 64.12 338 ARG A O 1
ATOM 2635 N N . MET A 1 339 ? 4.300 -13.226 26.830 1.00 59.59 339 MET A N 1
ATOM 2636 C CA . MET A 1 339 ? 4.241 -14.133 27.988 1.00 59.59 339 MET A CA 1
ATOM 2637 C C . MET A 1 339 ? 3.097 -13.806 28.958 1.00 59.59 339 MET A C 1
ATOM 2639 O O . MET A 1 339 ? 2.494 -14.718 29.517 1.00 59.59 339 MET A O 1
ATOM 2643 N N . LEU A 1 340 ? 2.795 -12.520 29.168 1.00 64.25 340 LEU A N 1
ATOM 2644 C CA . LEU A 1 340 ? 1.753 -12.076 30.103 1.00 64.25 340 LEU A CA 1
ATOM 2645 C C . LEU A 1 340 ? 0.406 -11.808 29.423 1.00 64.25 340 LEU A C 1
ATOM 2647 O O . LEU A 1 340 ? -0.620 -11.799 30.091 1.00 64.25 340 LEU A O 1
ATOM 2651 N N . GLY A 1 341 ? 0.376 -11.631 28.103 1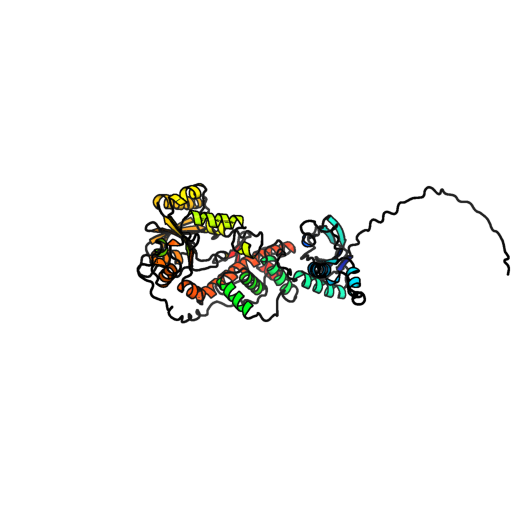.00 71.00 341 GLY A N 1
ATOM 2652 C CA . GLY A 1 341 ? -0.829 -11.297 27.344 1.00 71.00 341 GLY A CA 1
ATOM 2653 C C . GLY A 1 341 ? -2.027 -12.206 27.633 1.00 71.00 341 GLY A C 1
ATOM 2654 O O . GLY A 1 341 ? -3.081 -11.680 27.986 1.00 71.00 341 GLY A O 1
ATOM 2655 N N . PRO A 1 342 ? -1.892 -13.549 27.611 1.00 75.31 342 PRO A N 1
ATOM 2656 C CA . PRO A 1 342 ? -3.009 -14.448 27.916 1.00 75.31 342 PRO A CA 1
ATOM 2657 C C . PRO A 1 342 ? -3.562 -14.321 29.347 1.00 75.31 342 PRO A C 1
ATOM 2659 O O . PRO A 1 342 ? -4.719 -14.670 29.585 1.00 75.31 342 PRO A O 1
ATOM 2662 N N . THR A 1 343 ? -2.767 -13.829 30.307 1.00 79.62 343 THR A N 1
ATOM 2663 C CA . THR A 1 343 ? -3.224 -13.629 31.694 1.00 79.62 343 THR A CA 1
ATOM 2664 C C . THR A 1 343 ? -3.891 -12.271 31.905 1.00 79.62 343 THR A C 1
ATOM 2666 O O . THR A 1 343 ? -4.729 -12.148 32.799 1.00 79.62 343 THR A O 1
ATOM 2669 N N . VAL A 1 344 ? -3.586 -11.269 31.069 1.00 83.94 344 VAL A N 1
ATOM 2670 C CA . VAL A 1 344 ? -4.154 -9.912 31.173 1.00 83.94 344 VAL A CA 1
ATOM 2671 C C . VAL A 1 344 ? -5.246 -9.597 30.146 1.00 83.94 344 VAL A C 1
ATOM 2673 O O . VAL A 1 344 ? -6.024 -8.676 30.387 1.00 83.94 344 VAL A O 1
ATOM 2676 N N . ILE A 1 345 ? -5.361 -10.360 29.055 1.00 88.44 345 ILE A N 1
ATOM 2677 C CA . ILE A 1 345 ? -6.345 -10.181 27.971 1.00 88.44 345 ILE A CA 1
ATOM 2678 C C . ILE A 1 345 ? -7.257 -11.414 27.894 1.00 88.44 345 ILE A C 1
ATOM 2680 O O . ILE A 1 345 ? -6.783 -12.553 27.884 1.00 88.44 345 ILE A O 1
ATOM 2684 N N . SER A 1 346 ? -8.575 -11.205 27.864 1.00 91.50 346 SER A N 1
ATOM 2685 C CA . SER A 1 346 ? -9.561 -12.277 27.681 1.00 91.50 346 SER A CA 1
ATOM 2686 C C . SER A 1 346 ? -9.847 -12.525 26.209 1.00 91.50 346 SER A C 1
ATOM 2688 O O . SER A 1 346 ? -9.828 -13.682 25.799 1.00 91.50 346 SER A O 1
ATOM 2690 N N . ASP A 1 347 ? -10.039 -11.466 25.424 1.00 93.12 347 ASP A N 1
ATOM 2691 C CA . ASP A 1 347 ? -10.397 -11.544 24.007 1.00 93.12 347 ASP A CA 1
ATOM 2692 C C . ASP A 1 347 ? -9.772 -10.384 23.211 1.00 93.12 347 ASP A C 1
ATOM 2694 O O . ASP A 1 347 ? -9.416 -9.339 23.766 1.00 93.12 347 ASP A O 1
ATOM 2698 N N . VAL A 1 348 ? -9.628 -10.581 21.903 1.00 93.00 348 VAL A N 1
ATOM 2699 C CA . VAL A 1 348 ? -9.094 -9.605 20.951 1.00 93.00 348 VAL A CA 1
ATOM 2700 C C . VAL A 1 348 ? -9.962 -9.607 19.704 1.00 93.00 348 VAL A C 1
ATOM 2702 O O . VAL A 1 348 ? -10.372 -10.668 19.221 1.00 93.00 348 VAL A O 1
ATOM 2705 N N . ALA A 1 349 ? -10.181 -8.424 19.139 1.00 92.88 349 ALA A N 1
ATOM 2706 C CA . ALA A 1 349 ? -10.772 -8.286 17.822 1.00 92.88 349 ALA A CA 1
ATOM 2707 C C . ALA A 1 349 ? -10.095 -7.200 16.983 1.00 92.88 349 ALA A C 1
ATOM 2709 O O . ALA A 1 349 ? -9.699 -6.158 17.504 1.00 92.88 349 ALA A O 1
ATOM 2710 N N . ILE A 1 350 ? -10.016 -7.429 15.672 1.00 90.56 350 ILE A N 1
ATOM 2711 C CA . ILE A 1 350 ? -9.776 -6.369 14.689 1.00 90.56 350 ILE A CA 1
ATOM 2712 C C . ILE A 1 350 ? -11.139 -5.838 14.250 1.00 90.56 350 ILE A C 1
ATOM 2714 O O . ILE A 1 350 ? -12.046 -6.607 13.922 1.00 90.56 350 ILE A O 1
ATOM 2718 N N . VAL A 1 351 ? -11.270 -4.517 14.267 1.00 92.06 351 VAL A N 1
ATOM 2719 C CA . VAL A 1 351 ? -12.492 -3.785 13.934 1.00 92.06 351 VAL A CA 1
ATOM 2720 C C . VAL A 1 351 ? -12.159 -2.764 12.859 1.00 92.06 351 VAL A C 1
ATOM 2722 O O . VAL A 1 351 ? -11.149 -2.072 12.975 1.00 92.06 351 VAL A O 1
ATOM 2725 N N . GLY A 1 352 ? -12.990 -2.628 11.831 1.00 90.69 352 GLY A N 1
ATOM 2726 C CA . GLY A 1 352 ? -12.751 -1.625 10.796 1.00 90.69 352 GLY A CA 1
ATOM 2727 C C . GLY A 1 352 ? -13.953 -1.352 9.911 1.00 90.69 352 GLY A C 1
ATOM 2728 O O . GLY A 1 352 ? -14.909 -2.118 9.881 1.00 90.69 352 GLY A O 1
ATOM 2729 N N . THR A 1 353 ? -13.885 -0.253 9.171 1.00 88.25 353 THR A N 1
ATOM 2730 C CA . THR A 1 353 ? -14.906 0.151 8.185 1.00 88.25 353 THR A CA 1
ATOM 2731 C C . THR A 1 353 ? -14.373 0.076 6.755 1.00 88.25 353 THR A C 1
ATOM 2733 O O . THR A 1 353 ? -15.000 0.586 5.832 1.00 88.25 353 THR A O 1
ATOM 2736 N N . ASP A 1 354 ? -13.183 -0.503 6.580 1.00 79.50 354 ASP A N 1
ATOM 2737 C CA . ASP A 1 354 ? -12.441 -0.507 5.328 1.00 79.50 354 ASP A CA 1
ATOM 2738 C C . ASP A 1 354 ? -11.540 -1.751 5.233 1.00 79.50 354 ASP A C 1
ATOM 2740 O O . ASP A 1 354 ? -10.933 -2.150 6.228 1.00 79.50 354 ASP A O 1
ATOM 2744 N N . MET A 1 355 ? -11.439 -2.353 4.044 1.00 75.56 355 MET A N 1
ATOM 2745 C CA . MET A 1 355 ? -10.552 -3.491 3.765 1.00 75.56 355 MET A CA 1
ATOM 2746 C C . MET A 1 355 ? -9.178 -3.078 3.207 1.00 75.56 355 MET A C 1
ATOM 2748 O O . MET A 1 355 ? -8.272 -3.907 3.140 1.00 75.56 355 MET A O 1
ATOM 2752 N N . PHE A 1 356 ? -8.978 -1.802 2.861 1.00 71.56 356 PHE A N 1
ATOM 2753 C CA . PHE A 1 356 ? -7.733 -1.270 2.289 1.00 71.56 356 PHE A CA 1
ATOM 2754 C C . PHE A 1 356 ? -6.647 -1.012 3.347 1.00 71.56 356 PHE A C 1
ATOM 2756 O O . PHE A 1 356 ? -6.144 0.103 3.507 1.00 71.56 356 PHE A O 1
ATOM 2763 N N . MET A 1 357 ? -6.280 -2.047 4.107 1.00 69.81 357 MET A N 1
ATOM 2764 C CA . MET A 1 357 ? -5.299 -1.945 5.197 1.00 69.81 357 MET A CA 1
ATOM 2765 C C . MET A 1 357 ? -3.917 -1.498 4.697 1.00 69.81 357 MET A C 1
ATOM 2767 O O . MET A 1 357 ? -3.239 -0.725 5.373 1.00 69.81 357 MET A O 1
ATOM 2771 N N . ARG A 1 358 ? -3.511 -1.934 3.494 1.00 69.62 358 ARG A N 1
ATOM 2772 C CA . ARG A 1 358 ? -2.214 -1.579 2.891 1.00 69.62 358 ARG A CA 1
ATOM 2773 C C . ARG A 1 358 ? -2.116 -0.090 2.560 1.00 69.62 358 ARG A C 1
ATOM 2775 O O . ARG A 1 358 ? -1.038 0.484 2.691 1.00 69.62 358 ARG A O 1
ATOM 2782 N N . GLU A 1 359 ? -3.220 0.518 2.146 1.00 74.50 359 GLU A N 1
ATOM 2783 C CA . GLU A 1 359 ? -3.304 1.926 1.761 1.00 74.50 359 GLU A CA 1
ATOM 2784 C C . GLU A 1 359 ? -3.686 2.847 2.940 1.00 74.50 359 GLU A C 1
ATOM 2786 O O . GLU A 1 359 ? -3.839 4.048 2.744 1.00 74.50 359 GLU A O 1
ATOM 2791 N N . GLY A 1 360 ? -3.824 2.323 4.166 1.00 73.00 360 GLY A N 1
ATOM 2792 C CA . GLY A 1 360 ? -4.140 3.126 5.356 1.00 73.00 360 GLY A CA 1
ATOM 2793 C C . GLY A 1 360 ? -5.633 3.197 5.694 1.00 73.00 360 GLY A C 1
ATOM 2794 O O . GLY A 1 360 ? -6.145 4.258 6.050 1.00 73.00 360 GLY A O 1
ATOM 2795 N N . GLY A 1 361 ? -6.341 2.073 5.565 1.00 78.56 361 GLY A N 1
ATOM 2796 C CA . GLY A 1 361 ? -7.750 1.927 5.935 1.00 78.56 361 GLY A CA 1
ATOM 2797 C C . GLY A 1 361 ? -8.085 2.320 7.375 1.00 78.56 361 GLY A C 1
ATOM 2798 O O . GLY A 1 361 ? -7.232 2.394 8.261 1.00 78.56 361 GLY A O 1
ATOM 2799 N N . ALA A 1 362 ? -9.373 2.561 7.619 1.00 86.56 362 ALA A N 1
ATOM 2800 C CA . ALA A 1 362 ? -9.887 2.825 8.956 1.00 86.56 362 ALA A CA 1
ATOM 2801 C C . ALA A 1 362 ? -10.082 1.507 9.720 1.00 86.56 362 ALA A C 1
ATOM 2803 O O . ALA A 1 362 ? -11.071 0.796 9.521 1.00 86.56 362 ALA A O 1
ATOM 2804 N N . PHE A 1 363 ? -9.142 1.205 10.616 1.00 88.00 363 PHE A N 1
ATOM 2805 C CA . PHE A 1 363 ? -9.171 0.004 11.446 1.00 88.00 363 PHE A CA 1
ATOM 2806 C C . PHE A 1 363 ? -8.626 0.257 12.852 1.00 88.00 363 PHE A C 1
ATOM 2808 O O . PHE A 1 363 ? -7.988 1.273 13.143 1.00 88.00 363 PHE A O 1
ATOM 2815 N N . GLY A 1 364 ? -8.881 -0.684 13.747 1.00 89.50 364 GLY A N 1
ATOM 2816 C CA . GLY A 1 364 ? -8.367 -0.690 15.102 1.00 89.50 364 GLY A CA 1
ATOM 2817 C C . GLY A 1 364 ? -8.360 -2.083 15.707 1.00 89.50 364 GLY A C 1
ATOM 2818 O O . GLY A 1 364 ? -8.957 -3.021 15.177 1.00 89.50 364 GLY A O 1
ATOM 2819 N N . ILE A 1 365 ? -7.678 -2.199 16.840 1.00 92.12 365 ILE A N 1
ATOM 2820 C CA . ILE A 1 365 ? -7.643 -3.409 17.652 1.00 92.12 365 ILE A CA 1
ATOM 2821 C C . ILE A 1 365 ? -8.367 -3.120 18.963 1.00 92.12 365 ILE A C 1
ATOM 2823 O O . ILE A 1 365 ? -8.069 -2.148 19.664 1.00 92.12 365 ILE A O 1
ATOM 2827 N N . LEU A 1 366 ? -9.342 -3.969 19.261 1.00 93.94 366 LEU A N 1
ATOM 2828 C CA . LEU A 1 366 ? -10.136 -3.956 20.475 1.00 93.94 366 LEU A CA 1
ATOM 2829 C C . LEU A 1 366 ? -9.680 -5.099 21.379 1.00 93.94 366 LEU A C 1
ATOM 2831 O O . LEU A 1 366 ? -9.663 -6.258 20.968 1.00 93.94 366 LEU A O 1
ATOM 2835 N N . PHE A 1 367 ? -9.342 -4.763 22.617 1.00 93.88 367 PHE A N 1
ATOM 2836 C CA . PHE A 1 367 ? -8.954 -5.711 23.652 1.00 93.88 367 PHE A CA 1
ATOM 2837 C C . PHE A 1 367 ? -10.017 -5.750 24.741 1.00 93.88 367 PHE A C 1
ATOM 2839 O O . PHE A 1 367 ? -10.416 -4.705 25.260 1.00 93.88 367 PHE A O 1
ATOM 2846 N N . GLU A 1 368 ? -10.421 -6.952 25.133 1.00 94.50 368 GLU A N 1
ATOM 2847 C CA . GLU A 1 368 ? -11.131 -7.187 26.385 1.00 94.50 368 GLU A CA 1
ATOM 2848 C C . GLU A 1 368 ? -10.099 -7.565 27.455 1.00 94.50 368 GLU A C 1
ATOM 2850 O O . GLU A 1 368 ? -9.359 -8.542 27.316 1.00 94.50 368 GLU A O 1
ATOM 2855 N N . ALA A 1 369 ? -9.983 -6.752 28.503 1.00 92.06 369 ALA A N 1
ATOM 2856 C CA . ALA A 1 369 ? -8.961 -6.933 29.523 1.00 92.06 369 ALA A CA 1
ATOM 2857 C C . ALA A 1 369 ? -9.473 -7.794 30.687 1.00 92.06 369 ALA A C 1
ATOM 2859 O O . ALA A 1 369 ? -10.488 -7.481 31.306 1.00 92.06 369 ALA A O 1
ATOM 2860 N N . ARG A 1 370 ? -8.693 -8.807 31.080 1.00 91.12 370 ARG A N 1
ATOM 2861 C CA . ARG A 1 370 ? -8.822 -9.473 32.391 1.00 91.12 370 ARG A CA 1
ATOM 2862 C C . ARG A 1 370 ? -8.312 -8.576 33.516 1.00 91.12 370 ARG A C 1
ATOM 2864 O O . ARG A 1 370 ? -8.861 -8.585 34.612 1.00 91.12 370 ARG A O 1
ATOM 2871 N N . ASN A 1 371 ? -7.250 -7.811 33.246 1.00 88.06 371 ASN A N 1
ATOM 2872 C CA . ASN A 1 371 ? -6.676 -6.842 34.176 1.00 88.06 371 ASN A CA 1
ATOM 2873 C C . ASN A 1 371 ? -6.352 -5.535 33.442 1.00 88.06 371 ASN A C 1
ATOM 2875 O O . ASN A 1 371 ? -5.269 -5.366 32.879 1.00 88.06 371 ASN A O 1
ATOM 2879 N N . SER A 1 372 ? -7.307 -4.604 33.460 1.00 87.19 372 SER A N 1
ATOM 2880 C CA . SER A 1 372 ? -7.200 -3.327 32.747 1.00 87.19 372 SER A CA 1
ATOM 2881 C C . SER A 1 372 ? -6.034 -2.477 33.241 1.00 87.19 372 SER A C 1
ATOM 2883 O O . SER A 1 372 ? -5.357 -1.858 32.432 1.00 87.19 372 SER A O 1
ATOM 2885 N N . PHE A 1 373 ? -5.732 -2.490 34.543 1.00 88.25 373 PHE A N 1
ATOM 2886 C CA . PHE A 1 373 ? -4.646 -1.683 35.105 1.00 88.25 373 PHE A CA 1
ATOM 2887 C C . PHE A 1 373 ? -3.278 -2.064 34.522 1.00 88.25 373 PHE A C 1
ATOM 2889 O O . PHE A 1 373 ? -2.515 -1.189 34.113 1.00 88.25 373 PHE A O 1
ATOM 2896 N N . LEU A 1 374 ? -2.967 -3.363 34.459 1.00 86.19 374 LEU A N 1
ATOM 2897 C CA . LEU A 1 374 ? -1.696 -3.831 33.899 1.00 86.19 374 LEU A CA 1
ATOM 2898 C C . LEU A 1 374 ? -1.597 -3.537 32.400 1.00 86.19 374 LEU A C 1
ATOM 2900 O O . LEU A 1 374 ? -0.565 -3.040 31.949 1.00 86.19 374 LEU A O 1
ATOM 2904 N N . LEU A 1 375 ? -2.671 -3.799 31.651 1.00 85.62 375 LEU A N 1
ATOM 2905 C CA . LEU A 1 375 ? -2.688 -3.604 30.203 1.00 85.62 375 LEU A CA 1
ATOM 2906 C C . LEU A 1 375 ? -2.589 -2.118 29.821 1.00 85.62 375 LEU A C 1
ATOM 2908 O O . LEU A 1 375 ? -1.815 -1.749 28.942 1.00 85.62 375 LEU A O 1
ATOM 2912 N N . GLU A 1 376 ? -3.306 -1.243 30.530 1.00 89.12 376 GLU A N 1
ATOM 2913 C CA . GLU A 1 376 ? -3.219 0.202 30.318 1.00 89.12 376 GLU A CA 1
ATOM 2914 C C . GLU A 1 376 ? -1.826 0.760 30.612 1.00 89.12 376 GLU A C 1
ATOM 2916 O O . GLU A 1 376 ? -1.348 1.628 29.882 1.00 89.12 376 GLU A O 1
ATOM 2921 N N . ASN A 1 377 ? -1.179 0.299 31.686 1.00 88.25 377 ASN A N 1
ATOM 2922 C CA . ASN A 1 377 ? 0.161 0.759 32.043 1.00 88.25 377 ASN A CA 1
ATOM 2923 C C . ASN A 1 377 ? 1.200 0.337 31.002 1.00 88.25 377 ASN A C 1
ATOM 2925 O O . ASN A 1 377 ? 2.088 1.131 30.688 1.00 88.25 377 ASN A O 1
ATOM 2929 N N . ASP A 1 378 ? 1.079 -0.872 30.448 1.00 85.81 378 ASP A N 1
ATOM 2930 C CA . ASP A 1 378 ? 1.948 -1.326 29.363 1.00 85.81 378 ASP A CA 1
ATOM 2931 C C . ASP A 1 378 ? 1.782 -0.446 28.116 1.00 85.81 378 ASP A C 1
ATOM 2933 O O . ASP A 1 378 ? 2.753 0.142 27.640 1.00 85.81 378 ASP A O 1
ATOM 2937 N N . PHE A 1 379 ? 0.549 -0.235 27.649 1.00 88.06 379 PHE A N 1
ATOM 2938 C CA . PHE A 1 379 ? 0.293 0.607 26.478 1.00 88.06 379 PHE A CA 1
ATOM 2939 C C . PHE A 1 379 ? 0.717 2.066 26.682 1.00 88.06 379 PHE A C 1
ATOM 2941 O O . PHE A 1 379 ? 1.368 2.647 25.812 1.00 88.06 379 PHE A O 1
ATOM 2948 N N . LYS A 1 380 ? 0.437 2.662 27.848 1.00 89.81 380 LYS A N 1
ATOM 2949 C CA . LYS A 1 380 ? 0.910 4.017 28.186 1.00 89.81 380 LYS A CA 1
ATOM 2950 C C . LYS A 1 380 ? 2.439 4.099 28.189 1.00 89.81 380 LYS A C 1
ATOM 2952 O O . LYS A 1 380 ? 2.995 5.087 27.710 1.00 89.81 380 LYS A O 1
ATOM 2957 N N . ARG A 1 381 ? 3.132 3.063 28.677 1.00 90.19 381 ARG A N 1
ATOM 2958 C CA . ARG A 1 381 ? 4.599 2.990 28.642 1.00 90.19 381 ARG A CA 1
ATOM 2959 C C . ARG A 1 381 ? 5.123 2.953 27.206 1.00 90.19 381 ARG A C 1
ATOM 2961 O O . ARG A 1 381 ? 5.983 3.765 26.880 1.00 90.19 381 ARG A O 1
ATOM 2968 N N . GLN A 1 382 ? 4.577 2.086 26.350 1.00 88.75 382 GLN A N 1
ATOM 2969 C CA . GLN A 1 382 ? 4.995 1.983 24.944 1.00 88.75 382 GLN A CA 1
ATOM 2970 C C . GLN A 1 382 ? 4.853 3.319 24.197 1.00 88.75 382 GLN A C 1
ATOM 2972 O O . GLN A 1 382 ? 5.756 3.725 23.464 1.00 88.75 382 GLN A O 1
ATOM 2977 N N . ARG A 1 383 ? 3.745 4.035 24.425 1.00 92.12 383 ARG A N 1
ATOM 2978 C CA . ARG A 1 383 ? 3.502 5.371 23.856 1.00 92.12 383 ARG A CA 1
ATOM 2979 C C . ARG A 1 383 ? 4.492 6.405 24.392 1.00 92.12 383 ARG A C 1
ATOM 2981 O O . ARG A 1 383 ? 5.109 7.125 23.610 1.00 92.12 383 ARG A O 1
ATOM 2988 N N . SER A 1 384 ? 4.705 6.428 25.710 1.00 92.38 384 SER A N 1
ATOM 2989 C CA . SER A 1 384 ? 5.659 7.333 26.362 1.00 92.38 384 SER A CA 1
ATOM 2990 C C . SER A 1 384 ? 7.093 7.136 25.863 1.00 92.38 384 SER A C 1
ATOM 2992 O O . SER A 1 384 ? 7.830 8.112 25.730 1.00 92.38 384 SER A O 1
ATOM 2994 N N . ASP A 1 385 ? 7.492 5.901 25.552 1.00 92.25 385 ASP A N 1
ATOM 2995 C CA . ASP A 1 385 ? 8.830 5.606 25.040 1.00 92.25 385 ASP A CA 1
ATOM 2996 C C . ASP A 1 385 ? 9.073 6.249 23.661 1.00 92.25 385 ASP A C 1
ATOM 2998 O O . ASP A 1 385 ? 10.153 6.794 23.438 1.00 92.25 385 ASP A O 1
ATOM 3002 N N . LEU A 1 386 ? 8.071 6.287 22.770 1.00 92.00 386 LEU A N 1
ATOM 3003 C CA . LEU A 1 386 ? 8.184 6.996 21.484 1.00 92.00 386 LEU A CA 1
ATOM 3004 C C . LEU A 1 386 ? 8.258 8.516 21.653 1.00 92.00 386 LEU A C 1
ATOM 3006 O O . LEU A 1 386 ? 9.020 9.174 20.942 1.00 92.00 386 LEU A O 1
ATOM 3010 N N . VAL A 1 387 ? 7.511 9.068 22.613 1.00 94.56 387 VAL A N 1
ATOM 3011 C CA . VAL A 1 387 ? 7.566 10.502 22.937 1.00 94.56 387 VAL A CA 1
ATOM 3012 C C . VAL A 1 387 ? 8.947 10.882 23.471 1.00 94.56 387 VAL A C 1
ATOM 3014 O O . VAL A 1 387 ? 9.541 11.856 23.015 1.00 94.56 387 VAL A O 1
ATOM 3017 N N . LYS A 1 388 ? 9.512 10.085 24.387 1.00 95.12 388 LYS A N 1
ATOM 3018 C CA . LYS A 1 388 ? 10.863 10.309 24.937 1.00 95.12 388 LYS A CA 1
ATOM 3019 C C . LYS A 1 388 ? 11.963 10.207 23.882 1.00 95.12 388 LYS A C 1
ATOM 3021 O O . LYS A 1 388 ? 12.984 10.871 24.015 1.00 95.12 388 LYS A O 1
ATOM 3026 N N . GLN A 1 389 ? 11.764 9.380 22.858 1.00 93.12 389 GLN A N 1
ATOM 3027 C CA . GLN A 1 389 ? 12.686 9.241 21.728 1.00 93.12 389 GLN A CA 1
ATOM 3028 C C . GLN A 1 389 ? 12.553 10.376 20.700 1.00 93.12 389 GLN A C 1
ATOM 3030 O O . GLN A 1 389 ? 13.340 10.424 19.761 1.00 93.12 389 GLN A O 1
ATOM 3035 N N . GLY A 1 390 ? 11.571 11.274 20.847 1.00 91.94 390 GLY A N 1
ATOM 3036 C CA . GLY A 1 390 ? 11.305 12.344 19.883 1.00 91.94 390 GLY A CA 1
ATOM 3037 C C . GLY A 1 390 ? 10.695 11.858 18.564 1.00 91.94 390 GLY A C 1
ATOM 3038 O O . GLY A 1 390 ? 10.677 12.610 17.597 1.00 91.94 390 GLY A O 1
ATOM 3039 N N . ILE A 1 391 ? 10.199 10.616 18.512 1.00 91.06 391 ILE A N 1
ATOM 3040 C CA . ILE A 1 391 ? 9.632 10.006 17.296 1.00 91.06 391 ILE A CA 1
ATOM 3041 C C . ILE A 1 391 ? 8.183 10.460 17.069 1.00 91.06 391 ILE A C 1
ATOM 3043 O O . ILE A 1 391 ? 7.732 10.561 15.931 1.00 91.06 391 ILE A O 1
ATOM 3047 N N . ALA A 1 392 ? 7.437 10.711 18.146 1.00 94.25 392 ALA A N 1
ATOM 3048 C CA . ALA A 1 392 ? 6.026 11.074 18.082 1.00 94.25 392 ALA A CA 1
ATOM 3049 C C . ALA A 1 392 ? 5.650 12.085 19.172 1.00 94.25 392 ALA A C 1
ATOM 3051 O O . ALA A 1 392 ? 6.310 12.183 20.206 1.00 94.25 392 ALA A O 1
ATOM 3052 N N . THR A 1 393 ? 4.553 12.810 18.959 1.00 95.69 393 THR A N 1
ATOM 3053 C CA . THR A 1 393 ? 3.960 13.719 19.943 1.00 95.69 393 THR A CA 1
ATOM 3054 C C . THR A 1 393 ? 2.626 13.179 20.431 1.00 95.69 393 THR A C 1
ATOM 3056 O O . THR A 1 393 ? 1.822 12.695 19.637 1.00 95.69 393 THR A O 1
ATOM 3059 N N . GLU A 1 394 ? 2.389 13.245 21.742 1.00 96.56 394 GLU A N 1
ATOM 3060 C CA . GLU A 1 394 ? 1.139 12.802 22.363 1.00 96.56 394 GLU A CA 1
ATOM 3061 C C . GLU A 1 394 ? 0.326 14.006 22.843 1.00 96.56 394 GLU A C 1
ATOM 3063 O O . GLU A 1 394 ? 0.856 14.922 23.476 1.00 96.56 394 GLU A O 1
ATOM 3068 N N . LYS A 1 395 ? -0.975 14.005 22.549 1.00 96.38 395 LYS A N 1
ATOM 3069 C CA . LYS A 1 395 ? -1.935 15.024 22.981 1.00 96.38 395 LYS A CA 1
ATOM 3070 C C . LYS A 1 395 ? -3.211 14.355 23.478 1.00 96.38 395 LYS A C 1
ATOM 3072 O O . LYS A 1 395 ? -3.612 13.306 22.983 1.00 96.38 395 LYS A O 1
ATOM 3077 N N . SER A 1 396 ? -3.877 14.983 24.442 1.00 96.56 396 SER A N 1
ATOM 3078 C CA . SER A 1 396 ? -5.242 14.606 24.813 1.00 96.56 396 SER A CA 1
ATOM 3079 C C . SER A 1 396 ? -6.214 15.366 23.919 1.00 96.56 396 SER A C 1
ATOM 3081 O O . SER A 1 396 ? -6.204 16.594 23.922 1.00 96.56 396 SER A O 1
ATOM 3083 N N . VAL A 1 397 ? -7.064 14.644 23.196 1.00 97.19 397 VAL A N 1
ATOM 3084 C CA . VAL A 1 397 ? -8.148 15.203 22.376 1.00 97.19 397 VAL A CA 1
ATOM 3085 C C . VAL A 1 397 ? -9.496 14.812 22.974 1.00 97.19 397 VAL A C 1
ATOM 3087 O O . VAL A 1 397 ? -9.606 13.786 23.646 1.00 97.19 397 VAL A O 1
ATOM 3090 N N . GLU A 1 398 ? -10.516 15.641 22.784 1.00 97.38 398 GLU A N 1
ATOM 3091 C CA . GLU A 1 398 ? -11.875 15.340 23.233 1.00 97.38 398 GLU A CA 1
ATOM 3092 C C . GLU A 1 398 ? -12.693 14.800 22.060 1.00 97.38 398 GLU A C 1
ATOM 3094 O O . GLU A 1 398 ? -12.849 15.475 21.048 1.00 97.38 398 GLU A O 1
ATOM 3099 N N . ILE A 1 399 ? -13.200 13.574 22.190 1.00 96.06 399 ILE A N 1
ATOM 3100 C CA . ILE A 1 399 ? -14.009 12.901 21.167 1.00 96.06 399 ILE A CA 1
ATOM 3101 C C . ILE A 1 399 ? -15.258 12.366 21.859 1.00 96.06 399 ILE A C 1
ATOM 3103 O O . ILE A 1 399 ? -15.143 11.635 22.841 1.00 96.06 399 ILE A O 1
ATOM 3107 N N . ALA A 1 400 ? -16.448 12.747 21.380 1.00 93.12 400 ALA A N 1
ATOM 3108 C CA . ALA A 1 400 ? -17.737 12.347 21.964 1.00 93.12 400 ALA A CA 1
ATOM 3109 C C . ALA A 1 400 ? -17.793 12.487 23.507 1.00 93.12 400 ALA A C 1
ATOM 3111 O O . ALA A 1 400 ? -18.285 11.606 24.212 1.00 93.12 400 ALA A O 1
ATOM 3112 N N . GLY A 1 401 ? -17.234 13.580 24.047 1.00 91.69 401 GLY A N 1
ATOM 3113 C CA . GLY A 1 401 ? -17.206 13.868 25.488 1.00 91.69 401 GLY A CA 1
ATOM 3114 C C . GLY A 1 401 ? -16.236 13.008 26.313 1.00 91.69 401 GLY A C 1
ATOM 3115 O O . GLY A 1 401 ? -16.285 13.023 27.545 1.00 91.69 401 GLY A O 1
ATOM 3116 N N . LYS A 1 402 ? -15.351 12.233 25.673 1.00 94.88 402 LYS A N 1
ATOM 3117 C CA . LYS A 1 402 ? -14.296 11.447 26.328 1.00 94.88 402 LYS A CA 1
ATOM 3118 C C . LYS A 1 402 ? -12.921 12.015 25.987 1.00 94.88 402 LYS A C 1
ATOM 3120 O O . LYS A 1 402 ? -12.660 12.414 24.855 1.00 94.88 402 LYS A O 1
ATOM 3125 N N . LYS A 1 403 ? -12.013 11.994 26.968 1.00 97.00 403 LYS A N 1
ATOM 3126 C CA . LYS A 1 403 ? -10.592 12.294 26.749 1.00 97.00 403 LYS A CA 1
ATOM 3127 C C . LYS A 1 403 ? -9.912 11.087 26.112 1.00 97.00 403 LYS A C 1
ATOM 3129 O O . LYS A 1 403 ? -9.801 10.040 26.744 1.00 97.00 403 LYS A O 1
ATOM 3134 N N . VAL A 1 404 ? -9.449 11.257 24.884 1.00 97.44 404 VAL A N 1
ATOM 3135 C CA . VAL A 1 404 ? -8.745 10.247 24.094 1.00 97.44 404 VAL A CA 1
ATOM 3136 C C . VAL A 1 404 ? -7.280 10.654 23.977 1.00 97.44 404 VAL A C 1
ATOM 3138 O O . VAL A 1 404 ? -6.971 11.819 23.725 1.00 97.44 404 VAL A O 1
ATOM 3141 N N . SER A 1 405 ? -6.364 9.702 24.161 1.00 97.19 405 SER A N 1
ATOM 3142 C CA . SER A 1 405 ? -4.950 9.941 23.857 1.00 97.19 405 SER A CA 1
ATOM 3143 C C . SER A 1 405 ? -4.736 9.807 22.351 1.00 97.19 405 SER A C 1
ATOM 3145 O O . SER A 1 405 ? -5.047 8.771 21.764 1.00 97.19 405 SER A O 1
ATOM 3147 N N . PHE A 1 406 ? -4.180 10.843 21.733 1.00 97.25 406 PHE A N 1
ATOM 3148 C CA . PHE A 1 406 ? -3.795 10.867 20.331 1.00 97.25 406 PHE A CA 1
ATOM 3149 C C . PHE A 1 406 ? -2.278 11.010 20.218 1.00 97.25 406 PHE A C 1
ATOM 3151 O O . PHE A 1 406 ? -1.699 11.969 20.725 1.00 97.25 406 PHE A O 1
ATOM 3158 N N . LEU A 1 407 ? -1.643 10.042 19.563 1.00 95.69 407 LEU A N 1
ATOM 3159 C CA . LEU A 1 407 ? -0.205 10.006 19.316 1.00 95.69 407 LEU A CA 1
ATOM 3160 C C . LEU A 1 407 ? 0.032 10.062 17.808 1.00 95.69 407 LEU A C 1
ATOM 3162 O O . LEU A 1 407 ? -0.550 9.258 17.073 1.00 95.69 407 LEU A O 1
ATOM 3166 N N . ASN A 1 408 ? 0.877 10.987 17.355 1.00 94.62 408 ASN A N 1
ATOM 3167 C CA . ASN A 1 408 ? 1.218 11.130 15.943 1.00 94.62 408 ASN A CA 1
ATOM 3168 C C . ASN A 1 408 ? 2.697 11.460 15.702 1.00 94.62 408 ASN A C 1
ATOM 3170 O O . ASN A 1 408 ? 3.349 12.080 16.540 1.00 94.62 408 ASN A O 1
ATOM 3174 N N . SER A 1 409 ? 3.216 11.067 14.543 1.00 91.00 409 SER A N 1
ATOM 3175 C CA . SER A 1 409 ? 4.501 11.536 14.010 1.00 91.00 409 SER A CA 1
ATOM 3176 C C . SER A 1 409 ? 4.276 12.506 12.844 1.00 91.00 409 SER A C 1
ATOM 3178 O O . SER A 1 409 ? 3.185 12.558 12.273 1.00 91.00 409 SER A O 1
ATOM 3180 N N . SER A 1 410 ? 5.288 13.309 12.504 1.00 82.50 410 SER A N 1
ATOM 3181 C CA . SER A 1 410 ? 5.203 14.295 11.413 1.00 82.50 410 SER A CA 1
ATOM 3182 C C . SER A 1 410 ? 5.117 13.661 10.025 1.00 82.50 410 SER A C 1
ATOM 3184 O O . SER A 1 410 ? 4.548 14.259 9.124 1.00 82.50 410 SER A O 1
ATOM 3186 N N . ASP A 1 411 ? 5.669 12.458 9.871 1.00 76.19 411 ASP A N 1
ATOM 3187 C CA . ASP A 1 411 ? 5.681 11.653 8.644 1.00 76.19 411 ASP A CA 1
ATOM 3188 C C . ASP A 1 411 ? 4.461 10.715 8.522 1.00 76.19 411 ASP A C 1
ATOM 3190 O O . ASP A 1 411 ? 4.428 9.855 7.648 1.00 76.19 411 ASP A O 1
ATOM 3194 N N . GLY A 1 412 ? 3.495 10.792 9.449 1.00 79.75 412 GLY A N 1
ATOM 3195 C CA . GLY A 1 412 ? 2.310 9.926 9.463 1.00 79.75 412 GLY A CA 1
ATOM 3196 C C . GLY A 1 412 ? 2.577 8.450 9.804 1.00 79.75 412 GLY A C 1
ATOM 3197 O O . GLY A 1 412 ? 1.629 7.672 9.934 1.00 79.75 412 GLY A O 1
ATOM 3198 N N . ALA A 1 413 ? 3.835 8.045 10.020 1.00 82.44 413 ALA A N 1
ATOM 3199 C CA . ALA A 1 413 ? 4.199 6.664 10.343 1.00 82.44 413 ALA A CA 1
ATOM 3200 C C . ALA A 1 413 ? 3.601 6.174 11.674 1.00 82.44 413 ALA A C 1
ATOM 3202 O O . ALA A 1 413 ? 3.439 4.968 11.879 1.00 82.44 413 ALA A O 1
ATOM 3203 N N . VAL A 1 414 ? 3.285 7.100 12.580 1.00 89.25 414 VAL A N 1
ATOM 3204 C CA . VAL A 1 414 ? 2.523 6.878 13.807 1.00 89.25 414 VAL A CA 1
ATOM 3205 C C . VAL A 1 414 ? 1.253 7.715 13.737 1.00 89.25 414 VAL A C 1
ATOM 3207 O O . VAL A 1 414 ? 1.312 8.936 13.583 1.00 89.25 414 VAL A O 1
ATOM 3210 N N . ARG A 1 415 ? 0.102 7.063 13.909 1.00 90.88 415 ARG A N 1
ATOM 3211 C CA . ARG A 1 415 ? -1.204 7.713 14.047 1.00 90.88 415 ARG A CA 1
ATOM 3212 C C . ARG A 1 415 ? -2.108 6.807 14.874 1.00 90.88 415 ARG A C 1
ATOM 3214 O O . ARG A 1 415 ? -2.690 5.863 14.353 1.00 90.88 415 ARG A O 1
ATOM 3221 N N . SER A 1 416 ? -2.208 7.083 16.170 1.00 93.81 416 SER A N 1
ATOM 3222 C CA . SER A 1 416 ? -2.844 6.172 17.123 1.00 93.81 416 SER A CA 1
ATOM 3223 C C . SER A 1 416 ? -3.731 6.915 18.119 1.00 93.81 416 SER A C 1
ATOM 3225 O O . SER A 1 416 ? -3.244 7.633 19.001 1.00 93.81 416 SER A O 1
ATOM 3227 N N . PHE A 1 417 ? -5.040 6.704 17.996 1.00 96.31 417 PHE A N 1
ATOM 3228 C CA . PHE A 1 417 ? -6.054 7.047 18.987 1.00 96.31 417 PHE A CA 1
ATOM 3229 C C . PHE A 1 417 ? -6.196 5.904 19.983 1.00 96.31 417 PHE A C 1
ATOM 3231 O O . PHE A 1 417 ? -6.321 4.746 19.592 1.00 96.31 417 PHE A O 1
ATOM 3238 N N . TYR A 1 418 ? -6.210 6.243 21.266 1.00 96.31 418 TYR A N 1
ATOM 3239 C CA . TYR A 1 418 ? -6.225 5.295 22.370 1.00 96.31 418 TYR A CA 1
ATOM 3240 C C . TYR A 1 418 ? -7.274 5.680 23.416 1.00 96.31 418 TYR A C 1
ATOM 3242 O O . TYR A 1 418 ? -7.269 6.810 23.921 1.00 96.31 418 TYR A O 1
ATOM 3250 N N . LEU A 1 419 ? -8.124 4.722 23.797 1.00 95.94 419 LEU A N 1
ATOM 3251 C CA . LEU A 1 419 ? -9.072 4.864 24.902 1.00 95.94 419 LEU A CA 1
ATOM 3252 C C . LEU A 1 419 ? -9.257 3.538 25.655 1.00 95.94 419 LEU A C 1
ATOM 3254 O O . LEU A 1 419 ? -9.440 2.490 25.041 1.00 95.94 419 LEU A O 1
ATOM 3258 N N . SER A 1 420 ? -9.272 3.610 26.988 1.00 93.94 420 SER A N 1
ATOM 3259 C CA . SER A 1 420 ? -9.751 2.537 27.870 1.00 93.94 420 SER A CA 1
ATOM 3260 C C . SER A 1 420 ? -11.099 2.945 28.463 1.00 93.94 420 SER A C 1
ATOM 3262 O O . SER A 1 420 ? -11.225 4.040 29.016 1.00 93.94 420 SER A O 1
ATOM 3264 N N . ASP A 1 421 ? -12.113 2.091 28.336 1.00 91.38 421 ASP A N 1
ATOM 3265 C CA . ASP A 1 421 ? -13.454 2.327 28.871 1.00 91.38 421 ASP A CA 1
ATOM 3266 C C . ASP A 1 421 ? -14.097 0.997 29.295 1.00 91.38 421 ASP A C 1
ATOM 3268 O O . ASP A 1 421 ? -14.333 0.107 28.475 1.00 91.38 421 ASP A O 1
ATOM 3272 N N . LYS A 1 422 ? -14.392 0.870 30.598 1.00 89.50 422 LYS A N 1
ATOM 3273 C CA . LYS A 1 422 ? -15.088 -0.279 31.217 1.00 89.50 422 LYS A CA 1
ATOM 3274 C C . LYS A 1 422 ? -14.431 -1.644 30.955 1.00 89.50 422 LYS A C 1
ATOM 3276 O O . LYS A 1 422 ? -15.120 -2.626 30.707 1.00 89.50 422 LYS A O 1
ATOM 3281 N N . GLY A 1 423 ? -13.103 -1.702 31.007 1.00 90.38 423 GLY A N 1
ATOM 3282 C CA . GLY A 1 423 ? -12.348 -2.940 30.785 1.00 90.38 423 GLY A CA 1
ATOM 3283 C C . GLY A 1 423 ? -12.100 -3.288 29.319 1.00 90.38 423 GLY A C 1
ATOM 3284 O O . GLY A 1 423 ? -11.460 -4.298 29.040 1.00 90.38 423 GLY A O 1
ATOM 3285 N N . TYR A 1 424 ? -12.534 -2.427 28.398 1.00 94.25 424 TYR A N 1
ATOM 3286 C CA . TYR A 1 424 ? -12.234 -2.531 26.977 1.00 94.25 424 TYR A CA 1
ATOM 3287 C C . TYR A 1 424 ? -11.238 -1.457 26.577 1.00 94.25 424 TYR A C 1
ATOM 3289 O O . TYR A 1 424 ? -11.431 -0.283 26.899 1.00 94.25 424 TYR A O 1
ATOM 3297 N N . ILE A 1 425 ? -10.198 -1.853 25.855 1.00 93.88 425 ILE A N 1
ATOM 3298 C CA . ILE A 1 425 ? -9.190 -0.932 25.337 1.00 93.88 425 ILE A CA 1
ATOM 3299 C C . ILE A 1 425 ? -9.274 -0.940 23.824 1.00 93.88 425 ILE A C 1
ATOM 3301 O O . ILE A 1 425 ? -9.144 -1.994 23.204 1.00 93.88 425 ILE A O 1
ATOM 3305 N N . PHE A 1 426 ? -9.471 0.235 23.239 1.00 95.06 426 PHE A N 1
ATOM 3306 C CA . PHE A 1 426 ? -9.523 0.401 21.799 1.00 95.06 426 PHE A CA 1
ATOM 3307 C C . PHE A 1 426 ? -8.374 1.273 21.315 1.00 95.06 426 PHE A C 1
ATOM 3309 O O . PHE A 1 426 ? -8.128 2.359 21.852 1.00 95.06 426 PHE A O 1
ATOM 3316 N N . VAL A 1 427 ? -7.674 0.777 20.296 1.00 94.62 427 VAL A N 1
ATOM 3317 C CA . VAL A 1 427 ? -6.565 1.473 19.644 1.00 94.62 427 VAL A CA 1
ATOM 3318 C C . VAL A 1 427 ? -6.820 1.496 18.143 1.00 94.62 427 VAL A C 1
ATOM 3320 O O . VAL A 1 427 ? -6.979 0.441 17.537 1.00 94.62 427 VAL A O 1
ATOM 3323 N N . THR A 1 428 ? -6.879 2.676 17.529 1.00 93.31 428 THR A N 1
ATOM 3324 C CA . THR A 1 428 ? -7.228 2.831 16.103 1.00 93.31 428 THR A CA 1
ATOM 3325 C C . THR A 1 428 ? -6.468 3.976 15.445 1.00 93.31 428 THR A C 1
ATOM 3327 O O . THR A 1 428 ? -6.060 4.929 16.105 1.00 93.31 428 THR A O 1
ATOM 3330 N N . THR A 1 429 ? -6.310 3.904 14.126 1.00 90.62 429 THR A N 1
ATOM 3331 C CA . THR A 1 429 ? -5.812 4.997 13.278 1.00 90.62 429 THR A CA 1
ATOM 3332 C C . THR A 1 429 ? -6.877 6.063 12.976 1.00 90.62 429 THR A C 1
ATOM 3334 O O . THR A 1 429 ? -6.546 7.165 12.524 1.00 90.62 429 THR A O 1
ATOM 3337 N N . SER A 1 430 ? -8.157 5.766 13.240 1.00 92.25 430 SER A N 1
ATOM 3338 C CA . SER A 1 430 ? -9.306 6.570 12.816 1.00 92.25 430 SER A CA 1
ATOM 3339 C C . SER A 1 430 ? -10.013 7.258 13.985 1.00 92.25 430 SER A C 1
ATOM 3341 O O . SER A 1 430 ? -10.547 6.616 14.890 1.00 92.25 430 SER A O 1
ATOM 3343 N N . GLU A 1 431 ? -10.091 8.587 13.917 1.00 94.62 431 GLU A N 1
ATOM 3344 C CA . GLU A 1 431 ? -10.863 9.399 14.863 1.00 94.62 431 GLU A CA 1
ATOM 3345 C C . GLU A 1 431 ? -12.354 9.043 14.815 1.00 94.62 431 GLU A C 1
ATOM 3347 O O . GLU A 1 431 ? -13.003 8.890 15.850 1.00 94.62 431 GLU A O 1
ATOM 3352 N N . THR A 1 432 ? -12.889 8.840 13.607 1.00 93.75 432 THR A N 1
ATOM 3353 C CA . THR A 1 432 ? -14.278 8.429 13.391 1.00 93.75 432 THR A CA 1
ATOM 3354 C C . THR A 1 432 ? -14.551 7.085 14.046 1.00 93.75 432 THR A C 1
ATOM 3356 O O . THR A 1 432 ? -15.547 6.949 14.749 1.00 93.75 432 THR A O 1
ATOM 3359 N N . LEU A 1 433 ? -13.658 6.107 13.880 1.00 94.19 433 LEU A N 1
ATOM 3360 C CA . LEU A 1 433 ? -13.844 4.788 14.479 1.00 94.19 433 LEU A CA 1
ATOM 3361 C C . LEU A 1 433 ? -13.755 4.850 16.009 1.00 94.19 433 LEU A C 1
ATOM 3363 O O . LEU A 1 433 ? -14.540 4.198 16.694 1.00 94.19 433 LEU A O 1
ATOM 3367 N N . MET A 1 434 ? -12.869 5.691 16.556 1.00 96.50 434 MET A N 1
ATOM 3368 C CA . MET A 1 434 ? -12.814 5.967 17.995 1.00 96.50 434 MET A CA 1
ATOM 3369 C C . MET A 1 434 ? -14.119 6.593 18.507 1.00 96.50 434 MET A C 1
ATOM 3371 O O . MET A 1 434 ? -14.655 6.165 19.530 1.00 96.50 434 MET A O 1
ATOM 3375 N N . ARG A 1 435 ? -14.669 7.574 17.782 1.00 95.75 435 ARG A N 1
ATOM 3376 C CA . ARG A 1 435 ? -15.968 8.181 18.102 1.00 95.75 435 ARG A CA 1
ATOM 3377 C C . ARG A 1 435 ? -17.074 7.125 18.133 1.00 95.75 435 ARG A C 1
ATOM 3379 O O . ARG A 1 435 ? -17.800 7.026 19.119 1.00 95.75 435 ARG A O 1
ATOM 3386 N N . ARG A 1 436 ? -17.151 6.288 17.096 1.00 94.50 436 ARG A N 1
ATOM 3387 C CA . ARG A 1 436 ? -18.143 5.208 16.995 1.00 94.50 436 ARG A CA 1
ATOM 3388 C C . ARG A 1 436 ? -17.982 4.172 18.106 1.00 94.50 436 ARG A C 1
ATOM 3390 O O . ARG A 1 436 ? -18.975 3.767 18.701 1.00 94.50 436 ARG A O 1
ATOM 3397 N N . PHE A 1 437 ? -16.749 3.813 18.471 1.00 95.31 437 PHE A N 1
ATOM 3398 C CA . PHE A 1 437 ? -16.462 2.956 19.627 1.00 95.31 437 PHE A CA 1
ATOM 3399 C C . PHE A 1 437 ? -17.038 3.525 20.936 1.00 95.31 437 PHE A C 1
ATOM 3401 O O . PHE A 1 437 ? -17.657 2.789 21.712 1.00 95.31 437 PHE A O 1
ATOM 3408 N N . ILE A 1 438 ? -16.892 4.830 21.182 1.00 95.00 438 ILE A N 1
ATOM 3409 C CA . ILE A 1 438 ? -17.458 5.494 22.369 1.00 95.00 438 ILE A CA 1
ATOM 3410 C C . ILE A 1 438 ? -18.992 5.405 22.356 1.00 95.00 438 ILE A C 1
ATOM 3412 O O . ILE A 1 438 ? -19.604 5.059 23.372 1.00 95.00 438 ILE A O 1
ATOM 3416 N N . GLU A 1 439 ? -19.601 5.641 21.195 1.00 93.12 439 GLU A N 1
ATOM 3417 C CA . GLU A 1 439 ? -21.054 5.634 20.990 1.00 93.12 439 GLU A CA 1
ATOM 3418 C C . GLU A 1 439 ? -21.698 4.249 21.181 1.00 93.12 439 GLU A C 1
ATOM 3420 O O . GLU A 1 439 ? -22.874 4.182 21.536 1.00 93.12 439 GLU A O 1
ATOM 3425 N N . THR A 1 440 ? -20.943 3.142 21.081 1.00 93.56 440 THR A N 1
ATOM 3426 C CA . THR A 1 440 ? -21.468 1.773 21.322 1.00 93.56 440 THR A CA 1
ATOM 3427 C C . THR A 1 440 ? -22.064 1.559 22.722 1.00 93.56 440 THR A C 1
ATOM 3429 O O . THR A 1 440 ? -22.786 0.589 22.959 1.00 93.56 440 THR A O 1
ATOM 3432 N N . SER A 1 441 ? -21.792 2.461 23.673 1.00 79.50 441 SER A N 1
ATOM 3433 C CA . SER A 1 441 ? -22.435 2.440 24.992 1.00 79.50 441 SER A CA 1
ATOM 3434 C C . SER A 1 441 ? -23.935 2.778 24.957 1.00 79.50 441 SER A C 1
ATOM 3436 O O . SER A 1 441 ? -24.625 2.420 25.910 1.00 79.50 441 SER A O 1
ATOM 3438 N N . GLY A 1 442 ? -24.436 3.439 23.906 1.00 70.69 442 GLY A N 1
ATOM 3439 C CA . GLY A 1 442 ? -25.858 3.757 23.718 1.00 70.69 442 GLY A CA 1
ATOM 3440 C C . GLY A 1 442 ? -26.700 2.570 23.227 1.00 70.69 442 GLY A C 1
ATOM 3441 O O . GLY A 1 442 ? -26.166 1.516 22.877 1.00 70.69 442 GLY A O 1
ATOM 3442 N N . GLU A 1 443 ? -28.026 2.721 23.206 1.00 57.91 443 GLU A N 1
ATOM 3443 C CA . GLU A 1 443 ? -28.948 1.702 22.676 1.00 57.91 443 GLU A CA 1
ATOM 3444 C C . GLU A 1 443 ? -28.778 1.517 21.159 1.00 57.91 443 GLU A C 1
ATOM 3446 O O . GLU A 1 443 ? -28.552 2.478 20.430 1.00 57.91 443 GLU A O 1
ATOM 3451 N N . GLY A 1 444 ? -28.835 0.266 20.681 1.00 59.03 444 GLY A N 1
ATOM 3452 C CA . GLY A 1 444 ? -28.747 -0.081 19.250 1.00 59.03 444 GLY A CA 1
ATOM 3453 C C . GLY A 1 444 ? -27.406 0.199 18.549 1.00 59.03 444 GLY A C 1
ATOM 3454 O O . GLY A 1 444 ? -27.244 -0.156 17.389 1.00 59.03 444 GLY A O 1
ATOM 3455 N N . ALA A 1 445 ? -26.430 0.799 19.234 1.00 79.44 445 ALA A N 1
ATOM 3456 C CA . ALA A 1 445 ? -25.196 1.293 18.618 1.00 79.44 445 ALA A CA 1
ATOM 3457 C C . ALA A 1 445 ? -24.095 0.234 18.419 1.00 79.44 445 ALA A C 1
ATOM 3459 O O . ALA A 1 445 ? -23.056 0.538 17.830 1.00 79.44 445 ALA A O 1
ATOM 3460 N N . SER A 1 446 ? -24.280 -0.987 18.931 1.00 92.31 446 SER A N 1
ATOM 3461 C CA . SER A 1 446 ? -23.249 -2.025 18.916 1.00 92.31 446 SER A CA 1
ATOM 3462 C C . SER A 1 446 ? -23.642 -3.271 18.138 1.00 92.31 446 SER A C 1
ATOM 3464 O O . SER A 1 446 ? -24.794 -3.707 18.148 1.00 92.31 446 SER A O 1
ATOM 3466 N N . LEU A 1 447 ? -22.637 -3.874 17.511 1.00 93.62 447 LEU A N 1
ATOM 3467 C CA . LEU A 1 447 ? -22.750 -5.082 16.710 1.00 93.62 447 LEU A CA 1
ATOM 3468 C C . LEU A 1 447 ? -23.355 -6.238 17.514 1.00 93.62 447 LEU A C 1
ATOM 3470 O O . LEU A 1 447 ? -24.298 -6.872 17.069 1.00 93.62 447 LEU A O 1
ATOM 3474 N N . GLY A 1 448 ? -22.889 -6.456 18.747 1.00 92.38 448 GLY A N 1
ATOM 3475 C CA . GLY A 1 448 ? -23.365 -7.539 19.617 1.00 92.38 448 GLY A CA 1
ATOM 3476 C C . GLY A 1 448 ? -24.862 -7.502 19.951 1.00 92.38 448 GLY A C 1
ATOM 3477 O O . GLY A 1 448 ? -25.407 -8.523 20.373 1.00 92.38 448 GLY A O 1
ATOM 3478 N N . ARG A 1 449 ? -25.525 -6.352 19.758 1.00 89.69 449 ARG A N 1
ATOM 3479 C CA . ARG A 1 449 ? -26.964 -6.157 19.997 1.00 89.69 449 ARG A CA 1
ATOM 3480 C C . ARG A 1 449 ? -27.797 -6.150 18.715 1.00 89.69 449 ARG A C 1
ATOM 3482 O O . ARG A 1 449 ? -29.024 -6.155 18.808 1.00 89.69 449 ARG A O 1
ATOM 3489 N N . SER A 1 450 ? -27.175 -6.122 17.536 1.00 89.81 450 SER A N 1
ATOM 3490 C CA . SER A 1 450 ? -27.914 -6.079 16.276 1.00 89.81 450 SER A CA 1
ATOM 3491 C C . SER A 1 450 ? -28.630 -7.409 16.013 1.00 89.81 450 SER A C 1
ATOM 3493 O O . SER A 1 450 ? -28.169 -8.487 16.403 1.00 89.81 450 SER A O 1
ATOM 3495 N N . ALA A 1 451 ? -29.798 -7.345 15.368 1.00 89.38 451 ALA A N 1
ATOM 3496 C CA . ALA A 1 451 ? -30.559 -8.544 15.013 1.00 89.38 451 ALA A CA 1
ATOM 3497 C C . ALA A 1 451 ? -29.775 -9.436 14.035 1.00 89.38 451 ALA A C 1
ATOM 3499 O O . ALA A 1 451 ? -29.732 -10.648 14.215 1.00 89.38 451 ALA A O 1
ATOM 3500 N N . GLU A 1 452 ? -29.083 -8.839 13.063 1.00 90.69 452 GLU A N 1
ATOM 3501 C CA . GLU A 1 452 ? -28.232 -9.558 12.106 1.00 90.69 452 GLU A CA 1
ATOM 3502 C C . GLU A 1 452 ? -27.082 -10.327 12.768 1.00 90.69 452 GLU A C 1
ATOM 3504 O O . GLU A 1 452 ? -26.871 -11.501 12.462 1.00 90.69 452 GLU A O 1
ATOM 3509 N N . PHE A 1 453 ? -26.399 -9.734 13.748 1.00 93.50 453 PHE A N 1
ATOM 3510 C CA . PHE A 1 453 ? -25.291 -10.397 14.423 1.00 93.50 453 PHE A CA 1
ATOM 3511 C C . PHE A 1 453 ? -25.781 -11.512 15.347 1.00 93.50 453 PHE A C 1
ATOM 3513 O O . PHE A 1 453 ? -25.198 -12.597 15.389 1.00 93.50 453 PHE A O 1
ATOM 3520 N N . ARG A 1 454 ? -26.894 -11.280 16.057 1.00 92.88 454 ARG A N 1
ATOM 3521 C CA . ARG A 1 454 ? -27.564 -12.332 16.833 1.00 92.88 454 ARG A CA 1
ATOM 3522 C C . ARG A 1 454 ? -28.015 -13.474 15.921 1.00 92.88 454 ARG A C 1
ATOM 3524 O O . ARG A 1 454 ? -27.787 -14.633 16.251 1.00 92.88 454 ARG A O 1
ATOM 3531 N N . HIS A 1 455 ? -28.560 -13.183 14.742 1.00 92.06 455 HIS A N 1
ATOM 3532 C CA . HIS A 1 455 ? -28.888 -14.217 13.764 1.00 92.06 455 HIS A CA 1
ATOM 3533 C C . HIS A 1 455 ? -27.639 -14.997 13.322 1.00 92.06 455 HIS A C 1
ATOM 3535 O O . HIS A 1 455 ? -27.633 -16.227 13.391 1.00 92.06 455 HIS A O 1
ATOM 3541 N N . ALA A 1 456 ? -26.543 -14.315 12.980 1.00 92.69 456 ALA A N 1
ATOM 3542 C CA . ALA A 1 456 ? -25.281 -14.967 12.632 1.00 92.69 456 ALA A CA 1
ATOM 3543 C C . ALA A 1 456 ? -24.764 -15.879 13.758 1.00 92.69 456 ALA A C 1
ATOM 3545 O O . ALA A 1 456 ? -24.321 -16.999 13.496 1.00 92.69 456 ALA A O 1
ATOM 3546 N N . ARG A 1 457 ? -24.893 -15.459 15.023 1.00 93.94 457 ARG A N 1
ATOM 3547 C CA . ARG A 1 457 ? -24.538 -16.277 16.194 1.00 93.94 457 ARG A CA 1
ATOM 3548 C C . ARG A 1 457 ? -25.486 -17.441 16.466 1.00 93.94 457 ARG A C 1
ATOM 3550 O O . ARG A 1 457 ? -25.054 -18.411 17.081 1.00 93.94 457 ARG A O 1
ATOM 3557 N N . SER A 1 458 ? -26.717 -17.415 15.964 1.00 92.31 458 SER A N 1
ATOM 3558 C CA . SER A 1 458 ? -27.596 -18.592 16.002 1.00 92.31 458 SER A CA 1
ATOM 3559 C C . SER A 1 458 ? -27.109 -19.706 15.063 1.00 92.31 458 SER A C 1
ATOM 3561 O O . SER A 1 458 ? -27.201 -20.885 15.399 1.00 92.31 458 SER A O 1
ATOM 3563 N N . VAL A 1 459 ? -26.517 -19.334 13.920 1.00 91.00 459 VAL A N 1
ATOM 3564 C CA . VAL A 1 459 ? -25.958 -20.269 12.926 1.00 91.00 459 VAL A CA 1
ATOM 3565 C C . VAL A 1 459 ? -24.527 -20.685 13.290 1.00 91.00 459 VAL A C 1
ATOM 3567 O O . VAL A 1 459 ? -24.131 -21.834 13.086 1.00 91.00 459 VAL A O 1
ATOM 3570 N N . MET A 1 460 ? -23.748 -19.764 13.863 1.00 93.06 460 MET A N 1
ATOM 3571 C CA . MET A 1 460 ? -22.364 -19.971 14.302 1.00 93.06 460 MET A CA 1
ATOM 3572 C C . MET A 1 460 ? -22.216 -19.694 15.812 1.00 93.06 460 MET A C 1
ATOM 3574 O O . MET A 1 460 ? -21.650 -18.663 16.208 1.00 93.06 460 MET A O 1
ATOM 3578 N N . PRO A 1 461 ? -22.732 -20.599 16.670 1.00 93.00 461 PRO A N 1
ATOM 3579 C CA . PRO A 1 461 ? -22.771 -20.393 18.113 1.00 93.00 461 PRO A CA 1
ATOM 3580 C C . PRO A 1 461 ? -21.383 -20.412 18.751 1.00 93.00 461 PRO A C 1
ATOM 3582 O O . PRO A 1 461 ? -20.458 -21.064 18.269 1.00 93.00 461 PRO A O 1
ATOM 3585 N N . LEU A 1 462 ? -21.265 -19.751 19.907 1.00 92.94 462 LEU A N 1
ATOM 3586 C CA . LEU A 1 462 ? -20.017 -19.656 20.678 1.00 92.94 462 LEU A CA 1
ATOM 3587 C C . LEU A 1 462 ? -19.435 -21.021 21.083 1.00 92.94 462 LEU A C 1
ATOM 3589 O O . LEU A 1 462 ? -18.230 -21.131 21.281 1.00 92.94 462 LEU A O 1
ATOM 3593 N N . THR A 1 463 ? -20.270 -22.060 21.172 1.00 92.31 463 THR A N 1
ATOM 3594 C CA . THR A 1 463 ? -19.868 -23.439 21.498 1.00 92.31 463 THR A CA 1
ATOM 3595 C C . THR A 1 463 ? -19.023 -24.109 20.417 1.00 92.31 463 THR A C 1
ATOM 3597 O O . THR A 1 463 ? -18.463 -25.170 20.671 1.00 92.31 463 THR A O 1
ATOM 3600 N N . ARG A 1 464 ? -18.924 -23.517 19.219 1.00 91.06 464 ARG A N 1
ATOM 3601 C CA . ARG A 1 464 ? -18.018 -23.984 18.161 1.00 91.06 464 ARG A CA 1
ATOM 3602 C C . ARG A 1 464 ? -16.546 -23.717 18.471 1.00 91.06 464 ARG A C 1
ATOM 3604 O O . ARG A 1 464 ? -15.700 -24.389 17.897 1.00 91.06 464 ARG A O 1
ATOM 3611 N N . GLU A 1 465 ? -16.261 -22.738 19.335 1.00 87.94 465 GLU A N 1
ATOM 3612 C CA . GLU A 1 465 ? -14.900 -22.343 19.727 1.00 87.94 465 GLU A CA 1
ATOM 3613 C C . GLU A 1 465 ? -13.977 -22.040 18.527 1.00 87.94 465 GLU A C 1
ATOM 3615 O O . GLU A 1 465 ? -12.787 -22.355 18.539 1.00 87.94 465 GLU A O 1
ATOM 3620 N N . ASP A 1 466 ? -14.529 -21.415 17.476 1.00 89.56 466 ASP A N 1
ATOM 3621 C CA . ASP A 1 466 ? -13.778 -21.071 16.265 1.00 89.56 466 ASP A CA 1
ATOM 3622 C C . ASP A 1 466 ? -12.540 -20.208 16.618 1.00 89.56 466 ASP A C 1
ATOM 3624 O O . ASP A 1 466 ? -12.648 -19.190 17.307 1.00 89.56 466 ASP A O 1
ATOM 3628 N N . THR A 1 467 ? -11.354 -20.598 16.127 1.00 89.06 467 THR A N 1
ATOM 3629 C CA . THR A 1 467 ? -10.080 -19.888 16.381 1.00 89.06 467 THR A CA 1
ATOM 3630 C C . THR A 1 467 ? -10.107 -18.450 15.868 1.00 89.06 467 THR A C 1
ATOM 3632 O O . THR A 1 467 ? -9.524 -17.554 16.478 1.00 89.06 467 THR A O 1
ATOM 3635 N N . VAL A 1 468 ? -10.776 -18.241 14.734 1.00 88.88 468 VAL A N 1
ATOM 3636 C CA . VAL A 1 468 ? -11.037 -16.930 14.146 1.00 88.88 468 VAL A CA 1
ATOM 3637 C C . VAL A 1 468 ? -12.483 -16.915 13.673 1.00 88.88 468 VAL A C 1
ATOM 3639 O O . VAL A 1 468 ? -12.902 -17.799 12.928 1.00 88.88 468 VAL A O 1
ATOM 3642 N N . PHE A 1 469 ? -13.235 -15.899 14.082 1.00 92.38 469 PHE A N 1
ATOM 3643 C CA . PHE A 1 469 ? -14.588 -15.645 13.603 1.00 92.38 469 PHE A CA 1
ATOM 3644 C C . PHE A 1 469 ? -14.614 -14.308 12.866 1.00 92.38 469 PHE A C 1
ATOM 3646 O O . PHE A 1 469 ? -14.279 -13.277 13.448 1.00 92.38 469 PHE A O 1
ATOM 3653 N N . VAL A 1 470 ? -14.997 -14.334 11.591 1.00 91.56 470 VAL A N 1
ATOM 3654 C CA . VAL A 1 470 ? -15.074 -13.148 10.730 1.00 91.56 470 VAL A CA 1
ATOM 3655 C C . VAL A 1 470 ? -16.534 -12.855 10.426 1.00 91.56 470 VAL A C 1
ATOM 3657 O O . VAL A 1 470 ? -17.255 -13.730 9.952 1.00 91.56 470 VAL A O 1
ATOM 3660 N N . TYR A 1 471 ? -16.952 -11.620 10.672 1.00 92.75 471 TYR A N 1
ATOM 3661 C CA . TYR A 1 471 ? -18.287 -11.132 10.364 1.00 92.75 471 TYR A CA 1
ATOM 3662 C C . TYR A 1 471 ? -18.216 -9.749 9.719 1.00 92.75 471 TYR A C 1
ATOM 3664 O O . TYR A 1 471 ? -17.465 -8.883 10.167 1.00 92.75 471 TYR A O 1
ATOM 3672 N N . LEU A 1 472 ? -19.000 -9.550 8.663 1.00 91.12 472 LEU A N 1
ATOM 3673 C CA . LEU A 1 472 ? -19.171 -8.277 7.972 1.00 91.12 472 LEU A CA 1
ATOM 3674 C C . LEU A 1 472 ? -20.657 -7.924 8.070 1.00 91.12 472 LEU A C 1
ATOM 3676 O O . LEU A 1 472 ? -21.489 -8.720 7.634 1.00 91.12 472 LEU A O 1
ATOM 3680 N N . SER A 1 473 ? -20.987 -6.778 8.667 1.00 91.38 473 SER A N 1
ATOM 3681 C CA . SER A 1 473 ? -22.382 -6.346 8.807 1.00 91.38 473 SER A CA 1
ATOM 3682 C C . SER A 1 473 ? -22.992 -5.905 7.482 1.00 91.38 473 SER A C 1
ATOM 3684 O O . SER A 1 473 ? -22.288 -5.492 6.559 1.00 91.38 473 SER A O 1
ATOM 3686 N N . ASP A 1 474 ? -24.319 -5.915 7.393 1.00 90.56 474 ASP A N 1
ATOM 3687 C CA . ASP A 1 474 ? -25.030 -5.329 6.255 1.00 90.56 474 ASP A CA 1
ATOM 3688 C C . ASP A 1 474 ? -24.669 -3.844 6.089 1.00 90.56 474 ASP A C 1
ATOM 3690 O O . ASP A 1 474 ? -24.347 -3.383 4.996 1.00 90.56 474 ASP A O 1
ATOM 3694 N N . ALA A 1 475 ? -24.587 -3.104 7.199 1.00 89.88 475 ALA A N 1
ATOM 3695 C CA . ALA A 1 475 ? -24.144 -1.711 7.200 1.00 89.88 475 ALA A CA 1
ATOM 3696 C C . ALA A 1 475 ? -22.709 -1.533 6.660 1.00 89.88 475 ALA A C 1
ATOM 3698 O O . ALA A 1 475 ? -22.441 -0.549 5.967 1.00 89.88 475 ALA A O 1
ATOM 3699 N N . PHE A 1 476 ? -21.805 -2.488 6.909 1.00 89.56 476 PHE A N 1
ATOM 3700 C CA . PHE A 1 476 ? -20.467 -2.489 6.317 1.00 89.56 476 PHE A CA 1
ATOM 3701 C C . PHE A 1 476 ? -20.532 -2.621 4.787 1.00 89.56 476 PHE A C 1
ATOM 3703 O O . PHE A 1 476 ? -19.927 -1.816 4.078 1.00 89.56 476 PHE A O 1
ATOM 3710 N N . PHE A 1 477 ? -21.320 -3.567 4.261 1.00 86.69 477 PHE A N 1
ATOM 3711 C CA . PHE A 1 477 ? -21.495 -3.736 2.812 1.00 86.69 477 PHE A CA 1
ATOM 3712 C C . PHE A 1 477 ? -22.179 -2.536 2.149 1.00 86.69 477 PHE A C 1
ATOM 3714 O O . PHE A 1 477 ? -21.742 -2.096 1.084 1.00 86.69 477 PHE A O 1
ATOM 3721 N N . ARG A 1 478 ? -23.205 -1.958 2.784 1.00 88.81 478 ARG A N 1
ATOM 3722 C CA . ARG A 1 478 ? -23.864 -0.736 2.295 1.00 88.81 478 ARG A CA 1
ATOM 3723 C C . ARG A 1 478 ? -22.890 0.436 2.226 1.00 88.81 478 ARG A C 1
ATOM 3725 O O . ARG A 1 478 ? -22.875 1.142 1.222 1.00 88.81 478 ARG A O 1
ATOM 3732 N N . ASN A 1 479 ? -22.046 0.612 3.249 1.00 86.94 479 ASN A N 1
ATOM 3733 C CA . ASN A 1 479 ? -20.982 1.616 3.229 1.00 86.94 479 ASN A CA 1
ATOM 3734 C C . ASN A 1 479 ? -19.998 1.352 2.082 1.00 86.94 479 ASN A C 1
ATOM 3736 O O . ASN A 1 479 ? -19.677 2.273 1.336 1.00 86.94 479 ASN A O 1
ATOM 3740 N N . MET A 1 480 ? -19.582 0.096 1.887 1.00 83.06 480 MET A N 1
ATOM 3741 C CA . MET A 1 480 ? -18.686 -0.273 0.790 1.00 83.06 480 MET A CA 1
ATOM 3742 C C . MET A 1 480 ? -19.276 0.027 -0.590 1.00 83.06 480 MET A C 1
ATOM 3744 O O . MET A 1 480 ? -18.563 0.431 -1.503 1.00 83.06 480 MET A O 1
ATOM 3748 N N . ALA A 1 481 ? -20.581 -0.157 -0.760 1.00 83.56 481 ALA A N 1
ATOM 3749 C CA . ALA A 1 481 ? -21.280 0.153 -2.001 1.00 83.56 481 ALA A CA 1
ATOM 3750 C C . ALA A 1 481 ? -21.676 1.641 -2.126 1.00 83.56 481 ALA A C 1
ATOM 3752 O O . ALA A 1 481 ? -22.194 2.053 -3.164 1.00 83.56 481 ALA A O 1
ATOM 3753 N N . GLY A 1 482 ? -21.427 2.454 -1.095 1.00 86.00 482 GLY A N 1
ATOM 3754 C CA . GLY A 1 482 ? -21.817 3.858 -1.034 1.00 86.00 482 GLY A CA 1
ATOM 3755 C C . GLY A 1 482 ? -20.898 4.784 -1.846 1.00 86.00 482 GLY A C 1
ATOM 3756 O O . GLY A 1 482 ? -19.677 4.599 -1.858 1.00 86.00 482 GLY A O 1
ATOM 3757 N N . PRO A 1 483 ? -21.440 5.837 -2.487 1.00 88.06 483 PRO A N 1
ATOM 3758 C CA . PRO A 1 483 ? -20.669 6.722 -3.364 1.00 88.06 483 PRO A CA 1
ATOM 3759 C C . PRO A 1 483 ? -19.513 7.432 -2.648 1.00 88.06 483 PRO A C 1
ATOM 3761 O O . PRO A 1 483 ? -18.440 7.599 -3.226 1.00 88.06 483 PRO A O 1
ATOM 3764 N N . HIS A 1 484 ? -19.700 7.804 -1.378 1.00 88.00 484 HIS A N 1
ATOM 3765 C CA . HIS A 1 484 ? -18.651 8.413 -0.558 1.00 88.00 484 HIS A CA 1
ATOM 3766 C C . HIS A 1 484 ? -17.419 7.501 -0.426 1.00 88.00 484 HIS A C 1
ATOM 3768 O O . HIS A 1 484 ? -16.296 7.938 -0.675 1.00 88.00 484 HIS A O 1
ATOM 3774 N N . TYR A 1 485 ? -17.624 6.227 -0.076 1.00 85.94 485 TYR A N 1
ATOM 3775 C CA . TYR A 1 485 ? -16.539 5.261 0.114 1.00 85.94 485 TYR A CA 1
ATOM 3776 C C . TYR A 1 485 ? -15.747 5.040 -1.178 1.00 85.94 485 TYR A C 1
ATOM 3778 O O . TYR A 1 485 ? -14.518 5.100 -1.173 1.00 85.94 485 TYR A O 1
ATOM 3786 N N . TRP A 1 486 ? -16.448 4.883 -2.303 1.00 82.56 486 TRP A N 1
ATOM 3787 C CA . TRP A 1 486 ? -15.835 4.732 -3.624 1.00 82.56 486 TRP A CA 1
ATOM 3788 C C . TRP A 1 486 ? -14.964 5.921 -4.023 1.00 82.56 486 TRP A C 1
ATOM 3790 O O . TRP A 1 486 ? -13.844 5.736 -4.506 1.00 82.56 486 TRP A O 1
ATOM 3800 N N . ILE A 1 487 ? -15.457 7.141 -3.810 1.00 85.06 487 ILE A N 1
ATOM 3801 C CA . ILE A 1 487 ? -14.704 8.360 -4.115 1.00 85.06 487 ILE A CA 1
ATOM 3802 C C . ILE A 1 487 ? -13.439 8.431 -3.254 1.00 85.06 487 ILE A C 1
ATOM 3804 O O . ILE A 1 487 ? -12.356 8.680 -3.787 1.00 85.06 487 ILE A O 1
ATOM 3808 N N . GLU A 1 488 ? -13.544 8.160 -1.952 1.00 85.94 488 GLU A N 1
ATOM 3809 C CA . GLU A 1 488 ? -12.396 8.213 -1.042 1.00 85.94 488 GLU A CA 1
ATOM 3810 C C . GLU A 1 488 ? -11.356 7.121 -1.316 1.00 85.94 488 GLU A C 1
ATOM 3812 O O . GLU A 1 488 ? -10.155 7.402 -1.304 1.00 85.94 488 GLU A O 1
ATOM 3817 N N . ILE A 1 489 ? -11.776 5.899 -1.654 1.00 82.06 489 ILE A N 1
ATOM 3818 C CA . ILE A 1 489 ? -10.840 4.848 -2.078 1.00 82.06 489 ILE A CA 1
ATOM 3819 C C . ILE A 1 489 ? -10.124 5.232 -3.356 1.00 82.06 489 ILE A C 1
ATOM 3821 O O . ILE A 1 489 ? -8.908 5.081 -3.434 1.00 82.06 489 ILE A O 1
ATOM 3825 N N . LEU A 1 490 ? -10.839 5.736 -4.362 1.00 81.12 490 LEU A N 1
ATOM 3826 C CA . LEU A 1 490 ? -10.203 6.133 -5.613 1.00 81.12 490 LEU A CA 1
ATOM 3827 C C . LEU A 1 490 ? -9.218 7.284 -5.390 1.00 81.12 490 LEU A C 1
ATOM 3829 O O . LEU A 1 490 ? -8.132 7.262 -5.968 1.00 81.12 490 LEU A O 1
ATOM 3833 N N . ARG A 1 491 ? -9.546 8.250 -4.524 1.00 83.81 491 ARG A N 1
ATOM 3834 C CA . ARG A 1 491 ? -8.614 9.312 -4.111 1.00 83.81 491 ARG A CA 1
ATOM 3835 C C . ARG A 1 491 ? -7.364 8.738 -3.452 1.00 83.81 491 ARG A C 1
ATOM 3837 O O . ARG A 1 491 ? -6.256 9.089 -3.848 1.00 83.81 491 ARG A O 1
ATOM 3844 N N . ARG A 1 492 ? -7.527 7.814 -2.504 1.00 84.88 492 ARG A N 1
ATOM 3845 C CA . ARG A 1 492 ? -6.414 7.165 -1.799 1.00 84.88 492 ARG A CA 1
ATOM 3846 C C . ARG A 1 492 ? -5.552 6.306 -2.723 1.00 84.88 492 ARG A C 1
ATOM 3848 O O . ARG A 1 492 ? -4.331 6.385 -2.660 1.00 84.88 492 ARG A O 1
ATOM 3855 N N . LEU A 1 493 ? -6.167 5.518 -3.603 1.00 82.56 493 LEU A N 1
ATOM 3856 C CA . LEU A 1 493 ? -5.454 4.696 -4.580 1.00 82.56 493 LEU A CA 1
ATOM 3857 C C . LEU A 1 493 ? -4.674 5.553 -5.573 1.00 82.56 493 LEU A C 1
ATOM 3859 O O . LEU A 1 493 ? -3.555 5.193 -5.917 1.00 82.56 493 LEU A O 1
ATOM 3863 N N . ARG A 1 494 ? -5.231 6.690 -6.009 1.00 84.06 494 ARG A N 1
ATOM 3864 C CA . ARG A 1 494 ? -4.510 7.660 -6.846 1.00 84.06 494 ARG A CA 1
ATOM 3865 C C . ARG A 1 494 ? -3.339 8.284 -6.094 1.00 84.06 494 ARG A C 1
ATOM 3867 O O . ARG A 1 494 ? -2.255 8.352 -6.655 1.00 84.06 494 ARG A O 1
ATOM 3874 N N . ALA A 1 495 ? -3.533 8.666 -4.832 1.00 86.94 495 ALA A N 1
ATOM 3875 C CA . ALA A 1 495 ? -2.460 9.213 -4.007 1.00 86.94 495 ALA A CA 1
ATOM 3876 C C . ALA A 1 495 ? -1.298 8.225 -3.836 1.00 86.94 495 ALA A C 1
ATOM 3878 O O . ALA A 1 495 ? -0.151 8.555 -4.129 1.00 86.94 495 ALA A O 1
ATOM 3879 N N . ALA A 1 496 ? -1.609 6.982 -3.464 1.00 85.56 496 ALA A N 1
ATOM 3880 C CA . ALA A 1 496 ? -0.621 5.915 -3.359 1.00 85.56 496 ALA A CA 1
ATOM 3881 C C . ALA A 1 496 ? 0.058 5.621 -4.709 1.00 85.56 496 ALA A C 1
ATOM 3883 O O . ALA A 1 496 ? 1.270 5.432 -4.757 1.00 85.56 496 ALA A O 1
ATOM 3884 N N . ALA A 1 497 ? -0.707 5.613 -5.806 1.00 85.31 497 ALA A N 1
ATOM 3885 C CA . ALA A 1 497 ? -0.164 5.408 -7.143 1.00 85.31 497 ALA A CA 1
ATOM 3886 C C . ALA A 1 497 ? 0.808 6.521 -7.546 1.00 85.31 497 ALA A C 1
ATOM 3888 O O . ALA A 1 497 ? 1.852 6.216 -8.106 1.00 85.31 497 ALA A O 1
ATOM 3889 N N . ASP A 1 498 ? 0.504 7.787 -7.264 1.00 88.31 498 ASP A N 1
ATOM 3890 C CA . ASP A 1 498 ? 1.404 8.893 -7.591 1.00 88.31 498 ASP A CA 1
ATOM 3891 C C . ASP A 1 498 ? 2.700 8.833 -6.762 1.00 88.31 498 ASP A C 1
ATOM 3893 O O . ASP A 1 498 ? 3.776 9.028 -7.321 1.00 88.31 498 ASP A O 1
ATOM 3897 N N . ILE A 1 499 ? 2.637 8.475 -5.472 1.00 89.06 499 ILE A N 1
ATOM 3898 C CA . ILE A 1 499 ? 3.841 8.222 -4.656 1.00 89.06 499 ILE A CA 1
ATOM 3899 C C . ILE A 1 499 ? 4.703 7.130 -5.308 1.00 89.06 499 ILE A C 1
ATOM 3901 O O . ILE A 1 499 ? 5.883 7.356 -5.577 1.00 89.06 499 ILE A O 1
ATOM 3905 N N . GLU A 1 500 ? 4.105 5.977 -5.640 1.00 87.69 500 GLU A N 1
ATOM 3906 C CA . GLU A 1 500 ? 4.811 4.877 -6.314 1.00 87.69 500 GLU A CA 1
ATOM 3907 C C . GLU A 1 500 ? 5.391 5.322 -7.670 1.00 87.69 500 GLU A C 1
ATOM 3909 O O . GLU A 1 500 ? 6.523 4.984 -8.011 1.00 87.69 500 GLU A O 1
ATOM 3914 N N . LEU A 1 501 ? 4.635 6.094 -8.456 1.00 90.25 501 LEU A N 1
ATOM 3915 C CA . LEU A 1 501 ? 5.078 6.604 -9.753 1.00 90.25 501 LEU A CA 1
ATOM 3916 C C . LEU A 1 501 ? 6.261 7.557 -9.620 1.00 90.25 501 LEU A C 1
ATOM 3918 O O . LEU A 1 501 ? 7.178 7.470 -10.433 1.00 90.25 501 LEU A O 1
ATOM 3922 N N . LEU A 1 502 ? 6.254 8.442 -8.622 1.00 91.56 502 LEU A N 1
ATOM 3923 C CA . LEU A 1 502 ? 7.342 9.382 -8.384 1.00 91.56 502 LEU A CA 1
ATOM 3924 C C . LEU A 1 502 ? 8.632 8.637 -8.019 1.00 91.56 502 LEU A C 1
ATOM 3926 O O . LEU A 1 502 ? 9.670 8.892 -8.624 1.00 91.56 502 LEU A O 1
ATOM 3930 N N . GLU A 1 503 ? 8.558 7.654 -7.118 1.00 90.94 503 GLU A N 1
ATOM 3931 C CA . GLU A 1 503 ? 9.706 6.806 -6.766 1.00 90.94 503 GLU A CA 1
ATOM 3932 C C . GLU A 1 503 ? 10.248 6.040 -7.982 1.00 90.94 503 GLU A C 1
ATOM 3934 O O . GLU A 1 503 ? 11.451 6.053 -8.259 1.00 90.94 503 GLU A O 1
ATOM 3939 N N . MET A 1 504 ? 9.363 5.398 -8.752 1.00 92.31 504 MET A N 1
ATOM 3940 C CA . MET A 1 504 ? 9.761 4.654 -9.949 1.00 92.31 504 MET A CA 1
ATOM 3941 C C . MET A 1 504 ? 10.327 5.570 -11.042 1.00 92.31 504 MET A C 1
ATOM 3943 O O . MET A 1 504 ? 11.250 5.174 -11.760 1.00 92.31 504 MET A O 1
ATOM 3947 N N . ALA A 1 505 ? 9.807 6.790 -11.173 1.00 93.88 505 ALA A N 1
ATOM 3948 C CA . ALA A 1 505 ? 10.301 7.785 -12.115 1.00 93.88 505 ALA A CA 1
ATOM 3949 C C . ALA A 1 505 ? 11.700 8.270 -11.759 1.00 93.88 505 ALA A C 1
ATOM 3951 O O . ALA A 1 505 ? 12.553 8.290 -12.647 1.00 93.88 505 ALA A O 1
ATOM 3952 N N . SER A 1 506 ? 11.966 8.552 -10.484 1.00 92.88 506 SER A N 1
ATOM 3953 C CA . SER A 1 506 ? 13.305 8.894 -9.995 1.00 92.88 506 SER A CA 1
ATOM 3954 C C . SER A 1 506 ? 14.310 7.762 -10.229 1.00 92.88 506 SER A C 1
ATOM 3956 O O . SER A 1 506 ? 15.431 7.997 -10.677 1.00 92.88 506 SER A O 1
ATOM 3958 N N . LEU A 1 507 ? 13.912 6.505 -10.005 1.00 92.38 507 LEU A N 1
ATOM 3959 C CA . LEU A 1 507 ? 14.776 5.352 -10.287 1.00 92.38 507 LEU A CA 1
ATOM 3960 C C . LEU A 1 507 ? 15.030 5.170 -11.791 1.00 92.38 507 LEU A C 1
ATOM 3962 O O . LEU A 1 507 ? 16.154 4.870 -12.205 1.00 92.38 507 LEU A O 1
ATOM 3966 N N . ALA A 1 508 ? 14.005 5.350 -12.625 1.00 93.44 508 ALA A N 1
ATOM 3967 C CA . ALA A 1 508 ? 14.131 5.224 -14.073 1.00 93.44 508 ALA A CA 1
ATOM 3968 C C . ALA A 1 508 ? 14.986 6.343 -14.683 1.00 93.44 508 ALA A C 1
ATOM 3970 O O . ALA A 1 508 ? 15.833 6.054 -15.531 1.00 93.44 508 ALA A O 1
ATOM 3971 N N . SER A 1 509 ? 14.822 7.589 -14.231 1.00 94.44 509 SER A N 1
ATOM 3972 C CA . SER A 1 509 ? 15.644 8.716 -14.682 1.00 94.44 509 SER A CA 1
ATOM 3973 C C . SER A 1 509 ? 17.106 8.533 -14.288 1.00 94.44 509 SER A C 1
ATOM 3975 O O . SER A 1 509 ? 17.979 8.674 -15.146 1.00 94.44 509 SER A O 1
ATOM 3977 N N . ALA A 1 510 ? 17.374 8.099 -13.051 1.00 92.50 510 ALA A N 1
ATOM 3978 C CA . ALA A 1 510 ? 18.716 7.773 -12.582 1.00 92.50 510 ALA A CA 1
ATOM 3979 C C . ALA A 1 510 ? 19.348 6.638 -13.403 1.00 92.50 510 ALA A C 1
ATOM 3981 O O . ALA A 1 510 ? 20.505 6.738 -13.811 1.00 92.50 510 ALA A O 1
ATOM 3982 N N . THR A 1 511 ? 18.575 5.593 -13.724 1.00 90.00 511 THR A N 1
ATOM 3983 C CA . THR A 1 511 ? 19.027 4.479 -14.579 1.00 90.00 511 THR A CA 1
ATOM 3984 C C . THR A 1 511 ? 19.391 4.962 -15.986 1.00 90.00 511 THR A C 1
ATOM 3986 O O . THR A 1 511 ? 20.380 4.524 -16.572 1.00 90.00 511 THR A O 1
ATOM 3989 N N . GLU A 1 512 ? 18.629 5.910 -16.532 1.00 91.50 512 GLU A N 1
ATOM 3990 C CA . GLU A 1 512 ? 18.936 6.559 -17.806 1.00 91.50 512 GLU A CA 1
ATOM 3991 C C . GLU A 1 512 ? 19.968 7.693 -17.695 1.00 91.50 512 GLU A C 1
ATOM 3993 O O . GLU A 1 512 ? 20.274 8.326 -18.705 1.00 91.50 512 GLU A O 1
ATOM 3998 N N . GLY A 1 513 ? 20.526 7.979 -16.515 1.00 90.50 513 GLY A N 1
ATOM 3999 C CA . GLY A 1 513 ? 21.448 9.098 -16.297 1.00 90.50 513 GLY A CA 1
ATOM 4000 C C . GLY A 1 513 ? 20.866 10.457 -16.703 1.00 90.50 513 GLY A C 1
ATOM 4001 O O . GLY A 1 513 ? 21.587 11.288 -17.257 1.00 90.50 513 GLY A O 1
ATOM 4002 N N . LYS A 1 514 ? 19.560 10.656 -16.506 1.00 92.06 514 LYS A N 1
ATOM 4003 C CA . LYS A 1 514 ? 18.848 11.907 -16.789 1.00 92.06 514 LYS A CA 1
ATOM 4004 C C . LYS A 1 514 ? 18.487 12.644 -15.495 1.00 92.06 514 LYS A C 1
ATOM 4006 O O . LYS A 1 514 ? 18.362 11.994 -14.461 1.00 92.06 514 LYS A O 1
ATOM 4011 N N . PRO A 1 515 ? 18.274 13.973 -15.552 1.00 93.31 515 PRO A N 1
ATOM 4012 C CA . PRO A 1 515 ? 17.756 14.725 -14.413 1.00 93.31 515 PRO A CA 1
ATOM 4013 C C . PRO A 1 515 ? 16.427 14.148 -13.915 1.00 93.31 515 PRO A C 1
ATOM 4015 O O . PRO A 1 515 ? 15.575 13.760 -14.719 1.00 93.31 515 PRO A O 1
ATOM 4018 N N . GLY A 1 516 ? 16.254 14.108 -12.598 1.00 90.94 516 GLY A N 1
ATOM 4019 C CA . GLY A 1 516 ? 15.042 13.603 -11.958 1.00 90.94 516 GLY A CA 1
ATOM 4020 C C . GLY A 1 516 ? 14.911 13.998 -10.493 1.00 90.94 516 GLY A C 1
ATOM 4021 O O . GLY A 1 516 ? 14.223 13.310 -9.750 1.00 90.94 516 GLY A O 1
ATOM 4022 N N . ASP A 1 517 ? 15.570 15.086 -10.090 1.00 89.25 517 ASP A N 1
ATOM 4023 C CA . ASP A 1 517 ? 15.538 15.587 -8.713 1.00 89.25 517 ASP A CA 1
ATOM 4024 C C . ASP A 1 517 ? 14.234 16.344 -8.415 1.00 89.25 517 ASP A C 1
ATOM 4026 O O . ASP A 1 517 ? 13.893 16.572 -7.257 1.00 89.25 517 ASP A O 1
ATOM 4030 N N . THR A 1 518 ? 13.496 16.747 -9.457 1.00 90.94 518 THR A N 1
ATOM 4031 C CA . THR A 1 518 ? 12.201 17.427 -9.330 1.00 90.94 518 THR A CA 1
ATOM 4032 C C . THR A 1 518 ? 11.139 16.799 -10.229 1.00 90.94 518 THR A C 1
ATOM 4034 O O . THR A 1 518 ? 11.445 16.186 -11.258 1.00 90.94 518 THR A O 1
ATOM 4037 N N . ILE A 1 519 ? 9.867 16.992 -9.870 1.00 90.81 519 ILE A N 1
ATOM 4038 C CA . ILE A 1 519 ? 8.724 16.511 -10.659 1.00 90.81 519 ILE A CA 1
ATOM 4039 C C . ILE A 1 519 ? 8.756 17.118 -12.068 1.00 90.81 519 ILE A C 1
ATOM 4041 O O . ILE A 1 519 ? 8.532 16.410 -13.046 1.00 90.81 519 ILE A O 1
ATOM 4045 N N . GLU A 1 520 ? 9.114 18.396 -12.205 1.00 91.25 520 GLU A N 1
ATOM 4046 C CA . GLU A 1 520 ? 9.210 19.085 -13.497 1.00 91.25 520 GLU A CA 1
ATOM 4047 C C . GLU A 1 520 ? 10.264 18.442 -14.401 1.00 91.25 520 GLU A C 1
ATOM 4049 O O . GLU A 1 520 ? 10.025 18.269 -15.596 1.00 91.25 520 GLU A O 1
ATOM 4054 N N . GLN A 1 521 ? 11.413 18.045 -13.842 1.00 94.06 521 GLN A N 1
ATOM 4055 C CA . GLN A 1 521 ? 12.452 17.332 -14.588 1.00 94.06 521 GLN A CA 1
ATOM 4056 C C . GLN A 1 521 ? 11.969 15.952 -15.042 1.00 94.06 521 GLN A C 1
ATOM 4058 O O . GLN A 1 521 ? 12.206 15.562 -16.186 1.00 94.06 521 GLN A O 1
ATOM 4063 N N . LEU A 1 522 ? 11.257 15.227 -14.177 1.00 94.06 522 LEU A N 1
ATOM 4064 C CA . LEU A 1 522 ? 10.713 13.905 -14.491 1.00 94.06 522 LEU A CA 1
ATOM 4065 C C . LEU A 1 522 ? 9.597 13.962 -15.544 1.00 94.06 522 LEU A C 1
ATOM 4067 O O . LEU A 1 522 ? 9.522 13.077 -16.398 1.00 94.06 522 LEU A O 1
ATOM 4071 N N . VAL A 1 523 ? 8.761 15.004 -15.527 1.00 93.06 523 VAL A N 1
ATOM 4072 C CA . VAL A 1 523 ? 7.755 15.267 -16.570 1.00 93.06 523 VAL A CA 1
ATOM 4073 C C . VAL A 1 523 ? 8.437 15.660 -17.883 1.00 93.06 523 VAL A C 1
ATOM 4075 O O . VAL A 1 523 ? 8.132 15.079 -18.921 1.00 93.06 523 VAL A O 1
ATOM 4078 N N . ALA A 1 524 ? 9.408 16.581 -17.852 1.00 92.88 524 ALA A N 1
ATOM 4079 C CA . ALA A 1 524 ? 10.160 16.996 -19.040 1.00 92.88 524 ALA A CA 1
ATOM 4080 C C . ALA A 1 524 ? 10.973 15.845 -19.662 1.00 92.88 524 ALA A C 1
ATOM 4082 O O . ALA A 1 524 ? 11.152 15.790 -20.877 1.00 92.88 524 ALA A O 1
ATOM 4083 N N . GLY A 1 525 ? 11.452 14.911 -18.837 1.00 92.38 525 GLY A N 1
ATOM 4084 C CA . GLY A 1 525 ? 12.126 13.684 -19.262 1.00 92.38 525 GLY A CA 1
ATOM 4085 C C . GLY A 1 525 ? 11.186 12.571 -19.739 1.00 92.38 525 GLY A C 1
ATOM 4086 O O . GLY A 1 525 ? 11.680 11.511 -20.131 1.00 92.38 525 GLY A O 1
ATOM 4087 N N . GLU A 1 526 ? 9.869 12.806 -19.706 1.00 93.06 526 GLU A N 1
ATOM 4088 C CA . GLU A 1 526 ? 8.792 11.861 -20.026 1.00 93.06 526 GLU A CA 1
ATOM 4089 C C . GLU A 1 526 ? 8.772 10.596 -19.148 1.00 93.06 526 GLU A C 1
ATOM 4091 O O . GLU A 1 526 ? 8.203 9.571 -19.537 1.00 93.06 526 GLU A O 1
ATOM 4096 N N . PHE A 1 527 ? 9.345 10.655 -17.941 1.00 93.75 527 PHE A N 1
ATOM 4097 C CA . PHE A 1 527 ? 9.224 9.599 -16.928 1.00 93.75 527 PHE A CA 1
ATOM 4098 C C . PHE A 1 527 ? 7.872 9.683 -16.209 1.00 93.75 527 PHE A C 1
ATOM 4100 O O . PHE A 1 527 ? 7.214 8.668 -15.994 1.00 93.75 527 PHE A O 1
ATOM 4107 N N . LEU A 1 528 ? 7.371 10.897 -15.970 1.00 92.56 528 LEU A N 1
ATOM 4108 C CA . LEU A 1 528 ? 6.022 11.163 -15.459 1.00 92.56 528 LEU A CA 1
ATOM 4109 C C . LEU A 1 528 ? 5.091 11.699 -16.561 1.00 92.56 528 LEU A C 1
ATOM 4111 O O . LEU A 1 528 ? 5.573 12.242 -17.556 1.00 92.56 528 LEU A O 1
ATOM 4115 N N . PRO A 1 529 ? 3.761 11.496 -16.450 1.00 88.38 529 PRO A N 1
ATOM 4116 C CA . PRO A 1 529 ? 2.812 12.017 -17.432 1.00 88.38 529 PRO A CA 1
ATOM 4117 C C . PRO A 1 529 ? 2.741 13.546 -17.382 1.00 88.38 529 PRO A C 1
ATOM 4119 O O . PRO A 1 529 ? 2.974 14.135 -16.323 1.00 88.38 529 PRO A O 1
ATOM 4122 N N . PRO A 1 530 ? 2.351 14.204 -18.489 1.00 83.12 530 PRO A N 1
ATOM 4123 C CA . PRO A 1 530 ? 1.939 15.600 -18.412 1.00 83.12 530 PRO A CA 1
ATOM 4124 C C . PRO A 1 530 ? 0.770 15.731 -17.423 1.00 83.12 530 PRO A C 1
ATOM 4126 O O . PRO A 1 530 ? -0.099 14.861 -17.367 1.00 83.12 530 PRO A O 1
ATOM 4129 N N . GLY A 1 531 ? 0.761 16.795 -16.616 1.00 77.19 531 GLY A N 1
ATOM 4130 C CA . GLY A 1 531 ? -0.282 17.001 -15.603 1.00 77.19 531 GLY A CA 1
ATOM 4131 C C . GLY A 1 531 ? -0.248 15.985 -14.454 1.00 77.19 531 GLY A C 1
ATOM 4132 O O . GLY A 1 531 ? -1.290 15.662 -13.887 1.00 77.19 531 GLY A O 1
ATOM 4133 N N . PHE A 1 532 ? 0.922 15.441 -14.105 1.00 82.81 532 PHE A N 1
ATOM 4134 C CA . PHE A 1 532 ? 1.077 14.544 -12.953 1.00 82.81 532 PHE A CA 1
ATOM 4135 C C . PHE A 1 532 ? 0.562 15.142 -11.626 1.00 82.81 532 PHE A C 1
ATOM 4137 O O . PHE A 1 532 ? 0.142 14.396 -10.746 1.00 82.81 532 PHE A O 1
ATOM 4144 N N . ASP A 1 533 ? 0.514 16.467 -11.510 1.00 72.44 533 ASP A N 1
ATOM 4145 C CA . ASP A 1 533 ? 0.057 17.196 -10.329 1.00 72.44 533 ASP A CA 1
ATOM 4146 C C . ASP A 1 533 ? -0.493 18.581 -10.748 1.00 72.44 533 ASP A C 1
ATOM 4148 O O . ASP A 1 533 ? 0.007 19.104 -11.756 1.00 72.44 533 ASP A O 1
ATOM 4152 N N . PRO A 1 534 ? -1.488 19.197 -10.061 1.00 75.56 534 PRO A N 1
ATOM 4153 C CA . PRO A 1 534 ? -2.222 18.779 -8.847 1.00 75.56 534 PRO A CA 1
ATOM 4154 C C . PRO A 1 534 ? -3.358 17.768 -9.088 1.00 75.56 534 PRO A C 1
ATOM 4156 O O . PRO A 1 534 ? -3.726 17.497 -10.229 1.00 75.56 534 PRO A O 1
ATOM 4159 N N . ARG A 1 535 ? -3.938 17.215 -8.008 1.00 83.62 535 ARG A N 1
ATOM 4160 C CA . ARG A 1 535 ? -5.178 16.411 -8.055 1.00 83.62 535 ARG A CA 1
ATOM 4161 C C . ARG A 1 535 ? -6.423 17.271 -7.840 1.00 83.62 535 ARG A C 1
ATOM 4163 O O . ARG A 1 535 ? -6.376 18.316 -7.197 1.00 83.62 535 ARG A O 1
ATOM 4170 N N . GLY A 1 536 ? -7.577 16.764 -8.278 1.00 77.38 536 GLY A N 1
ATOM 4171 C CA . GLY A 1 536 ? -8.862 17.468 -8.183 1.00 77.38 536 GLY A CA 1
ATOM 4172 C C . GLY A 1 536 ? -9.358 17.804 -6.769 1.00 77.38 536 GLY A C 1
ATOM 4173 O O . GLY A 1 536 ? -10.249 18.637 -6.629 1.00 77.38 536 GLY A O 1
ATOM 4174 N N . ASP A 1 537 ? -8.811 17.186 -5.717 1.00 78.25 537 ASP A N 1
ATOM 4175 C CA . ASP A 1 537 ? -9.089 17.527 -4.310 1.00 78.25 537 ASP A CA 1
ATOM 4176 C C . ASP A 1 537 ? -8.103 18.563 -3.729 1.00 78.25 537 ASP A C 1
ATOM 4178 O O . ASP A 1 537 ? -8.173 18.880 -2.543 1.00 78.25 537 ASP A O 1
ATOM 4182 N N . GLY A 1 538 ? -7.187 19.092 -4.546 1.00 80.69 538 GLY A N 1
ATOM 4183 C CA . GLY A 1 538 ? -6.142 20.030 -4.134 1.00 80.69 538 GLY A CA 1
ATOM 4184 C C . GLY A 1 538 ? -4.944 19.379 -3.437 1.00 80.69 538 GLY A C 1
ATOM 4185 O O . GLY A 1 538 ? -4.005 20.089 -3.075 1.00 80.69 538 GLY A O 1
ATOM 4186 N N . SER A 1 539 ? -4.952 18.052 -3.251 1.00 85.50 539 SER A N 1
ATOM 4187 C CA . SER A 1 539 ? -3.768 17.319 -2.795 1.00 85.50 539 SER A CA 1
ATOM 4188 C C . SER A 1 539 ? -2.722 17.216 -3.900 1.00 85.50 539 SER A C 1
ATOM 4190 O O . SER A 1 539 ? -3.051 17.237 -5.091 1.00 85.50 539 SER A O 1
ATOM 4192 N N . ARG A 1 540 ? -1.464 17.072 -3.485 1.00 86.75 540 ARG A N 1
ATOM 4193 C CA . ARG A 1 540 ? -0.333 16.851 -4.378 1.00 86.75 540 ARG A CA 1
ATOM 4194 C C . ARG A 1 540 ? 0.668 15.852 -3.837 1.00 86.75 540 ARG A C 1
ATOM 4196 O O . ARG A 1 540 ? 0.701 15.595 -2.635 1.00 86.75 540 ARG A O 1
ATOM 4203 N N . THR A 1 541 ? 1.493 15.325 -4.732 1.00 88.75 541 THR A N 1
ATOM 4204 C CA . THR A 1 541 ? 2.682 14.555 -4.342 1.00 88.75 541 THR A CA 1
ATOM 4205 C C . THR A 1 541 ? 3.872 15.494 -4.213 1.00 88.75 541 THR A C 1
ATOM 4207 O O . THR A 1 541 ? 4.111 16.311 -5.099 1.00 88.75 541 THR A O 1
ATOM 4210 N N . GLU A 1 542 ? 4.637 15.367 -3.136 1.00 87.38 542 GLU A N 1
ATOM 4211 C CA . GLU A 1 542 ? 5.845 16.153 -2.889 1.00 87.38 542 GLU A CA 1
ATOM 4212 C C . GLU A 1 542 ? 7.056 15.238 -2.724 1.00 87.38 542 GLU A C 1
ATOM 4214 O O . GLU A 1 542 ? 6.934 14.110 -2.247 1.00 87.38 542 GLU A O 1
ATOM 4219 N N . LEU A 1 543 ? 8.235 15.733 -3.103 1.00 83.06 543 LEU A N 1
ATOM 4220 C CA . LEU A 1 543 ? 9.506 15.080 -2.811 1.00 83.06 543 LEU A CA 1
ATOM 4221 C C . LEU A 1 543 ? 10.151 15.798 -1.616 1.00 83.06 543 LEU A C 1
ATOM 4223 O O . LEU A 1 543 ? 10.697 16.891 -1.772 1.00 83.06 543 LEU A O 1
ATOM 4227 N N . LEU A 1 544 ? 10.064 15.209 -0.424 1.00 79.38 544 LEU A N 1
ATOM 4228 C CA . LEU A 1 544 ? 10.655 15.742 0.807 1.00 79.38 544 LEU A CA 1
ATOM 4229 C C . LEU A 1 544 ? 11.831 14.861 1.225 1.00 79.38 544 LEU A C 1
ATOM 4231 O O . LEU A 1 544 ? 11.658 13.669 1.458 1.00 79.38 544 LEU A O 1
ATOM 4235 N N . ASP A 1 545 ? 13.035 15.434 1.294 1.00 76.00 545 ASP A N 1
ATOM 4236 C CA . ASP A 1 545 ? 14.268 14.731 1.687 1.00 76.00 545 ASP A CA 1
ATOM 4237 C C . ASP A 1 545 ? 14.512 13.408 0.922 1.00 76.00 545 ASP A C 1
ATOM 4239 O O . ASP A 1 545 ? 15.035 12.433 1.461 1.00 76.00 545 ASP A O 1
ATOM 4243 N N . GLY A 1 546 ? 14.124 13.369 -0.359 1.00 73.50 546 GLY A N 1
ATOM 4244 C CA . GLY A 1 546 ? 14.254 12.191 -1.224 1.00 73.50 546 GLY A CA 1
ATOM 4245 C C . GLY A 1 546 ? 13.146 11.142 -1.066 1.00 73.50 546 GLY A C 1
ATOM 4246 O O . GLY A 1 546 ? 13.198 10.118 -1.744 1.00 73.50 546 GLY A O 1
ATOM 4247 N N . ALA A 1 547 ? 12.143 11.389 -0.221 1.00 79.75 547 ALA A N 1
ATOM 4248 C CA . ALA A 1 547 ? 10.950 10.562 -0.086 1.00 79.75 547 ALA A CA 1
ATOM 4249 C C . ALA A 1 547 ? 9.751 11.206 -0.794 1.00 79.75 547 ALA A C 1
ATOM 4251 O O . ALA A 1 547 ? 9.511 12.408 -0.670 1.00 79.75 547 ALA A O 1
ATOM 4252 N N . ALA A 1 548 ? 8.984 10.396 -1.522 1.00 86.12 548 ALA A N 1
ATOM 4253 C CA . ALA A 1 548 ? 7.707 10.816 -2.079 1.00 86.12 548 ALA A CA 1
ATOM 4254 C C . ALA A 1 548 ? 6.627 10.765 -0.986 1.00 86.12 548 ALA A C 1
ATOM 4256 O O . ALA A 1 548 ? 6.440 9.734 -0.340 1.00 86.12 548 ALA A O 1
ATOM 4257 N N . VAL A 1 549 ? 5.913 11.869 -0.778 1.00 85.38 549 VAL A N 1
ATOM 4258 C CA . VAL A 1 549 ? 4.842 11.986 0.223 1.00 85.38 549 VAL A CA 1
ATOM 4259 C C . VAL A 1 549 ? 3.598 12.636 -0.370 1.00 85.38 549 VAL A C 1
ATOM 4261 O O . VAL A 1 549 ? 3.673 13.355 -1.367 1.00 85.38 549 VAL A O 1
ATOM 4264 N N . ASP A 1 550 ? 2.446 12.402 0.252 1.00 85.88 550 ASP A N 1
ATOM 4265 C CA . ASP A 1 550 ? 1.211 13.113 -0.068 1.00 85.88 550 ASP A CA 1
ATOM 4266 C C . ASP A 1 550 ? 1.082 14.373 0.795 1.00 85.88 550 ASP A C 1
ATOM 4268 O O . ASP A 1 550 ? 1.322 14.343 1.998 1.00 85.88 550 ASP A O 1
ATOM 4272 N N . SER A 1 551 ? 0.670 15.494 0.202 1.00 82.62 551 SER A N 1
ATOM 4273 C CA . SER A 1 551 ? 0.545 16.762 0.928 1.00 82.62 551 SER A CA 1
ATOM 4274 C C . SER A 1 551 ? -0.582 16.773 1.968 1.00 82.62 551 SER A C 1
ATOM 4276 O O . SER A 1 551 ? -0.606 17.656 2.823 1.00 82.62 551 SER A O 1
ATOM 4278 N N . LEU A 1 552 ? -1.570 15.874 1.852 1.00 76.50 552 LEU A N 1
ATOM 4279 C CA . LEU A 1 552 ? -2.713 15.793 2.768 1.00 76.50 552 LEU A CA 1
ATOM 4280 C C . LEU A 1 552 ? -2.749 14.504 3.601 1.00 76.50 552 LEU A C 1
ATOM 4282 O O . LEU A 1 552 ? -3.410 14.511 4.643 1.00 76.50 552 LEU A O 1
ATOM 4286 N N . ARG A 1 553 ? -2.135 13.410 3.137 1.00 67.88 553 ARG A N 1
ATOM 4287 C CA . ARG A 1 553 ? -2.364 12.050 3.656 1.00 67.88 553 ARG A CA 1
ATOM 4288 C C . ARG A 1 553 ? -1.154 11.425 4.330 1.00 67.88 553 ARG A C 1
ATOM 4290 O O . ARG A 1 553 ? -0.047 11.506 3.763 1.00 67.88 553 ARG A O 1
#